Protein AF-A0AAQ3NJY4-F1 (afdb_monomer)

Structure (mmCIF, N/CA/C/O backbone):
data_AF-A0AAQ3NJY4-F1
#
_entry.id   AF-A0AAQ3NJY4-F1
#
loop_
_atom_site.group_PDB
_atom_site.id
_atom_site.type_symbol
_atom_site.label_atom_id
_atom_site.label_alt_id
_atom_site.label_comp_id
_atom_site.label_asym_id
_atom_site.label_entity_id
_atom_site.label_seq_id
_atom_site.pdbx_PDB_ins_code
_atom_site.Cartn_x
_atom_site.Cartn_y
_atom_site.Cartn_z
_atom_site.occupancy
_atom_site.B_iso_or_equiv
_atom_site.auth_seq_id
_atom_site.auth_comp_id
_atom_site.auth_asym_id
_atom_site.auth_atom_id
_atom_site.pdbx_PDB_model_num
ATOM 1 N N . MET A 1 1 ? -3.475 2.206 -11.140 1.00 58.53 1 MET A N 1
ATOM 2 C CA . MET A 1 1 ? -4.937 2.120 -10.966 1.00 58.53 1 MET A CA 1
ATOM 3 C C . MET A 1 1 ? -5.681 1.812 -12.259 1.00 58.53 1 MET A C 1
ATOM 5 O O . MET A 1 1 ? -6.783 1.299 -12.168 1.00 58.53 1 MET A O 1
ATOM 9 N N . ASP A 1 2 ? -5.143 2.093 -13.453 1.00 79.38 2 ASP A N 1
ATOM 10 C CA . ASP A 1 2 ? -5.723 1.528 -14.681 1.00 79.38 2 ASP A CA 1
ATOM 11 C C . ASP A 1 2 ? -5.498 0.005 -14.719 1.00 79.38 2 ASP A C 1
ATOM 13 O O . ASP A 1 2 ? -4.353 -0.432 -14.590 1.00 79.38 2 ASP A O 1
ATOM 17 N N . HIS A 1 3 ? -6.574 -0.780 -14.860 1.00 80.25 3 HIS A N 1
ATOM 18 C CA . HIS A 1 3 ? -6.563 -2.252 -14.925 1.00 80.25 3 HIS A CA 1
ATOM 19 C C . HIS A 1 3 ? -7.062 -2.792 -16.276 1.00 80.25 3 HIS A C 1
ATOM 21 O O . HIS A 1 3 ? -7.498 -3.935 -16.360 1.00 80.25 3 HIS A O 1
ATOM 27 N N . ARG A 1 4 ? -7.012 -2.011 -17.362 1.00 89.25 4 ARG A N 1
ATOM 28 C CA . ARG A 1 4 ? -7.459 -2.486 -18.688 1.00 89.25 4 ARG A CA 1
ATOM 29 C C . ARG A 1 4 ? -6.671 -3.697 -19.200 1.00 89.25 4 ARG A C 1
ATOM 31 O O . ARG A 1 4 ? -7.185 -4.460 -20.005 1.00 89.25 4 ARG A O 1
ATOM 38 N N . ALA A 1 5 ? -5.432 -3.853 -18.731 1.00 92.88 5 ALA A N 1
ATOM 39 C CA . ALA A 1 5 ? -4.472 -4.846 -19.199 1.00 92.88 5 ALA A CA 1
ATOM 40 C C . ALA A 1 5 ? -4.446 -6.140 -18.355 1.00 92.88 5 ALA A C 1
ATOM 42 O O . ALA A 1 5 ? -3.400 -6.778 -18.228 1.00 92.88 5 ALA A O 1
ATOM 43 N N . VAL A 1 6 ? -5.565 -6.510 -17.719 1.00 87.50 6 VAL A N 1
ATOM 44 C CA . VAL A 1 6 ? -5.656 -7.728 -16.887 1.00 87.50 6 VAL A CA 1
ATOM 45 C C . VAL A 1 6 ? -5.394 -8.987 -17.711 1.00 87.50 6 VAL A C 1
ATOM 47 O O . VAL A 1 6 ? -4.559 -9.794 -17.311 1.00 87.50 6 VAL A O 1
ATOM 50 N N . ASP A 1 7 ? -6.015 -9.119 -18.883 1.00 91.00 7 ASP A N 1
ATOM 51 C CA . ASP A 1 7 ? -5.864 -10.309 -19.734 1.00 91.00 7 ASP A CA 1
ATOM 52 C C . ASP A 1 7 ? -4.428 -10.451 -20.268 1.00 91.00 7 ASP A C 1
ATOM 54 O O . ASP A 1 7 ? -3.884 -11.550 -20.384 1.00 91.00 7 ASP A O 1
ATOM 58 N N . GLN A 1 8 ? -3.777 -9.327 -20.580 1.00 95.25 8 GLN A N 1
ATOM 59 C CA . GLN A 1 8 ? -2.369 -9.272 -20.976 1.00 95.25 8 GLN A CA 1
ATOM 60 C C . GLN A 1 8 ? -1.464 -9.678 -19.813 1.00 95.25 8 GLN A C 1
ATOM 62 O O . GLN A 1 8 ? -0.548 -10.471 -20.012 1.00 95.25 8 GLN A O 1
ATOM 67 N N . ALA A 1 9 ? -1.731 -9.189 -18.599 1.00 90.38 9 ALA A N 1
ATOM 68 C CA . ALA A 1 9 ? -0.975 -9.582 -17.414 1.00 90.38 9 ALA A CA 1
ATOM 69 C C . ALA A 1 9 ? -1.130 -11.083 -17.119 1.00 90.38 9 ALA A C 1
ATOM 71 O O . ALA A 1 9 ? -0.132 -11.751 -16.871 1.00 90.38 9 ALA A O 1
ATOM 72 N N . GLU A 1 10 ? -2.344 -11.641 -17.197 1.00 89.06 10 GLU A N 1
ATOM 73 C CA . GLU A 1 10 ? -2.579 -13.083 -17.021 1.00 89.06 10 GLU A CA 1
ATOM 74 C C . GLU A 1 10 ? -1.825 -13.916 -18.077 1.00 89.06 10 GLU A C 1
ATOM 76 O O . GLU A 1 10 ? -1.192 -14.913 -17.724 1.00 89.06 10 GLU A O 1
ATOM 81 N N . ARG A 1 11 ? -1.798 -13.474 -19.345 1.00 92.50 11 ARG A N 1
ATOM 82 C CA . ARG A 1 11 ? -0.999 -14.120 -20.403 1.00 92.50 11 ARG A CA 1
ATOM 83 C C . ARG A 1 11 ? 0.502 -14.040 -20.142 1.00 92.50 11 ARG A C 1
ATOM 85 O O . ARG A 1 11 ? 1.167 -15.069 -20.211 1.00 92.50 11 ARG A O 1
ATOM 92 N N . ILE A 1 12 ? 1.033 -12.870 -19.789 1.00 91.62 12 ILE A N 1
ATOM 93 C CA . ILE A 1 12 ? 2.458 -12.708 -19.452 1.00 91.62 12 ILE A CA 1
ATOM 94 C C . ILE A 1 12 ? 2.828 -13.609 -18.269 1.00 91.62 12 ILE A C 1
ATOM 96 O O . ILE A 1 12 ? 3.824 -14.318 -18.311 1.00 91.62 12 ILE A O 1
ATOM 100 N N . ASN A 1 13 ? 1.982 -13.669 -17.243 1.00 89.19 13 ASN A N 1
ATOM 101 C CA . ASN A 1 13 ? 2.220 -14.494 -16.061 1.00 89.19 13 ASN A CA 1
ATOM 102 C C . ASN A 1 13 ? 2.208 -16.006 -16.350 1.00 89.19 13 ASN A C 1
ATOM 104 O O . ASN A 1 13 ? 2.708 -16.787 -15.541 1.00 89.19 13 ASN A O 1
ATOM 108 N N . SER A 1 14 ? 1.689 -16.432 -17.507 1.00 87.56 14 SER A N 1
ATOM 109 C CA . SER A 1 14 ? 1.747 -17.830 -17.944 1.00 87.56 14 SER A CA 1
ATOM 110 C C . SER A 1 14 ? 3.107 -18.246 -18.521 1.00 87.56 14 SER A C 1
ATOM 112 O O . SER A 1 14 ? 3.399 -19.443 -18.534 1.00 87.56 14 SER A O 1
ATOM 114 N N . SER A 1 15 ? 3.963 -17.294 -18.932 1.00 79.94 15 SER A N 1
ATOM 115 C CA . SER A 1 15 ? 5.257 -17.588 -19.575 1.00 79.94 15 SER A CA 1
ATOM 116 C C . SER A 1 15 ? 6.320 -18.133 -18.614 1.00 79.94 15 SER A C 1
ATOM 118 O O . SER A 1 15 ? 7.317 -18.690 -19.061 1.00 79.94 15 SER A O 1
ATOM 120 N N . LYS A 1 16 ? 6.106 -18.026 -17.290 1.00 75.81 16 LYS A N 1
ATOM 121 C CA . LYS A 1 16 ? 7.040 -18.464 -16.228 1.00 75.81 16 LYS A CA 1
ATOM 122 C C . LYS A 1 16 ? 8.479 -17.946 -16.407 1.00 75.81 16 LYS A C 1
ATOM 124 O O . LYS A 1 16 ? 9.422 -18.595 -15.957 1.00 75.81 16 LYS A O 1
ATOM 129 N N . SER A 1 17 ? 8.650 -16.786 -17.041 1.00 85.44 17 SER A N 1
ATOM 130 C CA . SER A 1 17 ? 9.969 -16.180 -17.228 1.00 85.44 17 SER A CA 1
ATOM 131 C C . SER A 1 17 ? 10.646 -15.879 -15.873 1.00 85.44 17 SER A C 1
ATOM 133 O O . SER A 1 17 ? 9.969 -15.394 -14.960 1.00 85.44 17 SER A O 1
ATOM 135 N N . PRO A 1 18 ? 11.970 -16.096 -15.722 1.00 85.44 18 PRO A N 1
ATOM 136 C CA . PRO A 1 18 ? 12.736 -15.759 -14.516 1.00 85.44 18 PRO A CA 1
ATOM 137 C C . PRO A 1 18 ? 12.621 -14.287 -14.104 1.00 85.44 18 PRO A C 1
ATOM 139 O O . PRO A 1 18 ? 12.711 -13.955 -12.924 1.00 85.44 18 PRO A O 1
ATOM 142 N N . VAL A 1 19 ? 12.370 -13.386 -15.057 1.00 86.12 19 VAL A N 1
ATOM 143 C CA . VAL A 1 19 ? 12.150 -11.956 -14.794 1.00 86.12 19 VAL A CA 1
ATOM 144 C C . VAL A 1 19 ? 10.970 -11.731 -13.841 1.00 86.12 19 VAL A C 1
ATOM 146 O O . VAL A 1 19 ? 11.005 -10.828 -13.003 1.00 86.12 19 VAL A O 1
ATOM 149 N N . LEU A 1 20 ? 9.948 -12.592 -13.903 1.00 87.00 20 LEU A N 1
ATOM 150 C CA . LEU A 1 20 ? 8.759 -12.497 -13.056 1.00 87.00 20 LEU A CA 1
ATOM 151 C C . LEU A 1 20 ? 9.072 -12.736 -11.573 1.00 87.00 20 LEU A C 1
ATOM 153 O O . LEU A 1 20 ? 8.322 -12.261 -10.718 1.00 87.00 20 LEU A O 1
ATOM 157 N N . GLU A 1 21 ? 10.185 -13.398 -11.236 1.00 87.12 21 GLU A N 1
ATOM 158 C CA . GLU A 1 21 ? 10.620 -13.579 -9.844 1.00 87.12 21 GLU A CA 1
ATOM 159 C C . GLU A 1 21 ? 10.867 -12.233 -9.147 1.00 87.12 21 GLU A C 1
ATOM 161 O O . GLU A 1 21 ? 10.552 -12.085 -7.967 1.00 87.12 21 GLU A O 1
ATOM 166 N N . TYR A 1 22 ? 11.336 -11.219 -9.885 1.00 87.88 22 TYR A N 1
ATOM 167 C CA . TYR A 1 22 ? 11.541 -9.853 -9.379 1.00 87.88 22 TYR A CA 1
ATOM 168 C C . TYR A 1 22 ? 10.229 -9.081 -9.184 1.00 87.88 22 TYR A C 1
ATOM 170 O O . TYR A 1 22 ? 10.210 -8.018 -8.566 1.00 87.88 22 TYR A O 1
ATOM 178 N N . CYS A 1 23 ? 9.117 -9.608 -9.690 1.00 85.94 23 CYS A N 1
ATOM 179 C CA . CYS A 1 23 ? 7.769 -9.096 -9.459 1.00 85.94 23 CYS A CA 1
ATOM 180 C C . CYS A 1 23 ? 7.012 -9.945 -8.423 1.00 85.94 23 CYS A C 1
ATOM 182 O O . CYS A 1 23 ? 5.786 -9.895 -8.360 1.00 85.94 23 CYS A O 1
ATOM 184 N N . GLY A 1 24 ? 7.712 -10.749 -7.615 1.00 81.31 24 GLY A N 1
ATOM 185 C CA . GLY A 1 24 ? 7.079 -11.644 -6.642 1.00 81.31 24 GLY A CA 1
ATOM 186 C C . GLY A 1 24 ? 6.389 -12.853 -7.281 1.00 81.31 24 GLY A C 1
ATOM 187 O O . GLY A 1 24 ? 5.536 -13.472 -6.644 1.00 81.31 24 GLY A O 1
ATOM 188 N N . GLY A 1 25 ? 6.744 -13.181 -8.526 1.00 83.62 25 GLY A N 1
ATOM 189 C CA . GLY A 1 25 ? 6.230 -14.313 -9.297 1.00 83.62 25 GLY A CA 1
ATOM 190 C C . GLY A 1 25 ? 5.212 -13.944 -10.378 1.00 83.62 25 GLY A C 1
ATOM 191 O O . GLY A 1 25 ? 4.887 -14.801 -11.194 1.00 83.62 25 GLY A O 1
ATOM 192 N N . ALA A 1 26 ? 4.708 -12.705 -10.412 1.00 84.94 26 ALA A N 1
ATOM 193 C CA . ALA A 1 26 ? 3.783 -12.270 -11.457 1.00 84.94 26 ALA A CA 1
ATOM 194 C C . ALA A 1 26 ? 3.767 -10.741 -11.627 1.00 84.94 26 ALA A C 1
ATOM 196 O O . ALA A 1 26 ? 3.781 -9.990 -10.650 1.00 84.94 26 ALA A O 1
ATOM 197 N N . VAL A 1 27 ? 3.681 -10.265 -12.869 1.00 87.44 27 VAL A N 1
ATOM 198 C CA . VAL A 1 27 ? 3.467 -8.847 -13.173 1.00 87.44 27 VAL A CA 1
ATOM 199 C C . VAL A 1 27 ? 2.037 -8.426 -12.849 1.00 87.44 27 VAL A C 1
ATOM 201 O O . VAL A 1 27 ? 1.069 -9.169 -13.036 1.00 87.44 27 VAL A O 1
ATOM 204 N N . SER A 1 28 ? 1.907 -7.188 -12.383 1.00 85.06 28 SER A N 1
ATOM 205 C CA . SER A 1 28 ? 0.618 -6.531 -12.175 1.00 85.06 28 SER A CA 1
ATOM 206 C C . SER A 1 28 ? 0.124 -5.893 -13.477 1.00 85.06 28 SER A C 1
ATOM 208 O O . SER A 1 28 ? 0.948 -5.345 -14.209 1.00 85.06 28 SER A O 1
ATOM 210 N N . PRO A 1 29 ? -1.198 -5.831 -13.736 1.00 85.44 29 PRO A N 1
ATOM 211 C CA . PRO A 1 29 ? -1.743 -5.037 -14.845 1.00 85.44 29 PRO A CA 1
ATOM 212 C C . PRO A 1 29 ? -1.398 -3.540 -14.749 1.00 85.44 29 PRO A C 1
ATOM 214 O O . PRO A 1 29 ? -1.537 -2.807 -15.723 1.00 85.44 29 PRO A O 1
ATOM 217 N N . GLU A 1 30 ? -0.935 -3.072 -13.586 1.00 84.12 30 GLU A N 1
ATOM 218 C CA . GLU A 1 30 ? -0.480 -1.697 -13.382 1.00 84.12 30 GLU A CA 1
ATOM 219 C C . GLU A 1 30 ? 0.985 -1.451 -13.779 1.00 84.12 30 GLU A C 1
ATOM 221 O O . GLU A 1 30 ? 1.425 -0.299 -13.730 1.00 84.12 30 GLU A O 1
ATOM 226 N N . MET A 1 31 ? 1.742 -2.494 -14.131 1.00 89.12 31 MET A N 1
ATOM 227 C CA . MET A 1 31 ? 3.109 -2.386 -14.656 1.00 89.12 31 MET A CA 1
ATOM 228 C C . MET A 1 31 ? 3.098 -2.091 -16.160 1.00 89.12 31 MET A C 1
ATOM 230 O O . MET A 1 31 ? 2.061 -2.203 -16.816 1.00 89.12 31 MET A O 1
ATOM 234 N N . GLU A 1 32 ? 4.242 -1.690 -16.712 1.00 92.88 32 GLU A N 1
ATOM 235 C CA . GLU A 1 32 ? 4.310 -1.213 -18.096 1.00 92.88 32 GLU A CA 1
ATOM 236 C C . GLU A 1 32 ? 4.181 -2.320 -19.156 1.00 92.88 32 GLU A C 1
ATOM 238 O O . GLU A 1 32 ? 3.413 -2.111 -20.097 1.00 92.88 32 GLU A O 1
ATOM 243 N N . PRO A 1 33 ? 4.793 -3.519 -19.026 1.00 94.12 33 PRO A N 1
ATOM 244 C CA . PRO A 1 33 ? 4.698 -4.536 -20.077 1.00 94.12 33 PRO A CA 1
ATOM 245 C C . PRO A 1 33 ? 3.254 -4.956 -20.421 1.00 94.12 33 PRO A C 1
ATOM 247 O O . PRO A 1 33 ? 2.908 -4.932 -21.604 1.00 94.12 33 PRO A O 1
ATOM 250 N N . PRO A 1 34 ? 2.352 -5.239 -19.451 1.00 94.62 34 PRO A N 1
ATOM 251 C CA . PRO A 1 34 ? 0.953 -5.534 -19.773 1.00 94.62 34 PRO A CA 1
ATOM 252 C C . PRO A 1 34 ? 0.233 -4.383 -20.487 1.00 94.62 34 PRO A C 1
ATOM 254 O O . PRO A 1 34 ? -0.522 -4.624 -21.430 1.00 94.62 34 PRO A O 1
ATOM 257 N N . LYS A 1 35 ? 0.468 -3.129 -20.075 1.00 95.50 35 LYS A N 1
ATOM 258 C CA . LYS A 1 35 ? -0.155 -1.956 -20.712 1.00 95.50 35 LYS A CA 1
ATOM 259 C C . LYS A 1 35 ? 0.331 -1.773 -22.141 1.00 95.50 35 LYS A C 1
ATOM 261 O O . LYS A 1 35 ? -0.483 -1.504 -23.017 1.00 95.50 35 LYS A O 1
ATOM 266 N N . LEU A 1 36 ? 1.630 -1.930 -22.382 1.00 95.62 36 LEU A N 1
ATOM 267 C CA . LEU A 1 36 ? 2.208 -1.830 -23.720 1.00 95.62 36 LEU A CA 1
ATOM 268 C C . LEU A 1 36 ? 1.646 -2.908 -24.637 1.00 95.62 36 LEU A C 1
ATOM 270 O O . LEU A 1 36 ? 1.221 -2.594 -25.746 1.00 95.62 36 LEU A O 1
ATOM 274 N N . LEU A 1 37 ? 1.546 -4.147 -24.149 1.00 96.31 37 LEU A N 1
ATOM 275 C CA . LEU A 1 37 ? 0.915 -5.229 -24.896 1.00 96.31 37 LEU A CA 1
ATOM 276 C C . LEU A 1 37 ? -0.551 -4.908 -25.215 1.00 96.31 37 LEU A C 1
ATOM 278 O O . LEU A 1 37 ? -0.984 -5.072 -26.353 1.00 96.31 37 LEU A O 1
ATOM 282 N N . TRP A 1 38 ? -1.296 -4.353 -24.254 1.00 97.44 38 TRP A N 1
ATOM 283 C CA . TRP A 1 38 ? -2.676 -3.923 -24.485 1.00 97.44 38 TRP A CA 1
ATOM 284 C C . TRP A 1 38 ? -2.753 -2.830 -25.559 1.00 97.44 38 TRP A C 1
ATOM 286 O O . TRP A 1 38 ? -3.598 -2.902 -26.448 1.00 97.44 38 TRP A O 1
ATOM 296 N N . VAL A 1 39 ? -1.868 -1.830 -25.520 1.00 96.81 39 VAL A N 1
ATOM 297 C CA . VAL A 1 39 ? -1.840 -0.749 -26.517 1.00 96.81 39 VAL A CA 1
ATOM 298 C C . VAL A 1 39 ? -1.477 -1.287 -27.899 1.00 96.81 39 VAL A C 1
ATOM 300 O O . VAL A 1 39 ? -2.130 -0.916 -28.870 1.00 96.81 39 VAL A O 1
ATOM 303 N N . LYS A 1 40 ? -0.500 -2.191 -28.003 1.00 96.12 40 LYS A N 1
ATOM 304 C CA . LYS A 1 40 ? -0.131 -2.838 -29.268 1.00 96.12 40 LYS A CA 1
ATOM 305 C C . LYS A 1 40 ? -1.313 -3.579 -29.895 1.00 96.12 40 LYS A C 1
ATOM 307 O O . LYS A 1 40 ? -1.533 -3.488 -31.099 1.00 96.12 40 LYS A O 1
ATOM 312 N N . GLU A 1 41 ? -2.092 -4.281 -29.079 1.00 96.50 41 GLU A N 1
ATOM 313 C CA . GLU A 1 41 ? -3.242 -5.063 -29.539 1.00 96.50 41 GLU A CA 1
ATOM 314 C C . GLU A 1 41 ? -4.456 -4.194 -29.898 1.00 96.50 41 GLU A C 1
ATOM 316 O O . GLU A 1 41 ? -5.151 -4.491 -30.869 1.00 96.50 41 GLU A O 1
ATOM 321 N N . ASN A 1 42 ? -4.708 -3.118 -29.145 1.00 97.62 42 ASN A N 1
ATOM 322 C CA . ASN A 1 42 ? -5.954 -2.347 -29.240 1.00 97.62 42 ASN A CA 1
ATOM 323 C C . ASN A 1 42 ? -5.809 -1.006 -29.978 1.00 97.62 42 ASN A C 1
ATOM 325 O O . ASN A 1 42 ? -6.802 -0.467 -30.457 1.00 97.62 42 ASN A O 1
ATOM 329 N N . LEU A 1 43 ? -4.597 -0.452 -30.069 1.00 96.44 43 LEU A N 1
ATOM 330 C CA . LEU A 1 43 ? -4.308 0.883 -30.605 1.00 96.44 43 LEU A CA 1
ATOM 331 C C . LEU A 1 43 ? -3.122 0.844 -31.584 1.00 96.44 43 LEU A C 1
ATOM 333 O O . LEU A 1 43 ? -2.140 1.573 -31.438 1.00 96.44 43 LEU A O 1
ATOM 337 N N . GLN A 1 44 ? -3.226 -0.003 -32.608 1.00 94.06 44 GLN A N 1
ATOM 338 C CA . GLN A 1 44 ? -2.161 -0.257 -33.589 1.00 94.06 44 GLN A CA 1
ATOM 339 C C . GLN A 1 44 ? -1.671 1.010 -34.307 1.00 94.06 44 GLN A C 1
ATOM 341 O O . GLN A 1 44 ? -0.473 1.173 -34.532 1.00 94.06 44 GLN A O 1
ATOM 346 N N . GLU A 1 45 ? -2.575 1.942 -34.621 1.00 94.56 45 GLU A N 1
ATOM 347 C CA . GLU A 1 45 ? -2.208 3.222 -35.237 1.00 94.56 45 GLU A CA 1
ATOM 348 C C . GLU A 1 45 ? -1.303 4.040 -34.303 1.00 94.56 45 GLU A C 1
ATOM 350 O O . GLU A 1 45 ? -0.220 4.467 -34.700 1.00 94.56 45 GLU A O 1
ATOM 355 N N . SER A 1 46 ? -1.684 4.176 -33.027 1.00 93.62 46 SER A N 1
ATOM 356 C CA . SER A 1 46 ? -0.859 4.856 -32.020 1.00 93.62 46 SER A CA 1
ATOM 357 C C . SER A 1 46 ? 0.475 4.143 -31.800 1.00 93.62 46 SER A C 1
ATOM 359 O O . SER A 1 46 ? 1.507 4.802 -31.706 1.00 93.62 46 SER A O 1
ATOM 361 N N . TRP A 1 47 ? 0.465 2.807 -31.776 1.00 94.50 47 TRP A N 1
ATOM 362 C CA . TRP A 1 47 ? 1.676 1.994 -31.673 1.00 94.50 47 TRP A CA 1
ATOM 363 C C . TRP A 1 47 ? 2.644 2.241 -32.838 1.00 94.50 47 TRP A C 1
ATOM 365 O O . TRP A 1 47 ? 3.847 2.344 -32.624 1.00 94.50 47 TRP A O 1
ATOM 375 N N . SER A 1 48 ? 2.136 2.410 -34.062 1.00 91.69 48 SER A N 1
ATOM 376 C CA . SER A 1 48 ? 2.970 2.664 -35.245 1.00 91.69 48 SER A CA 1
ATOM 377 C C . SER A 1 48 ? 3.611 4.058 -35.267 1.00 91.69 48 SER A C 1
ATOM 379 O O . SER A 1 48 ? 4.697 4.230 -35.817 1.00 91.69 48 SER A O 1
ATOM 381 N N . MET A 1 49 ? 2.959 5.051 -34.652 1.00 91.56 49 MET A N 1
ATOM 382 C CA . MET A 1 49 ? 3.426 6.442 -34.618 1.00 91.56 49 MET A CA 1
ATOM 383 C C . MET A 1 49 ? 4.309 6.762 -33.409 1.00 91.56 49 MET A C 1
ATOM 385 O O . MET A 1 49 ? 4.852 7.866 -33.316 1.00 91.56 49 MET A O 1
ATOM 389 N N . VAL A 1 50 ? 4.429 5.839 -32.451 1.00 89.50 50 VAL A N 1
ATOM 390 C CA . VAL A 1 50 ? 5.115 6.123 -31.195 1.00 89.50 50 VAL A CA 1
ATOM 391 C C . VAL A 1 50 ? 6.615 6.298 -31.419 1.00 89.50 50 VAL A C 1
ATOM 393 O O . VAL A 1 50 ? 7.313 5.432 -31.944 1.00 89.50 50 VAL A O 1
ATOM 396 N N . PHE A 1 51 ? 7.127 7.444 -30.981 1.00 85.44 51 PHE A N 1
ATOM 397 C CA . PHE A 1 51 ? 8.564 7.690 -30.964 1.00 85.44 51 PHE A CA 1
ATOM 398 C C . PHE A 1 51 ? 9.230 7.017 -29.757 1.00 85.44 51 PHE A C 1
ATOM 400 O O . PHE A 1 51 ? 10.310 6.441 -29.884 1.00 85.44 51 PHE A O 1
ATOM 407 N N . ARG A 1 52 ? 8.597 7.105 -28.578 1.00 85.62 52 ARG A N 1
ATOM 408 C CA . ARG A 1 52 ? 9.116 6.537 -27.333 1.00 85.62 52 ARG A CA 1
ATOM 409 C C . ARG A 1 52 ? 8.025 6.325 -26.285 1.00 85.62 52 ARG A C 1
ATOM 411 O O . ARG A 1 52 ? 7.152 7.175 -26.130 1.00 85.62 52 ARG A O 1
ATOM 418 N N . TRP A 1 53 ? 8.153 5.247 -25.523 1.00 88.50 53 TRP A N 1
ATOM 419 C CA . TRP A 1 53 ? 7.391 4.974 -24.310 1.00 88.50 53 TRP A CA 1
ATOM 420 C C . TRP A 1 53 ? 8.191 5.377 -23.068 1.00 88.50 53 TRP A C 1
ATOM 422 O O . TRP A 1 53 ? 9.391 5.109 -22.984 1.00 88.50 53 TRP A O 1
ATOM 432 N N . MET A 1 54 ? 7.537 6.035 -22.114 1.00 82.75 54 MET A N 1
ATOM 433 C CA . MET A 1 54 ? 8.148 6.478 -20.859 1.00 82.75 54 MET A CA 1
ATOM 434 C C . MET A 1 54 ? 7.150 6.350 -19.713 1.00 82.75 54 MET A C 1
ATOM 436 O O . MET A 1 54 ? 5.955 6.582 -19.908 1.00 82.75 54 MET A O 1
ATOM 440 N N . ASP A 1 55 ? 7.649 6.046 -18.514 1.00 83.06 55 ASP A N 1
ATOM 441 C CA . ASP A 1 55 ? 6.881 6.292 -17.297 1.00 83.06 55 ASP A CA 1
ATOM 442 C C . ASP A 1 55 ? 6.718 7.810 -17.104 1.00 83.06 55 ASP A C 1
ATOM 444 O O . ASP A 1 55 ? 7.509 8.615 -17.609 1.00 83.06 55 ASP A O 1
ATOM 448 N N . LEU A 1 56 ? 5.702 8.222 -16.347 1.00 82.56 56 LEU A N 1
ATOM 449 C CA . LEU A 1 56 ? 5.500 9.625 -16.003 1.00 82.56 56 LEU A CA 1
ATOM 450 C C . LEU A 1 56 ? 6.739 10.222 -15.326 1.00 82.56 56 LEU A C 1
ATOM 452 O O . LEU A 1 56 ? 7.088 11.371 -15.601 1.00 82.56 56 LEU A O 1
ATOM 456 N N . SER A 1 57 ? 7.401 9.471 -14.441 1.00 73.12 57 SER A N 1
ATOM 457 C CA . SER A 1 57 ? 8.587 10.002 -13.774 1.00 73.12 57 SER A CA 1
ATOM 458 C C . SER A 1 57 ? 9.744 10.160 -14.763 1.00 73.12 57 SER A C 1
ATOM 460 O O . SER A 1 57 ? 10.374 11.214 -14.756 1.00 73.12 57 SER A O 1
ATOM 462 N N . ASP A 1 58 ? 9.954 9.199 -15.669 1.00 69.75 58 ASP A N 1
ATOM 463 C CA . ASP A 1 58 ? 10.980 9.261 -16.720 1.00 69.75 58 ASP A CA 1
ATOM 464 C C . ASP A 1 58 ? 10.758 10.417 -17.698 1.00 69.75 58 ASP A C 1
ATOM 466 O O . ASP A 1 58 ? 11.718 11.071 -18.111 1.00 69.75 58 ASP A O 1
ATOM 470 N N . TRP A 1 59 ? 9.494 10.713 -18.017 1.00 74.81 59 TRP A N 1
ATOM 471 C CA . TRP A 1 59 ? 9.114 11.873 -18.823 1.00 74.81 59 TRP A CA 1
ATOM 472 C C . TRP A 1 59 ? 9.463 13.202 -18.137 1.00 74.81 59 TRP A C 1
ATOM 474 O O . TRP A 1 59 ? 9.900 14.144 -18.799 1.00 74.81 59 TRP A O 1
ATOM 484 N N . LEU A 1 60 ? 9.295 13.288 -16.812 1.00 70.00 60 LEU A N 1
ATOM 485 C CA . LEU A 1 60 ? 9.661 14.476 -16.031 1.00 70.00 60 LEU A CA 1
ATOM 486 C C . LEU A 1 60 ? 11.182 14.611 -15.859 1.00 70.00 60 LEU A C 1
ATOM 488 O O . LEU A 1 60 ? 11.725 15.710 -15.957 1.00 70.00 60 LEU A O 1
ATOM 492 N N . SER A 1 61 ? 11.863 13.507 -15.555 1.00 66.88 61 SER A N 1
ATOM 493 C CA . SER A 1 61 ? 13.318 13.388 -15.425 1.00 66.88 61 SER A CA 1
ATOM 494 C C . SER A 1 61 ? 13.678 11.903 -15.370 1.00 66.88 61 SER A C 1
ATOM 496 O O . SER A 1 61 ? 13.124 11.172 -14.557 1.00 66.88 61 SER A O 1
ATOM 498 N N . TYR A 1 62 ? 14.618 11.444 -16.191 1.00 64.44 62 TYR A N 1
ATOM 499 C CA . TYR A 1 62 ? 15.015 10.032 -16.275 1.00 64.44 62 TYR A CA 1
ATOM 500 C C . TYR A 1 62 ? 15.299 9.384 -14.902 1.00 64.44 62 TYR A C 1
ATOM 502 O O . TYR A 1 62 ? 15.995 9.987 -14.072 1.00 64.44 62 TYR A O 1
ATOM 510 N N . SER A 1 63 ? 14.807 8.158 -14.668 1.00 65.12 63 SER A N 1
ATOM 511 C CA . SER A 1 63 ? 14.960 7.436 -13.400 1.00 65.12 63 SER A CA 1
ATOM 512 C C . SER A 1 63 ? 15.209 5.933 -13.541 1.00 65.12 63 SER A C 1
ATOM 514 O O . SER A 1 63 ? 14.485 5.184 -14.195 1.00 65.12 63 SER A O 1
ATOM 516 N N . LEU A 1 64 ? 16.214 5.448 -12.805 1.00 68.25 64 LEU A N 1
ATOM 517 C CA . LEU A 1 64 ? 16.411 4.009 -12.624 1.00 68.25 64 LEU A CA 1
ATOM 518 C C . LEU A 1 64 ? 15.276 3.384 -11.795 1.00 68.25 64 LEU A C 1
ATOM 520 O O . LEU A 1 64 ? 14.950 2.222 -12.013 1.00 68.25 64 LEU A O 1
ATOM 524 N N . CYS A 1 65 ? 14.669 4.140 -10.871 1.00 74.69 65 CYS A N 1
ATOM 525 C CA . CYS A 1 65 ? 13.635 3.660 -9.949 1.00 74.69 65 CYS A CA 1
ATOM 526 C C . CYS A 1 65 ? 12.407 3.120 -10.693 1.00 74.69 65 CYS A C 1
ATOM 528 O O . CYS A 1 65 ? 11.977 1.998 -10.439 1.00 74.69 65 CYS A O 1
ATOM 530 N N . THR A 1 66 ? 11.863 3.873 -11.648 1.00 77.75 66 THR A N 1
ATOM 531 C CA . THR A 1 66 ? 10.740 3.405 -12.474 1.00 77.75 66 THR A CA 1
ATOM 532 C C . THR A 1 66 ? 11.137 2.246 -13.353 1.00 77.75 66 THR A C 1
ATOM 534 O O . THR A 1 66 ? 10.423 1.247 -13.402 1.00 77.75 66 THR A O 1
ATOM 537 N N . THR A 1 67 ? 12.295 2.345 -13.996 1.00 80.50 67 THR A N 1
ATOM 538 C CA . THR A 1 67 ? 12.758 1.330 -14.938 1.00 80.50 67 THR A CA 1
ATOM 539 C C . THR A 1 67 ? 12.870 -0.045 -14.267 1.00 80.50 67 THR A C 1
ATOM 541 O O . THR A 1 67 ? 12.288 -1.017 -14.749 1.00 80.50 67 THR A O 1
ATOM 544 N N . VAL A 1 68 ? 13.493 -0.135 -13.085 1.00 81.44 68 VAL A N 1
ATOM 545 C CA . VAL A 1 68 ? 13.597 -1.414 -12.354 1.00 81.44 68 VAL A CA 1
ATOM 546 C C . VAL A 1 68 ? 12.267 -1.880 -11.756 1.00 81.44 68 VAL A C 1
ATOM 548 O O . VAL A 1 68 ? 11.982 -3.074 -11.777 1.00 81.44 68 VAL A O 1
ATOM 551 N N . CYS A 1 69 ? 11.432 -0.966 -11.248 1.00 84.06 69 CYS A N 1
ATOM 552 C CA . CYS A 1 69 ? 10.212 -1.341 -10.524 1.00 84.06 69 CYS A CA 1
ATOM 553 C C . CYS A 1 69 ? 8.991 -1.582 -11.430 1.00 84.06 69 CYS A C 1
ATOM 555 O O . CYS A 1 69 ? 8.029 -2.218 -10.995 1.00 84.06 69 CYS A O 1
ATOM 557 N N . LYS A 1 70 ? 8.971 -1.040 -12.656 1.00 86.62 70 LYS A N 1
ATOM 558 C CA . LYS A 1 70 ? 7.780 -1.033 -13.534 1.00 86.62 70 LYS A CA 1
ATOM 559 C C . LYS A 1 70 ? 7.996 -1.630 -14.914 1.00 86.62 70 LYS A C 1
ATOM 561 O O . LYS A 1 70 ? 7.020 -2.091 -15.505 1.00 86.62 70 LYS A O 1
ATOM 566 N N . TRP A 1 71 ? 9.237 -1.659 -15.391 1.00 87.62 71 TRP A N 1
ATOM 567 C CA . TRP A 1 71 ? 9.580 -2.136 -16.730 1.00 87.62 71 TRP A CA 1
ATOM 568 C C . TRP A 1 71 ? 10.321 -3.469 -16.735 1.00 87.62 71 TRP A C 1
ATOM 570 O O . TRP A 1 71 ? 10.832 -3.865 -17.770 1.00 87.62 71 TRP A O 1
ATOM 580 N N . THR A 1 72 ? 10.418 -4.141 -15.585 1.00 87.38 72 THR A N 1
ATOM 581 C CA . THR A 1 72 ? 11.131 -5.419 -15.434 1.00 87.38 72 THR A CA 1
ATOM 582 C C . THR A 1 72 ? 12.620 -5.371 -15.807 1.00 87.38 72 THR A C 1
ATOM 584 O O . THR A 1 72 ? 13.216 -6.392 -16.139 1.00 87.38 72 THR A O 1
ATOM 587 N N . TYR A 1 73 ? 13.237 -4.190 -15.731 1.00 85.25 73 TYR A N 1
ATOM 588 C CA . TYR A 1 73 ? 14.665 -4.006 -15.977 1.00 85.25 73 TYR A CA 1
ATOM 589 C C . TYR A 1 73 ? 15.511 -4.474 -14.784 1.00 85.25 73 TYR A C 1
ATOM 591 O O . TYR A 1 73 ? 15.282 -4.096 -13.630 1.00 85.25 73 TYR A O 1
ATOM 599 N N . LEU A 1 74 ? 16.550 -5.260 -15.050 1.00 81.62 74 LEU A N 1
ATOM 600 C CA . LEU A 1 74 ? 17.455 -5.802 -14.043 1.00 81.62 74 LEU A CA 1
ATOM 601 C C . LEU A 1 74 ? 18.632 -4.857 -13.791 1.00 81.62 74 LEU A C 1
ATOM 603 O O . LEU A 1 74 ? 19.742 -5.056 -14.280 1.00 81.62 74 LEU A O 1
ATOM 607 N N . GLY A 1 75 ? 18.428 -3.874 -12.911 1.00 74.44 75 GLY A N 1
ATOM 608 C CA . GLY A 1 75 ? 19.443 -2.861 -12.583 1.00 74.44 75 GLY A CA 1
ATOM 609 C C . GLY A 1 75 ? 20.775 -3.388 -12.023 1.00 74.44 75 GLY A C 1
ATOM 610 O O . GLY A 1 75 ? 21.723 -2.621 -11.905 1.00 74.44 75 GLY A O 1
ATOM 611 N N . HIS A 1 76 ? 20.880 -4.677 -11.690 1.00 75.12 76 HIS A N 1
ATOM 612 C CA . HIS A 1 76 ? 22.091 -5.333 -11.182 1.00 75.12 76 HIS A CA 1
ATOM 613 C C . HIS A 1 76 ? 22.875 -6.120 -12.238 1.00 75.12 76 HIS A C 1
ATOM 615 O O . HIS A 1 76 ? 23.931 -6.652 -11.904 1.00 75.12 76 HIS A O 1
ATOM 621 N N . ALA A 1 77 ? 22.389 -6.221 -13.480 1.00 70.88 77 ALA A N 1
ATOM 622 C CA . ALA A 1 77 ? 23.016 -7.053 -14.510 1.00 70.88 77 ALA A CA 1
ATOM 623 C C . ALA A 1 77 ? 24.489 -6.677 -14.764 1.00 70.88 77 ALA A C 1
ATOM 625 O O . ALA A 1 77 ? 25.326 -7.545 -14.971 1.00 70.88 77 ALA A O 1
ATOM 626 N N . HIS A 1 78 ? 24.839 -5.397 -14.604 1.00 64.56 78 HIS A N 1
ATOM 627 C CA . HIS A 1 78 ? 26.216 -4.897 -14.687 1.00 64.56 78 HIS A CA 1
ATOM 628 C C . HIS A 1 78 ? 27.194 -5.468 -13.636 1.00 64.56 78 HIS A C 1
ATOM 630 O O . HIS A 1 78 ? 28.401 -5.307 -13.795 1.00 64.56 78 HIS A O 1
ATOM 636 N N . MET A 1 79 ? 26.708 -6.080 -12.548 1.00 63.06 79 MET A N 1
ATOM 637 C CA . MET A 1 79 ? 27.549 -6.650 -11.482 1.00 63.06 79 MET A CA 1
ATOM 638 C C . MET A 1 79 ? 27.861 -8.136 -11.672 1.00 63.06 79 MET A C 1
ATOM 640 O O . MET A 1 79 ? 28.690 -8.673 -10.937 1.00 63.06 79 MET A O 1
ATOM 644 N N . GLN A 1 80 ? 27.197 -8.827 -12.599 1.00 57.47 80 GLN A N 1
ATOM 645 C CA . GLN A 1 80 ? 27.484 -10.236 -12.843 1.00 57.47 80 GLN A CA 1
ATOM 646 C C . GLN A 1 80 ? 28.732 -10.345 -13.725 1.00 57.47 80 GLN A C 1
ATOM 648 O O . GLN A 1 80 ? 28.728 -9.953 -14.888 1.00 57.47 80 GLN A O 1
ATOM 653 N N . HIS A 1 81 ? 29.824 -10.867 -13.161 1.00 46.66 81 HIS A N 1
ATOM 654 C CA . HIS A 1 81 ? 30.927 -11.371 -13.972 1.00 46.66 81 HIS A CA 1
ATOM 655 C C . HIS A 1 81 ? 30.419 -12.595 -14.735 1.00 46.66 81 HIS A C 1
ATOM 657 O O . HIS A 1 81 ? 29.995 -13.564 -14.109 1.00 46.66 81 HIS A O 1
ATOM 663 N N . VAL A 1 82 ? 30.450 -12.517 -16.067 1.00 45.78 82 VAL A N 1
ATOM 664 C CA . VAL A 1 82 ? 30.118 -13.602 -16.999 1.00 45.78 82 VAL A CA 1
ATOM 665 C C . VAL A 1 82 ? 30.829 -14.883 -16.561 1.00 45.78 82 VAL A C 1
ATOM 667 O O . VAL A 1 82 ? 32.050 -14.967 -16.651 1.00 45.78 82 VAL A O 1
ATOM 670 N N . ASN A 1 83 ? 30.068 -15.839 -16.032 1.00 44.91 83 ASN A N 1
ATOM 671 C CA . ASN A 1 83 ? 30.460 -17.232 -15.832 1.00 44.91 83 ASN A CA 1
ATOM 672 C C . ASN A 1 83 ? 29.183 -18.056 -15.624 1.00 44.91 83 ASN A C 1
ATOM 674 O O . ASN A 1 83 ? 28.685 -18.149 -14.506 1.00 44.91 83 ASN A O 1
ATOM 678 N N . ASP A 1 84 ? 28.620 -18.574 -16.715 1.00 39.94 84 ASP A N 1
ATOM 679 C CA . ASP A 1 84 ? 28.208 -19.976 -16.895 1.00 39.94 84 ASP A CA 1
ATOM 680 C C . ASP A 1 84 ? 27.320 -20.103 -18.143 1.00 39.94 84 ASP A C 1
ATOM 682 O O . ASP A 1 84 ? 26.597 -19.182 -18.500 1.00 39.94 84 ASP A O 1
ATOM 686 N N . ASN A 1 85 ? 27.399 -21.264 -18.800 1.00 41.88 85 ASN A N 1
ATOM 687 C CA . ASN A 1 85 ? 26.828 -21.641 -20.104 1.00 41.88 85 ASN A CA 1
ATOM 688 C C . ASN A 1 85 ? 25.278 -21.625 -20.214 1.00 41.88 85 ASN A C 1
ATOM 690 O O . ASN A 1 85 ? 24.701 -22.532 -20.817 1.00 41.88 85 ASN A O 1
ATOM 694 N N . ASN A 1 86 ? 24.581 -20.643 -19.643 1.00 42.53 86 ASN A N 1
ATOM 695 C CA . ASN A 1 86 ? 23.147 -20.439 -19.848 1.00 42.53 86 ASN A CA 1
ATOM 696 C C . ASN A 1 86 ? 22.930 -19.378 -20.929 1.00 42.53 86 ASN A C 1
ATOM 698 O O . ASN A 1 86 ? 23.342 -18.239 -20.770 1.00 42.53 86 ASN A O 1
ATOM 702 N N . SER A 1 87 ? 22.223 -19.747 -21.996 1.00 39.22 87 SER A N 1
ATOM 703 C CA . SER A 1 87 ? 22.002 -18.959 -23.218 1.00 39.22 87 SER A CA 1
ATOM 704 C C . SER A 1 87 ? 21.174 -17.673 -23.060 1.00 39.22 87 SER A C 1
ATOM 706 O O . SER A 1 87 ? 20.732 -17.130 -24.064 1.00 39.22 87 SER A O 1
ATOM 708 N N . ARG A 1 88 ? 20.931 -17.202 -21.831 1.00 48.97 88 ARG A N 1
ATOM 709 C CA . ARG A 1 88 ? 20.300 -15.905 -21.546 1.00 48.97 88 ARG A CA 1
ATOM 710 C C . ARG A 1 88 ? 21.393 -14.897 -21.220 1.00 48.97 88 ARG A C 1
ATOM 712 O O . ARG A 1 88 ? 21.508 -14.419 -20.090 1.00 48.97 88 ARG A O 1
ATOM 719 N N . ASP A 1 89 ? 22.261 -14.665 -22.198 1.00 44.47 89 ASP A N 1
ATOM 720 C CA . ASP A 1 89 ? 23.329 -13.678 -22.092 1.00 44.47 89 ASP A CA 1
ATOM 721 C C . ASP A 1 89 ? 22.700 -12.277 -22.123 1.00 44.47 89 ASP A C 1
ATOM 723 O O . ASP A 1 89 ? 22.226 -11.796 -23.147 1.00 44.47 89 ASP A O 1
ATOM 727 N N . MET A 1 90 ? 22.666 -11.622 -20.959 1.00 51.69 90 MET A N 1
ATOM 728 C CA . MET A 1 90 ? 22.086 -10.288 -20.746 1.00 51.69 90 MET A CA 1
ATOM 729 C C . MET A 1 90 ? 23.015 -9.188 -21.300 1.00 51.69 90 MET A C 1
ATOM 731 O O . MET A 1 90 ? 23.484 -8.319 -20.557 1.00 51.69 90 MET A O 1
ATOM 735 N N . GLU A 1 91 ? 23.310 -9.234 -22.604 1.00 42.19 91 GLU A N 1
ATOM 736 C CA . GLU A 1 91 ? 24.278 -8.364 -23.296 1.00 42.19 91 GLU A CA 1
ATOM 737 C C . GLU A 1 91 ? 23.917 -6.862 -23.249 1.00 42.19 91 GLU A C 1
ATOM 739 O O . GLU A 1 91 ? 24.782 -6.009 -23.464 1.00 42.19 91 GLU A O 1
ATOM 744 N N . ALA A 1 92 ? 22.679 -6.498 -22.891 1.00 47.81 92 ALA A N 1
ATOM 745 C CA . ALA A 1 92 ? 22.204 -5.115 -22.837 1.00 47.81 92 ALA A CA 1
ATOM 746 C C . ALA A 1 92 ? 21.842 -4.650 -21.415 1.00 47.81 92 ALA A C 1
ATOM 748 O O . ALA A 1 92 ? 20.677 -4.423 -21.103 1.00 47.81 92 ALA A O 1
ATOM 749 N N . CYS A 1 93 ? 22.837 -4.471 -20.542 1.00 56.72 93 CYS A N 1
ATOM 750 C CA . CYS A 1 93 ? 22.739 -3.715 -19.280 1.00 56.72 93 CYS A CA 1
ATOM 751 C C . CYS A 1 93 ? 21.560 -4.020 -18.320 1.00 56.72 93 CYS A C 1
ATOM 753 O O . CYS A 1 93 ? 21.424 -3.304 -17.338 1.00 56.72 93 CYS A O 1
ATOM 755 N N . GLY A 1 94 ? 20.762 -5.076 -18.495 1.00 70.50 94 GLY A N 1
ATOM 756 C CA . GLY A 1 94 ? 19.632 -5.402 -17.617 1.00 70.50 94 GLY A CA 1
ATOM 757 C C . GLY A 1 94 ? 18.282 -5.612 -18.301 1.00 70.50 94 GLY A C 1
ATOM 758 O O . GLY A 1 94 ? 17.339 -5.979 -17.603 1.00 70.50 94 GLY A O 1
ATOM 759 N N . TRP A 1 95 ? 18.155 -5.430 -19.616 1.00 81.19 95 TRP A N 1
ATOM 760 C CA . TRP A 1 95 ? 16.986 -5.923 -20.356 1.00 81.19 95 TRP A CA 1
ATOM 761 C C . TRP A 1 95 ? 17.143 -7.418 -20.667 1.00 81.19 95 TRP A C 1
ATOM 763 O O . TRP A 1 95 ? 18.231 -7.848 -21.040 1.00 81.19 95 TRP A O 1
ATOM 773 N N . ASP A 1 96 ? 16.075 -8.195 -20.467 1.00 84.31 96 ASP A N 1
ATOM 774 C CA . ASP A 1 96 ? 15.976 -9.603 -20.885 1.00 84.31 96 ASP A CA 1
ATOM 775 C C . ASP A 1 96 ? 15.238 -9.631 -22.230 1.00 84.31 96 ASP A C 1
ATOM 777 O O . ASP A 1 96 ? 14.009 -9.538 -22.266 1.00 84.31 96 ASP A O 1
ATOM 781 N N . ASP A 1 97 ? 15.990 -9.643 -23.330 1.00 87.06 97 ASP A N 1
ATOM 782 C CA . ASP A 1 97 ? 15.431 -9.542 -24.683 1.00 87.06 97 ASP A CA 1
ATOM 783 C C . ASP A 1 97 ? 14.533 -10.742 -25.014 1.00 87.06 97 ASP A C 1
ATOM 785 O O . ASP A 1 97 ? 13.440 -10.544 -25.552 1.00 87.06 97 ASP A O 1
ATOM 789 N N . ASP A 1 98 ? 14.915 -11.947 -24.572 1.00 87.88 98 ASP A N 1
ATOM 790 C CA . ASP A 1 98 ? 14.106 -13.163 -24.705 1.00 87.88 98 ASP A CA 1
ATOM 791 C C . ASP A 1 98 ? 12.727 -12.967 -24.061 1.00 87.88 98 ASP A C 1
ATOM 793 O O . ASP A 1 98 ? 11.706 -13.284 -24.665 1.00 87.88 98 ASP A O 1
ATOM 797 N N . PHE A 1 99 ? 12.660 -12.385 -22.857 1.00 89.94 99 PHE A N 1
ATOM 798 C CA . PHE A 1 99 ? 11.381 -12.101 -22.202 1.00 89.94 99 PHE A CA 1
ATOM 799 C C . PHE A 1 99 ? 10.499 -11.149 -23.022 1.00 89.94 99 PHE A C 1
ATOM 801 O O . PHE A 1 99 ? 9.294 -11.381 -23.134 1.00 89.94 99 PHE A O 1
ATOM 808 N N . TRP A 1 100 ? 11.066 -10.081 -23.591 1.00 91.06 100 TRP A N 1
ATOM 809 C CA . TRP A 1 100 ? 10.299 -9.117 -24.391 1.00 91.06 100 TRP A CA 1
ATOM 810 C C . TRP A 1 100 ? 9.825 -9.717 -25.721 1.00 91.06 100 TRP A C 1
ATOM 812 O O . TRP A 1 100 ? 8.706 -9.425 -26.156 1.00 91.06 100 TRP A O 1
ATOM 822 N N . GLU A 1 101 ? 10.616 -10.595 -26.338 1.00 91.25 101 GLU A N 1
ATOM 823 C CA . GLU A 1 101 ? 10.190 -11.388 -27.493 1.00 91.25 101 GLU A CA 1
ATOM 824 C C . GLU A 1 101 ? 9.074 -12.379 -27.127 1.00 91.25 101 GLU A C 1
ATOM 826 O O . GLU A 1 101 ? 8.027 -12.386 -27.783 1.00 91.25 101 GLU A O 1
ATOM 831 N N . GLU A 1 102 ? 9.245 -13.150 -26.044 1.00 91.75 102 GLU A N 1
ATOM 832 C CA . GLU A 1 102 ? 8.295 -14.157 -25.545 1.00 91.75 102 GLU A CA 1
ATOM 833 C C . GLU A 1 102 ? 6.894 -13.567 -25.301 1.00 91.75 102 GLU A C 1
ATOM 835 O O . GLU A 1 102 ? 5.885 -14.203 -25.615 1.00 91.75 102 GLU A O 1
ATOM 840 N N . ILE A 1 103 ? 6.805 -12.343 -24.767 1.00 93.44 103 ILE A N 1
ATOM 841 C CA . ILE A 1 103 ? 5.521 -11.674 -24.486 1.00 93.44 103 ILE A CA 1
ATOM 842 C C . ILE A 1 103 ? 4.930 -10.934 -25.697 1.00 93.44 103 ILE A C 1
ATOM 844 O O . ILE A 1 103 ? 3.894 -10.278 -25.571 1.00 93.44 103 ILE A O 1
ATOM 848 N N . GLY A 1 104 ? 5.569 -11.017 -26.867 1.00 92.44 104 GLY A N 1
ATOM 849 C CA . GLY A 1 104 ? 5.090 -10.400 -28.103 1.00 92.44 104 GLY A CA 1
ATOM 850 C C . GLY A 1 104 ? 5.418 -8.910 -28.242 1.00 92.44 104 GLY A C 1
ATOM 851 O O . GLY A 1 104 ? 4.745 -8.211 -29.004 1.00 92.44 104 GLY A O 1
ATOM 852 N N . LEU A 1 105 ? 6.441 -8.413 -27.544 1.00 93.69 105 LEU A N 1
ATOM 853 C CA . LEU A 1 105 ? 6.910 -7.019 -27.570 1.00 93.69 105 LEU A CA 1
ATOM 854 C C . LEU A 1 105 ? 8.347 -6.866 -28.119 1.00 93.69 105 LEU A C 1
ATOM 856 O O . LEU A 1 105 ? 9.006 -5.861 -27.856 1.00 93.69 105 LEU A O 1
ATOM 860 N N . GLY A 1 106 ? 8.827 -7.826 -28.920 1.00 89.81 106 GLY A N 1
ATOM 861 C CA . GLY A 1 106 ? 10.177 -7.806 -29.510 1.00 89.81 106 GLY A CA 1
ATOM 862 C C . GLY A 1 106 ? 10.473 -6.612 -30.439 1.00 89.81 106 GLY A C 1
ATOM 863 O O . GLY A 1 106 ? 11.613 -6.214 -30.633 1.00 89.81 106 GLY A O 1
ATOM 864 N N . ASP A 1 107 ? 9.459 -5.925 -30.955 1.00 89.75 107 ASP A N 1
ATOM 865 C CA . ASP A 1 107 ? 9.648 -4.694 -31.735 1.00 89.75 107 ASP A CA 1
ATOM 866 C C . ASP A 1 107 ? 10.111 -3.488 -30.892 1.00 89.75 107 ASP A C 1
ATOM 868 O O . ASP A 1 107 ? 10.466 -2.437 -31.437 1.00 89.75 107 ASP A O 1
ATOM 872 N N . LEU A 1 108 ? 10.097 -3.615 -29.560 1.00 87.69 108 LEU A N 1
ATOM 873 C CA . LEU A 1 108 ? 10.641 -2.617 -28.640 1.00 87.69 108 LEU A CA 1
ATOM 874 C C . LEU A 1 108 ? 12.133 -2.803 -28.348 1.00 87.69 108 LEU A C 1
ATOM 876 O O . LEU A 1 108 ? 12.762 -1.829 -27.931 1.00 87.69 108 LEU A O 1
ATOM 880 N N . ILE A 1 109 ? 12.699 -3.994 -28.582 1.00 82.94 109 ILE A N 1
ATOM 881 C CA . ILE A 1 109 ? 14.142 -4.249 -28.427 1.00 82.94 109 ILE A CA 1
ATOM 882 C C . ILE A 1 109 ? 14.932 -3.869 -29.692 1.00 82.94 109 ILE A C 1
ATOM 884 O O . ILE A 1 109 ? 16.120 -3.547 -29.612 1.00 82.94 109 ILE A O 1
ATOM 888 N N . GLU A 1 110 ? 14.262 -3.795 -30.850 1.00 79.00 110 GLU A N 1
ATOM 889 C CA . GLU A 1 110 ? 14.851 -3.333 -32.110 1.00 79.00 110 GLU A CA 1
ATOM 890 C C . GLU A 1 110 ? 15.548 -1.966 -31.970 1.00 79.00 110 GLU A C 1
ATOM 892 O O . GLU A 1 110 ? 15.061 -1.032 -31.324 1.00 79.00 110 GLU A O 1
ATOM 897 N N . GLY A 1 111 ? 16.713 -1.826 -32.611 1.00 68.19 111 GLY A N 1
ATOM 898 C CA . GLY A 1 111 ? 17.507 -0.598 -32.532 1.00 68.19 111 GLY A CA 1
ATOM 899 C C . GLY A 1 111 ? 18.091 -0.338 -31.140 1.00 68.19 111 GLY A C 1
ATOM 900 O O . GLY A 1 111 ? 18.241 0.823 -30.758 1.00 68.19 111 GLY A O 1
ATOM 901 N N . HIS A 1 112 ? 18.409 -1.402 -30.392 1.00 71.31 112 HIS A N 1
ATOM 902 C CA . HIS A 1 112 ? 18.921 -1.353 -29.020 1.00 71.31 112 HIS A CA 1
ATOM 903 C C . HIS A 1 112 ? 17.963 -0.610 -28.081 1.00 71.31 112 HIS A C 1
ATOM 905 O O . HIS A 1 112 ? 18.333 0.405 -27.500 1.00 71.31 112 HIS A O 1
ATOM 911 N N . HIS A 1 113 ? 16.709 -1.048 -27.966 1.00 77.25 113 HIS A N 1
ATOM 912 C CA . HIS A 1 113 ? 15.744 -0.486 -27.002 1.00 77.25 113 HIS A CA 1
ATOM 913 C C . HIS A 1 113 ? 15.418 1.008 -27.207 1.00 77.25 113 HIS A C 1
ATOM 915 O O . HIS A 1 113 ? 14.980 1.683 -26.278 1.00 77.25 113 HIS A O 1
ATOM 921 N N . ALA A 1 114 ? 15.624 1.577 -28.403 1.00 74.31 114 ALA A N 1
ATOM 922 C CA . ALA A 1 114 ? 15.521 3.027 -28.646 1.00 74.31 114 ALA A CA 1
ATOM 923 C C . ALA A 1 114 ? 14.122 3.632 -28.383 1.00 74.31 114 ALA A C 1
ATOM 925 O O . ALA A 1 114 ? 14.008 4.831 -28.074 1.00 74.31 114 ALA A O 1
ATOM 926 N N . LYS A 1 115 ? 13.077 2.802 -28.514 1.00 79.19 115 LYS A N 1
ATOM 927 C CA . LYS A 1 115 ? 11.664 3.143 -28.273 1.00 79.19 115 LYS A CA 1
ATOM 928 C C . LYS A 1 115 ? 11.255 3.049 -26.805 1.00 79.19 115 LYS A C 1
ATOM 930 O O . LYS A 1 115 ? 10.180 3.527 -26.455 1.00 79.19 115 LYS A O 1
ATOM 935 N N . ILE A 1 116 ? 12.087 2.463 -25.955 1.00 76.94 116 ILE A N 1
ATOM 936 C CA . ILE A 1 116 ? 11.883 2.410 -24.508 1.00 76.94 116 ILE A CA 1
ATOM 937 C C . ILE A 1 116 ? 13.081 3.057 -23.809 1.00 76.94 116 ILE A C 1
ATOM 939 O O . ILE A 1 116 ? 13.909 3.735 -24.428 1.00 76.94 116 ILE A O 1
ATOM 943 N N . VAL A 1 117 ? 13.144 2.932 -22.490 1.00 66.06 117 VAL A N 1
ATOM 944 C CA . VAL A 1 117 ? 14.233 3.490 -21.696 1.00 66.06 117 VAL A CA 1
ATOM 945 C C . VAL A 1 117 ? 15.536 2.730 -22.001 1.00 66.06 117 VAL A C 1
ATOM 947 O O . VAL A 1 117 ? 15.775 1.636 -21.502 1.00 66.06 117 VAL A O 1
ATOM 950 N N . ASN A 1 118 ? 16.402 3.305 -22.840 1.00 58.97 118 ASN A N 1
ATOM 951 C CA . ASN A 1 118 ? 17.696 2.711 -23.189 1.00 58.97 118 ASN A CA 1
ATOM 952 C C . ASN A 1 118 ? 18.813 3.199 -22.245 1.00 58.97 118 ASN A C 1
ATOM 954 O O . ASN A 1 118 ? 19.079 4.400 -22.145 1.00 58.97 118 ASN A O 1
ATOM 958 N N . HIS A 1 119 ? 19.478 2.248 -21.584 1.00 55.09 119 HIS A N 1
ATOM 959 C CA . HIS A 1 119 ? 20.574 2.454 -20.635 1.00 55.09 119 HIS A CA 1
ATOM 960 C C . HIS A 1 119 ? 21.993 2.322 -21.264 1.00 55.09 119 HIS A C 1
ATOM 962 O O . HIS A 1 119 ? 22.995 2.575 -20.601 1.00 55.09 119 HIS A O 1
ATOM 968 N N . ASN A 1 120 ? 22.113 1.990 -22.554 1.00 43.88 120 ASN A N 1
ATOM 969 C CA . ASN A 1 120 ? 23.396 1.856 -23.267 1.00 43.88 120 ASN A CA 1
ATOM 970 C C . ASN A 1 120 ? 23.964 3.182 -23.791 1.00 43.88 120 ASN A C 1
ATOM 972 O O . ASN A 1 120 ? 25.145 3.267 -24.140 1.00 43.88 120 ASN A O 1
ATOM 976 N N . ASP A 1 121 ? 23.163 4.246 -23.824 1.00 41.22 121 ASP A N 1
ATOM 977 C CA . ASP A 1 121 ? 23.687 5.577 -24.088 1.00 41.22 121 ASP A CA 1
ATOM 978 C C . ASP A 1 121 ? 24.387 6.073 -22.815 1.00 41.22 121 ASP A C 1
ATOM 980 O O . ASP A 1 121 ? 23.756 6.614 -21.908 1.00 41.22 121 ASP A O 1
ATOM 984 N N . ARG A 1 122 ? 25.709 5.870 -22.726 1.00 34.75 122 ARG A N 1
ATOM 985 C CA . ARG A 1 122 ? 26.566 6.315 -21.604 1.00 34.75 122 ARG A CA 1
ATOM 986 C C . ARG A 1 122 ? 26.466 7.822 -21.312 1.00 34.75 122 ARG A C 1
ATOM 988 O O . ARG A 1 122 ? 26.997 8.280 -20.307 1.00 34.75 122 ARG A O 1
ATOM 995 N N . THR A 1 123 ? 25.804 8.597 -22.178 1.00 32.59 123 THR A N 1
ATOM 996 C CA . THR A 1 123 ? 25.497 10.020 -21.963 1.00 32.59 123 THR A CA 1
ATOM 997 C C . THR A 1 123 ? 24.098 10.287 -21.390 1.00 32.59 123 THR A C 1
ATOM 999 O O . THR A 1 123 ? 23.812 11.418 -21.000 1.00 32.59 123 THR A O 1
ATOM 1002 N N . LYS A 1 124 ? 23.229 9.271 -21.317 1.00 36.62 124 LYS A N 1
ATOM 1003 C CA . LYS A 1 124 ? 21.830 9.357 -20.851 1.00 36.62 124 LYS A CA 1
ATOM 1004 C C . LYS A 1 124 ? 21.488 8.361 -19.748 1.00 36.62 124 LYS A C 1
ATOM 1006 O O . LYS A 1 124 ? 20.456 8.502 -19.100 1.00 36.62 124 LYS A O 1
ATOM 1011 N N . CYS A 1 125 ? 22.349 7.374 -19.534 1.00 34.22 125 CYS A N 1
ATOM 1012 C CA . CYS A 1 125 ? 22.167 6.370 -18.519 1.00 34.22 125 CYS A CA 1
ATOM 1013 C C . CYS A 1 125 ? 22.891 6.738 -17.233 1.00 34.22 125 CYS A C 1
ATOM 1015 O O . CYS A 1 125 ? 24.107 6.606 -17.086 1.00 34.22 125 CYS A O 1
ATOM 1017 N N . CYS A 1 126 ? 22.096 7.189 -16.284 1.00 37.44 126 CYS A N 1
ATOM 1018 C CA . CYS A 1 126 ? 22.539 7.492 -14.951 1.00 37.44 126 CYS A CA 1
ATOM 1019 C C . CYS A 1 126 ? 22.431 6.226 -14.097 1.00 37.44 126 CYS A C 1
ATOM 1021 O O . CYS A 1 126 ? 21.396 5.996 -13.472 1.00 37.44 126 CYS A O 1
ATOM 1023 N N . PHE A 1 127 ? 23.485 5.403 -14.034 1.00 36.25 127 PHE A N 1
ATOM 1024 C CA . PHE A 1 127 ? 23.676 4.610 -12.817 1.00 36.25 127 PHE A CA 1
ATOM 1025 C C . PHE A 1 127 ? 23.712 5.619 -11.670 1.00 36.25 127 PHE A C 1
ATOM 1027 O O . PHE A 1 127 ? 24.548 6.526 -11.712 1.00 36.25 127 PHE A O 1
ATOM 1034 N N . PRO A 1 128 ? 22.814 5.538 -10.674 1.00 38.50 128 PRO A N 1
ATOM 1035 C CA . PRO A 1 128 ? 22.720 6.592 -9.680 1.00 38.50 128 PRO A CA 1
ATOM 1036 C C . PRO A 1 128 ? 24.018 6.735 -8.881 1.00 38.50 128 PRO A C 1
ATOM 1038 O O . PRO A 1 128 ? 24.216 7.782 -8.278 1.00 38.50 128 PRO A O 1
ATOM 1041 N N . TRP A 1 129 ? 24.903 5.725 -8.874 1.00 43.84 129 TRP A N 1
ATOM 1042 C CA . TRP A 1 129 ? 26.028 5.679 -7.950 1.00 43.84 129 TRP A CA 1
ATOM 1043 C C . TRP A 1 129 ? 27.224 4.852 -8.465 1.00 43.84 129 TRP A C 1
ATOM 1045 O O . TRP A 1 129 ? 27.056 3.654 -8.691 1.00 43.84 129 TRP A O 1
ATOM 1055 N N . PRO A 1 130 ? 28.436 5.422 -8.624 1.00 33.72 130 PRO A N 1
ATOM 1056 C CA . PRO A 1 130 ? 29.655 4.629 -8.754 1.00 33.72 130 PRO A CA 1
ATOM 1057 C C . PRO A 1 130 ? 30.091 4.089 -7.380 1.00 33.72 130 PRO A C 1
ATOM 1059 O O . PRO A 1 130 ? 30.147 4.833 -6.400 1.00 33.72 130 PRO A O 1
ATOM 1062 N N . SER A 1 131 ? 30.460 2.807 -7.330 1.00 31.64 131 SER A N 1
ATOM 1063 C CA . SER A 1 131 ? 30.943 2.071 -6.145 1.00 31.64 131 SER A CA 1
ATOM 1064 C C . SER A 1 131 ? 32.308 2.542 -5.616 1.00 31.64 131 SER A C 1
ATOM 1066 O O . SER A 1 131 ? 32.696 2.249 -4.486 1.00 31.64 131 SER A O 1
ATOM 1068 N N . SER A 1 132 ? 33.035 3.329 -6.407 1.00 29.64 132 SER A N 1
ATOM 1069 C CA . SER A 1 132 ? 34.201 4.108 -5.995 1.00 29.64 132 SER A CA 1
ATOM 1070 C C . SER A 1 132 ? 33.791 5.577 -6.000 1.00 29.64 132 SER A C 1
ATOM 1072 O O . SER A 1 132 ? 33.453 6.087 -7.067 1.00 29.64 132 SER A O 1
ATOM 1074 N N . GLY A 1 133 ? 33.777 6.249 -4.844 1.00 31.58 133 GLY A N 1
ATOM 1075 C CA . GLY A 1 133 ? 33.334 7.645 -4.720 1.00 31.58 133 GLY A CA 1
ATOM 1076 C C . GLY A 1 133 ? 33.830 8.577 -5.839 1.00 31.58 133 GLY A C 1
ATOM 1077 O O . GLY A 1 133 ? 34.859 8.327 -6.456 1.00 31.58 133 GLY A O 1
ATOM 1078 N N . PHE A 1 134 ? 33.079 9.650 -6.112 1.00 36.62 134 PHE A N 1
ATOM 1079 C CA . PHE A 1 134 ? 33.277 10.559 -7.252 1.00 36.62 134 PHE A CA 1
ATOM 1080 C C . PHE A 1 134 ? 34.695 11.144 -7.341 1.00 36.62 134 PHE A C 1
ATOM 1082 O O . PHE A 1 134 ? 34.965 12.222 -6.814 1.00 36.62 134 PHE A O 1
ATOM 1089 N N . THR A 1 135 ? 35.598 10.468 -8.044 1.00 30.72 135 THR A N 1
ATOM 1090 C CA . THR A 1 135 ? 36.970 10.951 -8.249 1.00 30.72 135 THR A CA 1
ATOM 1091 C C . THR A 1 135 ? 37.175 11.644 -9.591 1.00 30.72 135 THR A C 1
ATOM 1093 O O . THR A 1 135 ? 38.139 12.390 -9.715 1.00 30.72 135 THR A O 1
ATOM 1096 N N . ASP A 1 136 ? 36.249 11.520 -10.552 1.00 30.06 136 ASP A N 1
ATOM 1097 C CA . ASP A 1 136 ? 36.413 12.121 -11.880 1.00 30.06 136 ASP A CA 1
ATOM 1098 C C . ASP A 1 136 ? 35.250 13.008 -12.335 1.00 30.06 136 ASP A C 1
ATOM 1100 O O . ASP A 1 136 ? 34.067 12.673 -12.231 1.00 30.06 136 ASP A O 1
ATOM 1104 N N . LYS A 1 137 ? 35.618 14.153 -12.931 1.00 31.73 137 LYS A N 1
ATOM 1105 C CA . LYS A 1 137 ? 34.713 15.174 -13.495 1.00 31.73 137 LYS A CA 1
ATOM 1106 C C . LYS A 1 137 ? 33.724 14.623 -14.538 1.00 31.73 137 LYS A C 1
ATOM 1108 O O . LYS A 1 137 ? 32.708 15.275 -14.767 1.00 31.73 137 LYS A O 1
ATOM 1113 N N . ALA A 1 138 ? 33.995 13.458 -15.132 1.00 28.62 138 ALA A N 1
ATOM 1114 C CA . ALA A 1 138 ? 33.163 12.819 -16.155 1.00 28.62 138 ALA A CA 1
ATOM 1115 C C . ALA A 1 138 ? 31.965 12.027 -15.587 1.00 28.62 138 ALA A C 1
ATOM 1117 O O . ALA A 1 138 ? 30.929 11.944 -16.239 1.00 28.62 138 ALA A O 1
ATOM 1118 N N . ASN A 1 139 ? 32.042 11.526 -14.347 1.00 30.58 139 ASN A N 1
ATOM 1119 C CA . ASN A 1 139 ? 30.988 10.679 -13.761 1.00 30.58 139 ASN A CA 1
ATOM 1120 C C . ASN A 1 139 ? 29.869 11.474 -13.066 1.00 30.58 139 ASN A C 1
ATOM 1122 O O . ASN A 1 139 ? 28.827 10.926 -12.724 1.00 30.58 139 ASN A O 1
ATOM 1126 N N . ILE A 1 140 ? 30.050 12.786 -12.883 1.00 33.75 140 ILE A N 1
ATOM 1127 C CA . ILE A 1 140 ? 29.069 13.654 -12.209 1.00 33.75 140 ILE A CA 1
ATOM 1128 C C . ILE A 1 140 ? 28.004 14.187 -13.186 1.00 33.75 140 ILE A C 1
ATOM 1130 O O . ILE A 1 140 ? 27.005 14.776 -12.780 1.00 33.75 140 ILE A O 1
ATOM 1134 N N . GLN A 1 141 ? 28.182 13.971 -14.489 1.00 30.73 141 GLN A N 1
ATOM 1135 C CA . GLN A 1 141 ? 27.174 14.336 -15.487 1.00 30.73 141 GLN A CA 1
ATOM 1136 C C . GLN A 1 141 ? 25.932 13.428 -15.413 1.00 30.73 141 GLN A C 1
ATOM 1138 O O . GLN A 1 141 ? 24.858 13.828 -15.845 1.00 30.73 141 GLN A O 1
ATOM 1143 N N . CYS A 1 142 ? 26.057 12.267 -14.760 1.00 35.16 142 CYS A N 1
ATOM 1144 C CA . CYS A 1 142 ? 25.008 11.264 -14.585 1.00 35.16 142 CYS A CA 1
ATOM 1145 C C . CYS A 1 142 ? 24.065 11.508 -13.386 1.00 35.16 142 CYS A C 1
ATOM 1147 O O . CYS A 1 142 ? 23.229 10.678 -13.080 1.00 35.16 142 CYS A O 1
ATOM 1149 N N . LEU A 1 143 ? 24.154 12.626 -12.665 1.00 36.03 143 LEU A N 1
ATOM 1150 C CA . LEU A 1 143 ? 23.123 13.025 -11.679 1.00 36.03 143 LEU A CA 1
ATOM 1151 C C . LEU A 1 143 ? 22.497 14.377 -12.031 1.00 36.03 143 LEU A C 1
ATOM 1153 O O . LEU A 1 143 ? 21.684 14.912 -11.283 1.00 36.03 143 LEU A O 1
ATOM 1157 N N . VAL A 1 144 ? 22.917 14.947 -13.161 1.00 33.41 144 VAL A N 1
ATOM 1158 C CA . VAL A 1 144 ? 22.716 16.347 -13.497 1.00 33.41 144 VAL A CA 1
ATOM 1159 C C . VAL A 1 144 ? 22.251 16.427 -14.942 1.00 33.41 144 VAL A C 1
ATOM 1161 O O . VAL A 1 144 ? 23.052 16.557 -15.868 1.00 33.41 144 VAL A O 1
ATOM 1164 N N . GLY A 1 145 ? 20.936 16.470 -15.137 1.00 37.25 145 GLY A N 1
ATOM 1165 C CA . GLY A 1 145 ? 20.432 17.277 -16.236 1.00 37.25 145 GLY A CA 1
ATOM 1166 C C . GLY A 1 145 ? 20.827 18.723 -15.937 1.00 37.25 145 GLY A C 1
ATOM 1167 O O . GLY A 1 145 ? 20.263 19.343 -15.039 1.00 37.25 145 GLY A O 1
ATOM 1168 N N . LYS A 1 146 ? 21.826 19.275 -16.635 1.00 34.16 146 LYS A N 1
ATOM 1169 C CA . LYS A 1 146 ? 21.889 20.736 -16.766 1.00 34.16 146 LYS A CA 1
ATOM 1170 C C . LYS A 1 146 ? 20.738 21.113 -17.682 1.00 34.16 146 LYS A C 1
ATOM 1172 O O . LYS A 1 146 ? 20.547 20.448 -18.699 1.00 34.16 146 LYS A O 1
ATOM 1177 N N . VAL A 1 147 ? 20.039 22.205 -17.388 1.00 36.72 147 VAL A N 1
ATOM 1178 C CA . VAL A 1 147 ? 18.988 22.777 -18.254 1.00 36.72 147 VAL A CA 1
ATOM 1179 C C . VAL A 1 147 ? 19.564 23.395 -19.549 1.00 36.72 147 VAL A C 1
ATOM 1181 O O . VAL A 1 147 ? 19.170 24.470 -19.976 1.00 36.72 147 VAL A O 1
ATOM 1184 N N . ASN A 1 148 ? 20.550 22.725 -20.149 1.00 31.59 148 ASN A N 1
ATOM 1185 C CA . ASN A 1 148 ? 21.248 23.072 -21.383 1.00 31.59 148 ASN A CA 1
ATOM 1186 C C . ASN A 1 148 ? 21.298 21.880 -22.366 1.00 31.59 148 ASN A C 1
ATOM 1188 O O . ASN A 1 148 ? 22.008 21.957 -23.367 1.00 31.59 148 ASN A O 1
ATOM 1192 N N . THR A 1 149 ? 20.592 20.768 -22.113 1.00 33.97 149 THR A N 1
ATOM 1193 C CA . THR A 1 149 ? 20.349 19.768 -23.166 1.00 33.97 149 THR A CA 1
ATOM 1194 C C . THR A 1 149 ? 19.447 20.388 -24.243 1.00 33.97 149 THR A C 1
ATOM 1196 O O . THR A 1 149 ? 18.561 21.174 -23.910 1.00 33.97 149 THR A O 1
ATOM 1199 N N . PRO A 1 150 ? 19.657 20.089 -25.538 1.00 28.41 150 PRO A N 1
ATOM 1200 C CA . PRO A 1 150 ? 19.064 20.825 -26.657 1.00 28.41 150 PRO A CA 1
ATOM 1201 C C . PRO A 1 150 ? 17.593 20.444 -26.910 1.00 28.41 150 PRO A C 1
ATOM 1203 O O . PRO A 1 150 ? 17.177 20.254 -28.047 1.00 28.41 150 PRO A O 1
ATOM 1206 N N . PHE A 1 151 ? 16.787 20.327 -25.856 1.00 35.66 151 PHE A N 1
ATOM 1207 C CA . PHE A 1 151 ? 15.336 20.360 -25.974 1.00 35.66 151 PHE A CA 1
ATOM 1208 C C . PHE A 1 151 ? 14.893 21.816 -25.822 1.00 35.66 151 PHE A C 1
ATOM 1210 O O . PHE A 1 151 ? 14.902 22.365 -24.721 1.00 35.66 151 PHE A O 1
ATOM 1217 N N . LEU A 1 152 ? 14.495 22.440 -26.938 1.00 32.97 152 LEU A N 1
ATOM 1218 C CA . LEU A 1 152 ? 14.001 23.825 -27.015 1.00 32.97 152 LEU A CA 1
ATOM 1219 C C . LEU A 1 152 ? 12.889 24.163 -25.992 1.00 32.97 152 LEU A C 1
ATOM 1221 O O . LEU A 1 152 ? 12.661 25.335 -25.713 1.00 32.97 152 LEU A O 1
ATOM 1225 N N . HIS A 1 153 ? 12.227 23.168 -25.395 1.00 43.69 153 HIS A N 1
ATOM 1226 C CA . HIS A 1 153 ? 11.183 23.356 -24.382 1.00 43.69 153 HIS A CA 1
ATOM 1227 C C . HIS A 1 153 ? 11.687 23.709 -22.971 1.00 43.69 153 HIS A C 1
ATOM 1229 O O . HIS A 1 153 ? 10.916 24.223 -22.164 1.00 43.69 153 HIS A O 1
ATOM 1235 N N . LEU A 1 154 ? 12.966 23.488 -22.652 1.00 47.47 154 LEU A N 1
ATOM 1236 C CA . LEU A 1 154 ? 13.475 23.673 -21.287 1.00 47.47 154 LEU A CA 1
ATOM 1237 C C . LEU A 1 154 ? 13.742 25.141 -20.909 1.00 47.47 154 LEU A C 1
ATOM 1239 O O . LEU A 1 154 ? 13.614 25.500 -19.741 1.00 47.47 154 LEU A O 1
ATOM 1243 N N . GLN A 1 155 ? 14.059 26.015 -21.870 1.00 46.69 155 GLN A N 1
ATOM 1244 C CA . GLN A 1 155 ? 14.212 27.455 -21.598 1.00 46.69 155 GLN A CA 1
ATOM 1245 C C . GLN A 1 155 ? 12.875 28.128 -21.256 1.00 46.69 155 GLN A C 1
ATOM 1247 O O . GLN A 1 155 ? 12.835 28.965 -20.354 1.00 46.69 155 GLN A O 1
ATOM 1252 N N . GLY A 1 156 ? 11.789 27.722 -21.925 1.00 55.00 156 GLY A N 1
ATOM 1253 C CA . GLY A 1 156 ? 10.430 28.167 -21.598 1.00 55.00 156 GLY A CA 1
ATOM 1254 C C . GLY A 1 156 ? 10.007 27.709 -20.203 1.00 55.00 156 GLY A C 1
ATOM 1255 O O . GLY A 1 156 ? 9.556 28.524 -19.406 1.00 55.00 156 GLY A O 1
ATOM 1256 N N . LEU A 1 157 ? 10.285 26.447 -19.854 1.00 60.84 157 LEU A N 1
ATOM 1257 C CA . LEU A 1 157 ? 9.974 25.887 -18.535 1.00 60.84 157 LEU A CA 1
ATOM 1258 C C . LEU A 1 157 ? 10.672 26.639 -17.387 1.00 60.84 157 LEU A C 1
ATOM 1260 O O . LEU A 1 157 ? 10.074 26.885 -16.345 1.00 60.84 157 LEU A O 1
ATOM 1264 N N . VAL A 1 158 ? 11.937 27.033 -17.564 1.00 60.84 158 VAL A N 1
ATOM 1265 C CA . VAL A 1 158 ? 12.676 27.803 -16.548 1.00 60.84 158 VAL A CA 1
ATOM 1266 C C . VAL A 1 158 ? 12.050 29.179 -16.318 1.00 60.84 158 VAL A C 1
ATOM 1268 O O . VAL A 1 158 ? 11.960 29.618 -15.172 1.00 60.84 158 VAL A O 1
ATOM 1271 N N . GLN A 1 159 ? 11.589 29.841 -17.384 1.00 61.28 159 GLN A N 1
ATOM 1272 C CA . GLN A 1 159 ? 10.876 31.116 -17.282 1.00 61.28 159 GLN A CA 1
ATOM 1273 C C . GLN A 1 159 ? 9.490 30.954 -16.650 1.00 61.28 159 GLN A C 1
ATOM 1275 O O . GLN A 1 159 ? 9.143 31.734 -15.768 1.00 61.28 159 GLN A O 1
ATOM 1280 N N . GLU A 1 160 ? 8.732 29.928 -17.040 1.00 71.69 160 GLU A N 1
ATOM 1281 C CA . GLU A 1 160 ? 7.412 29.620 -16.472 1.00 71.69 160 GLU A CA 1
ATOM 1282 C C . GLU A 1 160 ? 7.479 29.288 -14.976 1.00 71.69 160 GLU A C 1
ATOM 1284 O O . GLU A 1 160 ? 6.616 29.706 -14.206 1.00 71.69 160 GLU A O 1
ATOM 1289 N N . LEU A 1 161 ? 8.525 28.575 -14.546 1.00 68.56 161 LEU A N 1
ATOM 1290 C CA . LEU A 1 161 ? 8.748 28.217 -13.142 1.00 68.56 161 LEU A CA 1
ATOM 1291 C C . LEU A 1 161 ? 9.469 29.312 -12.336 1.00 68.56 161 LEU A C 1
ATOM 1293 O O . LEU A 1 161 ? 9.627 29.164 -11.123 1.00 68.56 161 LEU A O 1
ATOM 1297 N N . GLY A 1 162 ? 9.930 30.391 -12.979 1.00 72.19 162 GLY A N 1
ATOM 1298 C CA . GLY A 1 162 ? 10.678 31.472 -12.329 1.00 72.19 162 GLY A CA 1
ATOM 1299 C C . GLY A 1 162 ? 12.051 31.054 -11.780 1.00 72.19 162 GLY A C 1
ATOM 1300 O O . GLY A 1 162 ? 12.541 31.657 -10.824 1.00 72.19 162 GLY A O 1
ATOM 1301 N N . LEU A 1 163 ? 12.666 30.014 -12.352 1.00 71.12 163 LEU A N 1
ATOM 1302 C CA . LEU A 1 163 ? 13.944 29.452 -11.904 1.00 71.12 163 LEU A CA 1
ATOM 1303 C C . LEU A 1 163 ? 15.137 30.038 -12.675 1.00 71.12 163 LEU A C 1
ATOM 1305 O O . LEU A 1 163 ? 14.988 30.748 -13.668 1.00 71.12 163 LEU A O 1
ATOM 1309 N N . VAL A 1 164 ? 16.354 29.738 -12.211 1.00 69.38 164 VAL A N 1
ATOM 1310 C CA . VAL A 1 164 ? 17.593 30.160 -12.881 1.00 69.38 164 VAL A CA 1
ATOM 1311 C C . VAL A 1 164 ? 18.011 29.109 -13.920 1.00 69.38 164 VAL A C 1
ATOM 1313 O O . VAL A 1 164 ? 18.096 27.925 -13.579 1.00 69.38 164 VAL A O 1
ATOM 1316 N N . PRO A 1 165 ? 18.314 29.502 -15.174 1.00 65.69 165 PRO A N 1
ATOM 1317 C CA . PRO A 1 165 ? 18.836 28.577 -16.175 1.00 65.69 165 PRO A CA 1
ATOM 1318 C C . PRO A 1 165 ? 20.107 27.868 -15.698 1.00 65.69 165 PRO A C 1
ATOM 1320 O O . PRO A 1 165 ? 20.994 28.479 -15.105 1.00 65.69 165 PRO A O 1
ATOM 1323 N N . GLY A 1 166 ? 20.211 26.570 -15.982 1.00 64.50 166 GLY A N 1
ATOM 1324 C CA . GLY A 1 166 ? 21.364 25.757 -15.588 1.00 64.50 166 GLY A CA 1
ATOM 1325 C C . GLY A 1 166 ? 21.340 25.246 -14.143 1.00 64.50 166 GLY A C 1
ATOM 1326 O O . GLY A 1 166 ? 22.301 24.584 -13.746 1.00 64.50 166 GLY A O 1
ATOM 1327 N N . ILE A 1 167 ? 20.262 25.493 -13.385 1.00 64.75 167 ILE A N 1
ATOM 1328 C CA . ILE A 1 167 ? 20.034 24.858 -12.081 1.00 64.75 167 ILE A CA 1
ATOM 1329 C C . ILE A 1 167 ? 20.075 23.328 -12.208 1.00 64.75 167 ILE A C 1
ATOM 1331 O O . ILE A 1 167 ? 19.570 22.760 -13.178 1.00 64.75 167 ILE A O 1
ATOM 1335 N N . ALA A 1 168 ? 20.714 22.654 -11.251 1.00 66.44 168 ALA A N 1
ATOM 1336 C CA . ALA A 1 168 ? 20.775 21.198 -11.249 1.00 66.44 168 ALA A CA 1
ATOM 1337 C C . ALA A 1 168 ? 19.402 20.606 -10.900 1.00 66.44 168 ALA A C 1
ATOM 1339 O O . ALA A 1 168 ? 18.743 21.061 -9.964 1.00 66.44 168 ALA A O 1
ATOM 1340 N N . VAL A 1 169 ? 19.000 19.571 -11.633 1.00 62.09 169 VAL A N 1
ATOM 1341 C CA . VAL A 1 169 ? 17.751 18.836 -11.407 1.00 62.09 169 VAL A CA 1
ATOM 1342 C C . VAL A 1 169 ? 18.100 17.410 -10.995 1.00 62.09 169 VAL A C 1
ATOM 1344 O O . VAL A 1 169 ? 18.863 16.742 -11.690 1.00 62.09 169 VAL A O 1
ATOM 1347 N N . GLY A 1 170 ? 17.561 16.959 -9.859 1.00 63.47 170 GLY A N 1
ATOM 1348 C CA . GLY A 1 170 ? 17.710 15.574 -9.410 1.00 63.47 170 GLY A CA 1
ATOM 1349 C C . GLY A 1 170 ? 16.960 14.584 -10.309 1.00 63.47 170 GLY A C 1
ATOM 1350 O O . GLY A 1 170 ? 16.023 14.949 -11.023 1.00 63.47 170 GLY A O 1
ATOM 1351 N N . THR A 1 171 ? 17.363 13.313 -10.264 1.00 68.56 171 THR A N 1
ATOM 1352 C CA . THR A 1 171 ? 16.602 12.217 -10.895 1.00 68.56 171 THR A CA 1
ATOM 1353 C C . THR A 1 171 ? 15.192 12.135 -10.302 1.00 68.56 171 THR A C 1
ATOM 1355 O O . THR A 1 171 ? 14.987 12.494 -9.139 1.00 68.56 171 THR A O 1
ATOM 1358 N N . SER A 1 172 ? 14.205 11.702 -11.088 1.00 70.06 172 SER A N 1
ATOM 1359 C CA . SER A 1 172 ? 12.863 11.477 -10.549 1.00 70.06 172 SER A CA 1
ATOM 1360 C C . SER A 1 172 ? 12.812 10.191 -9.715 1.00 70.06 172 SER A C 1
ATOM 1362 O O . SER A 1 172 ? 13.687 9.330 -9.798 1.00 70.06 172 SER A O 1
ATOM 1364 N N . LEU A 1 173 ? 11.776 10.054 -8.893 1.00 71.81 173 LEU A N 1
ATOM 1365 C CA . LEU A 1 173 ? 11.452 8.822 -8.180 1.00 71.81 173 LEU A CA 1
ATOM 1366 C C . LEU A 1 173 ? 9.949 8.583 -8.273 1.00 71.81 173 LEU A C 1
ATOM 1368 O O . LEU A 1 173 ? 9.166 9.537 -8.321 1.00 71.81 173 LEU A O 1
ATOM 1372 N N . ILE A 1 174 ? 9.550 7.313 -8.196 1.00 80.94 174 ILE A N 1
ATOM 1373 C CA . ILE A 1 174 ? 8.165 6.958 -7.886 1.00 80.94 174 ILE A CA 1
ATOM 1374 C C . ILE A 1 174 ? 7.802 7.597 -6.543 1.00 80.94 174 ILE A C 1
ATOM 1376 O O . ILE A 1 174 ? 8.602 7.647 -5.607 1.00 80.94 174 ILE A O 1
ATOM 1380 N N . ASP A 1 175 ? 6.573 8.077 -6.429 1.00 78.06 175 ASP A N 1
ATOM 1381 C CA . ASP A 1 175 ? 6.107 8.862 -5.294 1.00 78.06 175 ASP A CA 1
ATOM 1382 C C . ASP A 1 175 ? 6.240 8.147 -3.932 1.00 78.06 175 ASP A C 1
ATOM 1384 O O . ASP A 1 175 ? 6.578 8.789 -2.933 1.00 78.06 175 ASP A O 1
ATOM 1388 N N . ALA A 1 176 ? 6.019 6.830 -3.892 1.00 76.19 176 ALA A N 1
ATOM 1389 C CA . ALA A 1 176 ? 6.265 5.994 -2.724 1.00 76.19 176 ALA A CA 1
ATOM 1390 C C . ALA A 1 176 ? 7.758 5.951 -2.378 1.00 76.19 176 ALA A C 1
ATOM 1392 O O . ALA A 1 176 ? 8.133 6.225 -1.244 1.00 76.19 176 ALA A O 1
ATOM 1393 N N . HIS A 1 177 ? 8.624 5.717 -3.362 1.00 83.25 177 HIS A N 1
ATOM 1394 C CA . HIS A 1 177 ? 10.073 5.613 -3.173 1.00 83.25 177 HIS A CA 1
ATOM 1395 C C . HIS A 1 177 ? 10.671 6.941 -2.699 1.00 83.25 177 HIS A C 1
ATOM 1397 O O . HIS A 1 177 ? 11.524 6.966 -1.814 1.00 83.25 177 HIS A O 1
ATOM 1403 N N . ALA A 1 178 ? 10.144 8.052 -3.213 1.00 75.94 178 ALA A N 1
ATOM 1404 C CA . ALA A 1 178 ? 10.427 9.397 -2.734 1.00 75.94 178 ALA A CA 1
ATOM 1405 C C . ALA A 1 178 ? 10.074 9.531 -1.236 1.00 75.94 178 ALA A C 1
ATOM 1407 O O . ALA A 1 178 ? 10.903 9.946 -0.427 1.00 75.94 178 ALA A O 1
ATOM 1408 N N . GLY A 1 179 ? 8.884 9.069 -0.830 1.00 70.75 179 GLY A N 1
ATOM 1409 C CA . GLY A 1 179 ? 8.497 8.968 0.582 1.00 70.75 179 GLY A CA 1
ATOM 1410 C C . GLY A 1 179 ? 9.471 8.139 1.430 1.00 70.75 179 GLY A C 1
ATOM 1411 O O . GLY A 1 179 ? 9.770 8.537 2.554 1.00 70.75 179 GLY A O 1
ATOM 1412 N N . GLY A 1 180 ? 10.003 7.044 0.876 1.00 74.94 180 GLY A N 1
ATOM 1413 C CA . GLY A 1 180 ? 11.038 6.199 1.480 1.00 74.94 180 GLY A CA 1
ATOM 1414 C C . GLY A 1 180 ? 12.358 6.923 1.716 1.00 74.94 180 GLY A C 1
ATOM 1415 O O . GLY A 1 180 ? 12.831 6.979 2.850 1.00 74.94 180 GLY A O 1
ATOM 1416 N N . VAL A 1 181 ? 12.913 7.552 0.676 1.00 77.06 181 VAL A N 1
ATOM 1417 C CA . VAL A 1 181 ? 14.127 8.390 0.764 1.00 77.06 181 VAL A CA 1
ATOM 1418 C C . VAL A 1 181 ? 13.961 9.502 1.804 1.00 77.06 181 VAL A C 1
ATOM 1420 O O . VAL A 1 181 ? 14.879 9.798 2.565 1.00 77.06 181 VAL A O 1
ATOM 1423 N N . GLY A 1 182 ? 12.766 10.089 1.893 1.00 71.44 182 GLY A N 1
ATOM 1424 C CA . GLY A 1 182 ? 12.458 11.149 2.851 1.00 71.44 182 GLY A CA 1
ATOM 1425 C C . GLY A 1 182 ? 12.393 10.721 4.323 1.00 71.44 182 GLY A C 1
ATOM 1426 O O . GLY A 1 182 ? 12.198 11.589 5.172 1.00 71.44 182 GLY A O 1
ATOM 1427 N N . VAL A 1 183 ? 12.496 9.427 4.660 1.00 71.69 183 VAL A N 1
ATOM 1428 C CA . VAL A 1 183 ? 12.406 8.972 6.067 1.00 71.69 183 VAL A CA 1
ATOM 1429 C C . VAL A 1 183 ? 13.334 7.825 6.455 1.00 71.69 183 VAL A C 1
ATOM 1431 O O . VAL A 1 183 ? 13.603 7.665 7.638 1.00 71.69 183 VAL A O 1
ATOM 1434 N N . ILE A 1 184 ? 13.821 7.001 5.524 1.00 76.88 184 ILE A N 1
ATOM 1435 C CA . ILE A 1 184 ? 14.461 5.721 5.877 1.00 76.88 184 ILE A CA 1
ATOM 1436 C C . ILE A 1 184 ? 15.723 5.879 6.749 1.00 76.88 184 ILE A C 1
ATOM 1438 O O . ILE A 1 184 ? 15.997 5.043 7.609 1.00 76.88 184 ILE A O 1
ATOM 1442 N N . GLU A 1 185 ? 16.450 6.988 6.606 1.00 76.00 185 GLU A N 1
ATOM 1443 C CA . GLU A 1 185 ? 17.629 7.345 7.416 1.00 76.00 185 GLU A CA 1
ATOM 1444 C C . GLU A 1 185 ? 17.306 8.291 8.591 1.00 76.00 185 GLU A C 1
ATOM 1446 O O . GLU A 1 185 ? 18.210 8.859 9.198 1.00 76.00 185 GLU A O 1
ATOM 1451 N N . SER A 1 186 ? 16.032 8.477 8.958 1.00 66.75 186 SER A N 1
ATOM 1452 C CA . SER A 1 186 ? 15.667 9.262 10.145 1.00 66.75 186 SER A CA 1
ATOM 1453 C C . SER A 1 186 ? 16.287 8.669 11.416 1.00 66.75 186 SER A C 1
ATOM 1455 O O . SER A 1 186 ? 16.198 7.465 11.655 1.00 66.75 186 SER A O 1
ATOM 1457 N N . VAL A 1 187 ? 16.921 9.506 12.238 1.00 58.22 187 VAL A N 1
ATOM 1458 C CA . VAL A 1 187 ? 17.592 9.085 13.481 1.00 58.22 187 VAL A CA 1
ATOM 1459 C C . VAL A 1 187 ? 16.632 9.227 14.661 1.00 58.22 187 VAL A C 1
ATOM 1461 O O . VAL A 1 187 ? 15.999 10.271 14.829 1.00 58.22 187 VAL A O 1
ATOM 1464 N N . LEU A 1 188 ? 16.510 8.182 15.483 1.00 53.25 188 LEU A N 1
ATOM 1465 C CA . LEU A 1 188 ? 15.637 8.194 16.658 1.00 53.25 188 LEU A CA 1
ATOM 1466 C C . LEU A 1 188 ? 16.256 9.004 17.814 1.00 53.25 188 LEU A C 1
ATOM 1468 O O . LEU A 1 188 ? 17.439 8.831 18.103 1.00 53.25 188 LEU A O 1
ATOM 1472 N N . PRO A 1 189 ? 15.468 9.788 18.577 1.00 44.75 189 PRO A N 1
ATOM 1473 C CA . PRO A 1 189 ? 15.973 10.541 19.731 1.00 44.75 189 PRO A CA 1
ATOM 1474 C C . PRO A 1 189 ? 16.695 9.674 20.783 1.00 44.75 189 PRO A C 1
ATOM 1476 O O . PRO A 1 189 ? 17.695 10.100 21.363 1.00 44.75 189 PRO A O 1
ATOM 1479 N N . SER A 1 190 ? 16.245 8.430 20.986 1.00 43.09 190 SER A N 1
ATOM 1480 C CA . SER A 1 190 ? 16.867 7.469 21.909 1.00 43.09 190 SER A CA 1
ATOM 1481 C C . SER A 1 190 ? 18.215 6.925 21.425 1.00 43.09 190 SER A C 1
ATOM 1483 O O . SER A 1 190 ? 19.032 6.508 22.244 1.00 43.09 190 SER A O 1
ATOM 1485 N N . GLU A 1 191 ? 18.462 6.920 20.109 1.00 44.28 191 GLU A N 1
ATOM 1486 C CA . GLU A 1 191 ? 19.771 6.570 19.546 1.00 44.28 191 GLU A CA 1
ATOM 1487 C C . GLU A 1 191 ? 20.781 7.679 19.856 1.00 44.28 191 GLU A C 1
ATOM 1489 O O . GLU A 1 191 ? 21.918 7.385 20.203 1.00 44.28 191 GLU A O 1
ATOM 1494 N N . THR A 1 192 ? 20.360 8.945 19.855 1.00 42.88 192 THR A N 1
ATOM 1495 C CA . THR A 1 192 ? 21.235 10.086 20.162 1.00 42.88 192 THR A CA 1
ATOM 1496 C C . THR A 1 192 ? 21.746 10.104 21.605 1.00 42.88 192 THR A C 1
ATOM 1498 O O . THR A 1 192 ? 22.941 10.286 21.805 1.00 42.88 192 THR A O 1
ATOM 1501 N N . GLU A 1 193 ? 20.914 9.883 22.627 1.00 36.75 193 GLU A N 1
ATOM 1502 C CA . GLU A 1 193 ? 21.391 9.961 24.023 1.00 36.75 193 GLU A CA 1
ATOM 1503 C C . GLU A 1 193 ? 22.220 8.737 24.438 1.00 36.75 193 GLU A C 1
ATOM 1505 O O . GLU A 1 193 ? 23.297 8.880 25.023 1.00 36.75 193 GLU A O 1
ATOM 1510 N N . ALA A 1 194 ? 21.769 7.527 24.090 1.00 35.72 194 ALA A N 1
ATOM 1511 C CA . ALA A 1 194 ? 22.466 6.296 24.450 1.00 35.72 194 ALA A CA 1
ATOM 1512 C C . ALA A 1 194 ? 23.743 6.081 23.620 1.00 35.72 194 ALA A C 1
ATOM 1514 O O . ALA A 1 194 ? 24.771 5.698 24.184 1.00 35.72 194 ALA A O 1
ATOM 1515 N N . ALA A 1 195 ? 23.725 6.362 22.309 1.00 37.12 195 ALA A N 1
ATOM 1516 C CA . ALA A 1 195 ? 24.911 6.192 21.469 1.00 37.12 195 ALA A CA 1
ATOM 1517 C C . ALA A 1 195 ? 25.976 7.256 21.757 1.00 37.12 195 ALA A C 1
ATOM 1519 O O . ALA A 1 195 ? 27.156 6.920 21.780 1.00 37.12 195 ALA A O 1
ATOM 1520 N N . VAL A 1 196 ? 25.600 8.505 22.067 1.00 38.22 196 VAL A N 1
ATOM 1521 C CA . VAL A 1 196 ? 26.569 9.540 22.476 1.00 38.22 196 VAL A CA 1
ATOM 1522 C C . VAL A 1 196 ? 27.188 9.213 23.839 1.00 38.22 196 VAL A C 1
ATOM 1524 O O . VAL A 1 196 ? 28.392 9.406 24.023 1.00 38.22 196 VAL A O 1
ATOM 1527 N N . PHE A 1 197 ? 26.404 8.681 24.784 1.00 36.47 197 PHE A N 1
ATOM 1528 C CA . PHE A 1 197 ? 26.906 8.282 26.101 1.00 36.47 197 PHE A CA 1
ATOM 1529 C C . PHE A 1 197 ? 27.849 7.069 26.029 1.00 36.47 197 PHE A C 1
ATOM 1531 O O . PHE A 1 197 ? 28.881 7.049 26.704 1.00 36.47 197 PHE A O 1
ATOM 1538 N N . LEU A 1 198 ? 27.538 6.079 25.186 1.00 32.50 198 LEU A N 1
ATOM 1539 C CA . LEU A 1 198 ? 28.356 4.877 25.014 1.00 32.50 198 LEU A CA 1
ATOM 1540 C C . LEU A 1 198 ? 29.613 5.148 24.164 1.00 32.50 198 LEU A C 1
ATOM 1542 O O . LEU A 1 198 ? 30.710 4.754 24.555 1.00 32.50 198 LEU A O 1
ATOM 1546 N N . ALA A 1 199 ? 29.496 5.888 23.055 1.00 34.25 199 ALA A N 1
ATOM 1547 C CA . ALA A 1 199 ? 30.619 6.198 22.163 1.00 34.25 199 ALA A CA 1
ATOM 1548 C C . ALA A 1 199 ? 31.711 7.036 22.852 1.00 34.25 199 ALA A C 1
ATOM 1550 O O . ALA A 1 199 ? 32.899 6.796 22.640 1.00 34.25 199 ALA A O 1
ATOM 1551 N N . LYS A 1 200 ? 31.335 7.957 23.754 1.00 33.94 200 LYS A N 1
ATOM 1552 C CA . LYS A 1 200 ? 32.295 8.729 24.566 1.00 33.94 200 LYS A CA 1
ATOM 1553 C C . LYS A 1 200 ? 33.093 7.885 25.560 1.00 33.94 200 LYS A C 1
ATOM 1555 O O . LYS A 1 200 ? 34.139 8.338 26.015 1.00 33.94 200 LYS A O 1
ATOM 1560 N N . ARG A 1 201 ? 32.602 6.702 25.940 1.00 35.09 201 ARG A N 1
ATOM 1561 C CA . ARG A 1 201 ? 33.182 5.907 27.032 1.00 35.09 201 ARG A CA 1
ATOM 1562 C C . ARG A 1 201 ? 34.117 4.793 26.565 1.00 35.09 201 ARG A C 1
ATOM 1564 O O . ARG A 1 201 ? 34.897 4.314 27.381 1.00 35.09 201 ARG A O 1
ATOM 1571 N N . ILE A 1 202 ? 34.036 4.378 25.297 1.00 33.31 202 ILE A N 1
ATOM 1572 C CA . ILE A 1 202 ? 34.735 3.177 24.799 1.00 33.31 202 ILE A CA 1
ATOM 1573 C C . ILE A 1 202 ? 35.720 3.488 23.650 1.00 33.31 202 ILE A C 1
ATOM 1575 O O . ILE A 1 202 ? 36.426 2.593 23.206 1.00 33.31 202 ILE A O 1
ATOM 1579 N N . SER A 1 203 ? 35.836 4.739 23.182 1.00 29.05 203 SER A N 1
ATOM 1580 C CA . SER A 1 203 ? 36.763 5.118 22.090 1.00 29.05 203 SER A CA 1
ATOM 1581 C C . SER A 1 203 ? 36.644 4.219 20.845 1.00 29.05 203 SER A C 1
ATOM 1583 O O . SER A 1 203 ? 37.642 3.879 20.216 1.00 29.05 203 SER A O 1
ATOM 1585 N N . VAL A 1 204 ? 35.421 3.802 20.503 1.00 30.75 204 VAL A N 1
ATOM 1586 C CA . VAL A 1 204 ? 35.133 2.974 19.322 1.00 30.75 204 VAL A CA 1
ATOM 1587 C C . VAL A 1 204 ? 34.598 3.880 18.214 1.00 30.75 204 VAL A C 1
ATOM 1589 O O . VAL A 1 204 ? 33.696 4.684 18.458 1.00 30.75 204 VAL A O 1
ATOM 1592 N N . SER A 1 205 ? 35.143 3.765 16.999 1.00 31.02 205 SER A N 1
ATOM 1593 C CA . SER A 1 205 ? 34.572 4.405 15.812 1.00 31.02 205 SER A CA 1
ATOM 1594 C C . SER A 1 205 ? 33.171 3.841 15.553 1.00 31.02 205 SER A C 1
ATOM 1596 O O . SER A 1 205 ? 32.950 2.632 15.577 1.00 31.02 205 SER A O 1
ATOM 1598 N N . LEU A 1 206 ? 32.191 4.716 15.322 1.00 37.94 206 LEU A N 1
ATOM 1599 C CA . LEU A 1 206 ? 30.811 4.342 14.995 1.00 37.94 206 LEU A CA 1
ATOM 1600 C C . LEU A 1 206 ? 30.725 3.778 13.559 1.00 37.94 206 LEU A C 1
ATOM 1602 O O . LEU A 1 206 ? 30.055 4.336 12.702 1.00 37.94 206 LEU A O 1
ATOM 1606 N N . GLU A 1 207 ? 31.379 2.651 13.277 1.00 33.25 207 GLU A N 1
ATOM 1607 C CA . GLU A 1 207 ? 31.229 1.889 12.023 1.00 33.25 207 GLU A CA 1
ATOM 1608 C C . GLU A 1 207 ? 29.960 1.002 12.018 1.00 33.25 207 GLU A C 1
ATOM 1610 O O . GLU A 1 207 ? 29.873 0.005 11.309 1.00 33.25 207 GLU A O 1
ATOM 1615 N N . HIS A 1 208 ? 28.934 1.361 12.798 1.00 44.09 208 HIS A N 1
ATOM 1616 C CA . HIS A 1 208 ? 27.684 0.596 12.970 1.00 44.09 208 HIS A CA 1
ATOM 1617 C C . HIS A 1 208 ? 26.592 0.906 11.926 1.00 44.09 208 HIS A C 1
ATOM 1619 O O . HIS A 1 208 ? 25.439 0.509 12.069 1.00 44.09 208 HIS A O 1
ATOM 1625 N N . ASP A 1 209 ? 26.927 1.643 10.871 1.00 53.97 209 ASP A N 1
ATOM 1626 C CA . ASP A 1 209 ? 25.928 2.415 10.140 1.00 53.97 209 ASP A CA 1
ATOM 1627 C C . ASP A 1 209 ? 25.273 1.647 8.970 1.00 53.97 209 ASP A C 1
ATOM 1629 O O . ASP A 1 209 ? 24.095 1.827 8.686 1.00 53.97 209 ASP A O 1
ATOM 1633 N N . LYS A 1 210 ? 25.986 0.753 8.266 1.00 55.06 210 LYS A N 1
ATOM 1634 C CA . LYS A 1 210 ? 25.455 0.108 7.038 1.00 55.06 210 LYS A CA 1
ATOM 1635 C C . LYS A 1 210 ? 24.311 -0.890 7.273 1.00 55.06 210 LYS A C 1
ATOM 1637 O O . LYS A 1 210 ? 23.440 -0.995 6.420 1.00 55.06 210 LYS A O 1
ATOM 1642 N N . GLU A 1 211 ? 24.269 -1.600 8.397 1.00 64.81 211 GLU A N 1
ATOM 1643 C CA . GLU A 1 211 ? 23.185 -2.565 8.650 1.00 64.81 211 GLU A CA 1
ATOM 1644 C C . GLU A 1 211 ? 21.926 -1.914 9.240 1.00 64.81 211 GLU A C 1
ATOM 1646 O O . GLU A 1 211 ? 20.830 -2.427 9.045 1.00 64.81 211 GLU A O 1
ATOM 1651 N N . ALA A 1 212 ? 22.041 -0.754 9.895 1.00 68.50 212 ALA A N 1
ATOM 1652 C CA . ALA A 1 212 ? 20.917 -0.112 10.580 1.00 68.50 212 ALA A CA 1
ATOM 1653 C C . ALA A 1 212 ? 19.763 0.289 9.642 1.00 68.50 212 ALA A C 1
ATOM 1655 O O . ALA A 1 212 ? 18.608 0.308 10.060 1.00 68.50 212 ALA A O 1
ATOM 1656 N N . ILE A 1 213 ? 20.043 0.574 8.368 1.00 77.12 213 ILE A N 1
ATOM 1657 C CA . ILE A 1 213 ? 19.002 0.890 7.380 1.00 77.12 213 ILE A CA 1
ATOM 1658 C C . ILE A 1 213 ? 18.214 -0.356 6.938 1.00 77.12 213 ILE A C 1
ATOM 1660 O O . ILE A 1 213 ? 17.007 -0.270 6.723 1.00 77.12 213 ILE A O 1
ATOM 1664 N N . CYS A 1 214 ? 18.858 -1.532 6.898 1.00 82.75 214 CYS A N 1
ATOM 1665 C CA . CYS A 1 214 ? 18.190 -2.827 6.689 1.00 82.75 214 CYS A CA 1
ATOM 1666 C C . CYS A 1 214 ? 17.258 -3.183 7.855 1.00 82.75 214 CYS A C 1
ATOM 1668 O O . CYS A 1 214 ? 16.430 -4.090 7.768 1.00 82.75 214 CYS A O 1
ATOM 1670 N N . ASN A 1 215 ? 17.400 -2.426 8.945 1.00 75.88 215 ASN A N 1
ATOM 1671 C CA . ASN A 1 215 ? 16.627 -2.493 10.160 1.00 75.88 215 ASN A CA 1
ATOM 1672 C C . ASN A 1 215 ? 15.432 -1.568 10.201 1.00 75.88 215 ASN A C 1
ATOM 1674 O O . ASN A 1 215 ? 15.002 -1.143 11.268 1.00 75.88 215 ASN A O 1
ATOM 1678 N N . ARG A 1 216 ? 14.870 -1.241 9.046 1.00 78.88 216 ARG A N 1
ATOM 1679 C CA . ARG A 1 216 ? 13.745 -0.325 8.968 1.00 78.88 216 ARG A CA 1
ATOM 1680 C C . ARG A 1 216 ? 12.832 -0.778 7.848 1.00 78.88 216 ARG A C 1
ATOM 1682 O O . ARG A 1 216 ? 13.291 -1.183 6.782 1.00 78.88 216 ARG A O 1
ATOM 1689 N N . MET A 1 217 ? 11.535 -0.682 8.099 1.00 84.00 217 MET A N 1
ATOM 1690 C CA . MET A 1 217 ? 10.539 -0.718 7.040 1.00 84.00 217 MET A CA 1
ATOM 1691 C C . MET A 1 217 ? 9.794 0.609 7.042 1.00 84.00 217 MET A C 1
ATOM 1693 O O . MET A 1 217 ? 9.353 1.094 8.088 1.00 84.00 217 MET A O 1
ATOM 1697 N N . VAL A 1 218 ? 9.690 1.198 5.856 1.00 83.38 218 VAL A N 1
ATOM 1698 C CA . VAL A 1 218 ? 8.962 2.437 5.624 1.00 83.38 218 VAL A CA 1
ATOM 1699 C C . VAL A 1 218 ? 7.576 2.113 5.098 1.00 83.38 218 VAL A C 1
ATOM 1701 O O . VAL A 1 218 ? 7.435 1.396 4.110 1.00 83.38 218 VAL A O 1
ATOM 1704 N N . LEU A 1 219 ? 6.565 2.697 5.726 1.00 83.75 219 LEU A N 1
ATOM 1705 C CA . LEU A 1 219 ? 5.205 2.731 5.235 1.00 83.75 219 LEU A CA 1
ATOM 1706 C C . LEU A 1 219 ? 4.893 4.108 4.670 1.00 83.75 219 LEU A C 1
ATOM 1708 O O . LEU A 1 219 ? 4.892 5.118 5.379 1.00 83.75 219 LEU A O 1
ATOM 1712 N N . VAL A 1 220 ? 4.586 4.137 3.381 1.00 81.31 220 VAL A N 1
ATOM 1713 C CA . VAL A 1 220 ? 4.123 5.348 2.707 1.00 81.31 220 VAL A CA 1
ATOM 1714 C C . VAL A 1 220 ? 2.618 5.247 2.562 1.00 81.31 220 VAL A C 1
ATOM 1716 O O . VAL A 1 220 ? 2.120 4.565 1.669 1.00 81.31 220 VAL A O 1
ATOM 1719 N N . CYS A 1 221 ? 1.902 5.882 3.489 1.00 79.00 221 CYS A N 1
ATOM 1720 C CA . CYS A 1 221 ? 0.469 5.710 3.679 1.00 79.00 221 CYS A CA 1
ATOM 1721 C C . CYS A 1 221 ? -0.343 6.773 2.923 1.00 79.00 221 CYS A C 1
ATOM 1723 O O . CYS A 1 221 ? -0.261 7.970 3.206 1.00 79.00 221 CYS A O 1
ATOM 1725 N N . GLY A 1 222 ? -1.204 6.352 2.005 1.00 78.88 222 GLY A N 1
ATOM 1726 C CA . GLY A 1 222 ? -2.090 7.229 1.244 1.00 78.88 222 GLY A CA 1
ATOM 1727 C C . GLY A 1 222 ? -3.416 6.549 0.930 1.00 78.88 222 GLY A C 1
ATOM 1728 O O . GLY A 1 222 ? -3.981 5.865 1.778 1.00 78.88 222 GLY A O 1
ATOM 1729 N N . THR A 1 223 ? -3.910 6.737 -0.295 1.00 81.56 223 THR A N 1
ATOM 1730 C CA . THR A 1 223 ? -5.060 5.981 -0.822 1.00 81.56 223 THR A CA 1
ATOM 1731 C C . THR A 1 223 ? -4.795 4.471 -0.781 1.00 81.56 223 THR A C 1
ATOM 1733 O O . THR A 1 223 ? -5.674 3.695 -0.407 1.00 81.56 223 THR A O 1
ATOM 1736 N N . SER A 1 224 ? -3.554 4.091 -1.086 1.00 84.19 224 SER A N 1
ATOM 1737 C CA . SER A 1 224 ? -2.924 2.790 -0.853 1.00 84.19 224 SER A CA 1
ATOM 1738 C C . SER A 1 224 ? -1.712 2.962 0.072 1.00 84.19 224 SER A C 1
ATOM 1740 O O . SER A 1 224 ? -1.279 4.090 0.327 1.00 84.19 224 SER A O 1
ATOM 1742 N N . THR A 1 225 ? -1.147 1.864 0.574 1.00 85.38 225 THR A N 1
ATOM 1743 C CA . THR A 1 225 ? 0.079 1.906 1.389 1.00 85.38 225 THR A CA 1
ATOM 1744 C C . THR A 1 225 ? 1.162 1.041 0.764 1.00 85.38 225 THR A C 1
ATOM 1746 O O . THR A 1 225 ? 0.899 -0.113 0.436 1.00 85.38 225 THR A O 1
ATOM 1749 N N . CYS A 1 226 ? 2.372 1.584 0.617 1.00 87.56 226 CYS A N 1
ATOM 1750 C CA . CYS A 1 226 ? 3.553 0.824 0.192 1.00 87.56 226 CYS A CA 1
ATOM 1751 C C . CYS A 1 226 ? 4.451 0.523 1.394 1.00 87.56 226 CYS A C 1
ATOM 1753 O O . CYS A 1 226 ? 4.682 1.410 2.218 1.00 87.56 226 CYS A O 1
ATOM 1755 N N . HIS A 1 227 ? 4.977 -0.699 1.460 1.00 89.38 227 HIS A N 1
ATOM 1756 C CA . HIS A 1 227 ? 5.828 -1.210 2.535 1.00 89.38 227 HIS A CA 1
ATOM 1757 C C . HIS A 1 227 ? 7.217 -1.481 1.972 1.00 89.38 227 HIS A C 1
ATOM 1759 O O . HIS A 1 227 ? 7.421 -2.461 1.264 1.00 89.38 227 HIS A O 1
ATOM 1765 N N . MET A 1 228 ? 8.176 -0.611 2.261 1.00 87.19 228 MET A N 1
ATOM 1766 C CA . MET A 1 228 ? 9.503 -0.671 1.656 1.00 87.19 228 MET A CA 1
ATOM 1767 C C . MET A 1 228 ? 10.558 -1.037 2.686 1.00 87.19 228 MET A C 1
ATOM 1769 O O . MET A 1 228 ? 10.675 -0.381 3.721 1.00 87.19 228 MET A O 1
ATOM 1773 N N . ALA A 1 229 ? 11.351 -2.057 2.381 1.00 89.56 229 ALA A N 1
ATOM 1774 C CA . ALA A 1 229 ? 12.507 -2.463 3.170 1.00 89.56 229 ALA A CA 1
ATOM 1775 C C . ALA A 1 229 ? 13.711 -2.653 2.248 1.00 89.56 229 ALA A C 1
ATOM 1777 O O . ALA A 1 229 ? 13.556 -3.020 1.083 1.00 89.56 229 ALA A O 1
ATOM 1778 N N . VAL A 1 230 ? 14.911 -2.405 2.766 1.00 88.19 230 VAL A N 1
ATOM 1779 C CA . VAL A 1 230 ? 16.154 -2.560 2.005 1.00 88.19 230 VAL A CA 1
ATOM 1780 C C . VAL A 1 230 ? 17.024 -3.663 2.594 1.00 88.19 230 VAL A C 1
ATOM 1782 O O . VAL A 1 230 ? 16.998 -3.910 3.795 1.00 88.19 230 VAL A O 1
ATOM 1785 N N . SER A 1 231 ? 17.803 -4.332 1.752 1.00 88.62 231 SER A N 1
ATOM 1786 C CA . SER A 1 231 ? 18.750 -5.370 2.159 1.00 88.62 231 SER A CA 1
ATOM 1787 C C . SER A 1 231 ? 20.019 -5.295 1.322 1.00 88.62 231 SER A C 1
ATOM 1789 O O . SER A 1 231 ? 19.988 -4.935 0.149 1.00 88.62 231 SER A O 1
ATOM 1791 N N . GLN A 1 232 ? 21.155 -5.673 1.902 1.00 86.19 232 GLN A N 1
ATOM 1792 C CA . GLN A 1 232 ? 22.393 -5.866 1.136 1.00 86.19 232 GLN A CA 1
ATOM 1793 C C . GLN A 1 232 ? 22.375 -7.174 0.336 1.00 86.19 232 GLN A C 1
ATOM 1795 O O . GLN A 1 232 ? 23.129 -7.338 -0.620 1.00 86.19 232 GLN A O 1
ATOM 1800 N N . LYS A 1 233 ? 21.504 -8.115 0.715 1.00 86.00 233 LYS A N 1
ATOM 1801 C CA . LYS A 1 233 ? 21.340 -9.401 0.039 1.00 86.00 233 LYS A CA 1
ATOM 1802 C C . LYS A 1 233 ? 20.130 -9.360 -0.884 1.00 86.00 233 LYS A C 1
ATOM 1804 O O . LYS A 1 233 ? 19.114 -8.747 -0.563 1.00 86.00 233 LYS A O 1
ATOM 1809 N N . LYS A 1 234 ? 20.230 -10.084 -1.995 1.00 88.00 234 LYS A N 1
ATOM 1810 C CA . LYS A 1 234 ? 19.117 -10.340 -2.907 1.00 88.00 234 LYS A CA 1
ATOM 1811 C C . LYS A 1 234 ? 18.120 -11.279 -2.218 1.00 88.00 234 LYS A C 1
ATOM 1813 O O . LYS A 1 234 ? 18.436 -12.447 -2.007 1.00 88.00 234 LYS A O 1
ATOM 1818 N N . LEU A 1 235 ? 16.959 -10.758 -1.821 1.00 88.19 235 LEU A N 1
ATOM 1819 C CA . LEU A 1 235 ? 15.905 -11.513 -1.135 1.00 88.19 235 LEU A CA 1
ATOM 1820 C C . LEU A 1 235 ? 14.680 -11.630 -2.042 1.00 88.19 235 LEU A C 1
ATOM 1822 O O . LEU A 1 235 ? 13.989 -10.640 -2.270 1.00 88.19 235 LEU A O 1
ATOM 1826 N N . PHE A 1 236 ? 14.422 -12.833 -2.551 1.00 87.75 236 PHE A N 1
ATOM 1827 C CA . PHE A 1 236 ? 13.183 -13.144 -3.257 1.00 87.75 236 PHE A CA 1
ATOM 1828 C C . PHE A 1 236 ? 12.122 -13.565 -2.254 1.00 87.75 236 PHE A C 1
ATOM 1830 O O . PHE A 1 236 ? 12.333 -14.486 -1.466 1.00 87.75 236 PHE A O 1
ATOM 1837 N N . ILE A 1 237 ? 10.988 -12.873 -2.277 1.00 86.31 237 ILE A N 1
ATOM 1838 C CA . ILE A 1 237 ? 9.912 -13.077 -1.316 1.00 86.31 237 ILE A CA 1
ATOM 1839 C C . ILE A 1 237 ? 8.642 -13.321 -2.127 1.00 86.31 237 ILE A C 1
ATOM 1841 O O . ILE A 1 237 ? 8.205 -12.416 -2.842 1.00 86.31 237 ILE A O 1
ATOM 1845 N N . PRO A 1 238 ? 8.047 -14.524 -2.052 1.00 84.81 238 PRO A N 1
ATOM 1846 C CA . PRO A 1 238 ? 6.871 -14.856 -2.846 1.00 84.81 238 PRO A CA 1
ATOM 1847 C C . PRO A 1 238 ? 5.764 -13.814 -2.669 1.00 84.81 238 PRO A C 1
ATOM 1849 O O . PRO A 1 238 ? 5.457 -13.431 -1.540 1.00 84.81 238 PRO A O 1
ATOM 1852 N N . GLY A 1 239 ? 5.178 -13.346 -3.771 1.00 80.38 239 GLY A N 1
ATOM 1853 C CA . GLY A 1 239 ? 4.098 -12.363 -3.763 1.00 80.38 239 GLY A CA 1
ATOM 1854 C C . GLY A 1 239 ? 4.492 -10.938 -3.361 1.00 80.38 239 GLY A C 1
ATOM 1855 O O . GLY A 1 239 ? 3.597 -10.117 -3.188 1.00 80.38 239 GLY A O 1
ATOM 1856 N N . VAL A 1 240 ? 5.780 -10.626 -3.203 1.00 86.31 240 VAL A N 1
ATOM 1857 C CA . VAL A 1 240 ? 6.272 -9.274 -2.883 1.00 86.31 240 VAL A CA 1
ATOM 1858 C C . VAL A 1 240 ? 7.170 -8.795 -4.008 1.00 86.31 240 VAL A C 1
ATOM 1860 O O . VAL A 1 240 ? 7.983 -9.567 -4.509 1.00 86.31 240 VAL A O 1
ATOM 1863 N N . TRP A 1 241 ? 7.038 -7.535 -4.416 1.00 89.06 241 TRP A N 1
ATOM 1864 C CA . TRP A 1 241 ? 7.867 -7.003 -5.490 1.00 89.06 241 TRP A CA 1
ATOM 1865 C C . TRP A 1 241 ? 9.309 -6.783 -5.030 1.00 89.06 241 TRP A C 1
ATOM 1867 O O . TRP A 1 241 ? 9.596 -6.514 -3.856 1.00 89.06 241 TRP A O 1
ATOM 1877 N N . GLY A 1 242 ? 10.220 -6.871 -5.990 1.00 88.00 242 GLY A N 1
ATOM 1878 C CA . GLY A 1 242 ? 11.651 -6.904 -5.765 1.00 88.00 242 GLY A CA 1
ATOM 1879 C C . GLY A 1 242 ? 12.196 -8.337 -5.717 1.00 88.00 242 GLY A C 1
ATOM 1880 O O . GLY A 1 242 ? 11.461 -9.307 -5.899 1.00 88.00 242 GLY A O 1
ATOM 1881 N N . PRO A 1 243 ? 13.506 -8.490 -5.485 1.00 90.25 243 PRO A N 1
ATOM 1882 C CA . PRO A 1 243 ? 14.425 -7.459 -5.011 1.00 90.25 243 PRO A CA 1
ATOM 1883 C C . PRO A 1 243 ? 14.914 -6.534 -6.140 1.00 90.25 243 PRO A C 1
ATOM 1885 O O . PRO A 1 243 ? 15.549 -6.987 -7.091 1.00 90.25 243 PRO A O 1
ATOM 1888 N N . PHE A 1 244 ? 14.689 -5.222 -6.020 1.00 88.06 244 PHE A N 1
ATOM 1889 C CA . PHE A 1 244 ? 15.128 -4.229 -7.009 1.00 88.06 244 PHE A CA 1
ATOM 1890 C C . PHE A 1 244 ? 16.435 -3.555 -6.588 1.00 88.06 244 PHE A C 1
ATOM 1892 O O . PHE A 1 244 ? 16.500 -2.875 -5.565 1.00 88.06 24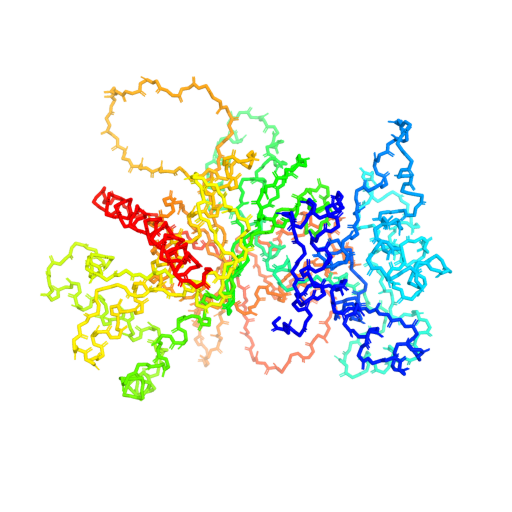4 PHE A O 1
ATOM 1899 N N . TRP A 1 245 ? 17.497 -3.732 -7.369 1.00 85.69 245 TRP A N 1
ATOM 1900 C CA . TRP A 1 245 ? 18.803 -3.164 -7.039 1.00 85.69 245 TRP A CA 1
ATOM 1901 C C . TRP A 1 245 ? 18.847 -1.647 -7.222 1.00 85.69 245 TRP A C 1
ATOM 1903 O O . TRP A 1 245 ? 18.514 -1.141 -8.291 1.00 85.69 245 TRP A O 1
ATOM 1913 N N . SER A 1 246 ? 19.323 -0.931 -6.200 1.00 81.50 246 SER A N 1
ATOM 1914 C CA . SER A 1 246 ? 19.517 0.526 -6.195 1.00 81.50 246 SER A CA 1
ATOM 1915 C C . SER A 1 246 ? 18.275 1.335 -6.594 1.00 81.50 246 SER A C 1
ATOM 1917 O O . SER A 1 246 ? 18.390 2.472 -7.045 1.00 81.50 246 SER A O 1
ATOM 1919 N N . ALA A 1 247 ? 17.082 0.766 -6.403 1.00 83.19 247 ALA A N 1
ATOM 1920 C CA . ALA A 1 247 ? 15.814 1.380 -6.795 1.00 83.19 247 ALA A CA 1
ATOM 1921 C C . ALA A 1 247 ? 15.398 2.561 -5.902 1.00 83.19 247 ALA A C 1
ATOM 1923 O O . ALA A 1 247 ? 14.645 3.430 -6.330 1.00 83.19 247 ALA A O 1
ATOM 1924 N N . MET A 1 248 ? 15.870 2.584 -4.652 1.00 83.62 248 MET A N 1
ATOM 1925 C CA . MET A 1 248 ? 15.550 3.627 -3.669 1.00 83.62 248 MET A CA 1
ATOM 1926 C C . MET A 1 248 ? 16.795 4.101 -2.917 1.00 83.62 248 MET A C 1
ATOM 1928 O O . MET A 1 248 ? 17.041 5.300 -2.826 1.00 83.62 248 MET A O 1
ATOM 1932 N N . VAL A 1 249 ? 17.594 3.167 -2.391 1.00 82.50 249 VAL A N 1
ATOM 1933 C CA . VAL A 1 249 ? 18.861 3.462 -1.710 1.00 82.50 249 VAL A CA 1
ATOM 1934 C C . VAL A 1 249 ? 20.004 2.854 -2.530 1.00 82.50 249 VAL A C 1
ATOM 1936 O O . VAL A 1 249 ? 19.943 1.656 -2.818 1.00 82.50 249 VAL A O 1
ATOM 1939 N N . PRO A 1 250 ? 21.030 3.638 -2.914 1.00 78.19 250 PRO A N 1
ATOM 1940 C CA . PRO A 1 250 ? 22.175 3.136 -3.666 1.00 78.19 250 PRO A CA 1
ATOM 1941 C C . PRO A 1 250 ? 22.855 1.954 -2.981 1.00 78.19 250 PRO A C 1
ATOM 1943 O O . PRO A 1 250 ? 23.099 2.015 -1.779 1.00 78.19 250 PRO A O 1
ATOM 1946 N N . GLU A 1 251 ? 23.192 0.923 -3.755 1.00 80.12 251 GLU A N 1
ATOM 1947 C CA . GLU A 1 251 ? 23.869 -0.301 -3.293 1.00 80.12 251 GLU A CA 1
ATOM 1948 C C . GLU A 1 251 ? 23.038 -1.210 -2.368 1.00 80.12 251 GLU A C 1
ATOM 1950 O O . GLU A 1 251 ? 23.578 -2.106 -1.717 1.00 80.12 251 GLU A O 1
ATOM 1955 N N . TYR A 1 252 ? 21.716 -1.018 -2.323 1.00 85.19 252 TYR A N 1
ATOM 1956 C CA . TYR A 1 252 ? 20.801 -1.922 -1.629 1.00 85.19 252 TYR A CA 1
ATOM 1957 C C . TYR A 1 252 ? 19.752 -2.492 -2.577 1.00 85.19 252 TYR A C 1
ATOM 1959 O O . TYR A 1 252 ? 19.319 -1.860 -3.541 1.00 85.19 252 TYR A O 1
ATOM 1967 N N . TRP A 1 253 ? 19.299 -3.695 -2.252 1.00 88.88 253 TRP A N 1
ATOM 1968 C CA . TRP A 1 253 ? 18.118 -4.318 -2.819 1.00 88.88 253 TRP A CA 1
ATOM 1969 C C . TRP A 1 253 ? 16.872 -3.811 -2.103 1.00 88.88 253 TRP A C 1
ATOM 1971 O O . TRP A 1 253 ? 16.775 -3.917 -0.883 1.00 88.88 253 TRP A O 1
ATOM 1981 N N . LEU A 1 254 ? 15.917 -3.285 -2.859 1.00 90.94 254 LEU A N 1
ATOM 1982 C CA . LEU A 1 254 ? 14.609 -2.872 -2.375 1.00 90.94 254 LEU A CA 1
ATOM 1983 C C . LEU A 1 254 ? 13.619 -4.033 -2.469 1.00 90.94 254 LEU A C 1
ATOM 1985 O O . LEU A 1 254 ? 13.461 -4.640 -3.526 1.00 90.94 254 LEU A O 1
ATOM 1989 N N . THR A 1 255 ? 12.902 -4.275 -1.383 1.00 91.25 255 THR A N 1
ATOM 1990 C CA . THR A 1 255 ? 11.662 -5.048 -1.362 1.00 91.25 255 THR A CA 1
ATOM 1991 C C . THR A 1 255 ? 10.498 -4.079 -1.241 1.00 91.25 255 THR A C 1
ATOM 1993 O O . THR A 1 255 ? 10.485 -3.247 -0.331 1.00 91.25 255 THR A O 1
ATOM 1996 N N . GLU A 1 256 ? 9.521 -4.208 -2.133 1.00 89.31 256 GLU A N 1
ATOM 1997 C CA . GLU A 1 256 ? 8.319 -3.380 -2.170 1.00 89.31 256 GLU A CA 1
ATOM 1998 C C . GLU A 1 256 ? 7.076 -4.250 -1.956 1.00 89.31 256 GLU A C 1
ATOM 2000 O O . GLU A 1 256 ? 6.600 -4.975 -2.828 1.00 89.31 256 GLU A O 1
ATOM 2005 N N . GLY A 1 257 ? 6.540 -4.161 -0.748 1.00 86.56 257 GLY A N 1
ATOM 2006 C CA . GLY A 1 257 ? 5.212 -4.625 -0.407 1.00 86.56 257 GLY A CA 1
ATOM 2007 C C . GLY A 1 257 ? 4.142 -3.559 -0.620 1.00 86.56 257 GLY A C 1
ATOM 2008 O O . GLY A 1 257 ? 4.443 -2.376 -0.791 1.00 86.56 257 GLY A O 1
ATOM 2009 N N . GLY A 1 258 ? 2.867 -3.938 -0.545 1.00 85.69 258 GLY A N 1
ATOM 2010 C CA . GLY A 1 258 ? 1.820 -2.928 -0.465 1.00 85.69 258 GLY A CA 1
ATOM 2011 C C . GLY A 1 258 ? 0.400 -3.441 -0.309 1.00 85.69 258 GLY A C 1
ATOM 2012 O O . GLY A 1 258 ? 0.062 -4.555 -0.682 1.00 85.69 258 GLY A O 1
ATOM 2013 N N . GLN A 1 259 ? -0.457 -2.571 0.202 1.00 87.12 259 GLN A N 1
ATOM 2014 C CA . GLN A 1 259 ? -1.892 -2.787 0.330 1.00 87.12 259 GLN A CA 1
ATOM 2015 C C . GLN A 1 259 ? -2.616 -1.888 -0.670 1.00 87.12 259 GLN A C 1
ATOM 2017 O O . GLN A 1 259 ? -2.479 -0.664 -0.612 1.00 87.12 259 GLN A O 1
ATOM 2022 N N . SER A 1 260 ? -3.386 -2.495 -1.579 1.00 85.31 260 SER A N 1
ATOM 2023 C CA . SER A 1 260 ? -4.023 -1.812 -2.714 1.00 85.31 260 SER A CA 1
ATOM 2024 C C . SER A 1 260 ? -5.022 -0.726 -2.302 1.00 85.31 260 SER A C 1
ATOM 2026 O O . SER A 1 260 ? -5.160 0.269 -3.006 1.00 85.31 260 SER A O 1
ATOM 2028 N N . ALA A 1 261 ? -5.694 -0.890 -1.161 1.00 88.19 261 ALA A N 1
ATOM 2029 C CA . ALA A 1 261 ? -6.616 0.095 -0.608 1.00 88.19 261 ALA A CA 1
ATOM 2030 C C . ALA A 1 261 ? -6.413 0.209 0.907 1.00 88.19 261 ALA A C 1
ATOM 2032 O O . ALA A 1 261 ? -6.609 -0.758 1.641 1.00 88.19 261 ALA A O 1
ATOM 2033 N N . THR A 1 262 ? -6.023 1.394 1.374 1.00 90.06 262 THR A N 1
ATOM 2034 C CA . THR A 1 262 ? -5.908 1.714 2.804 1.00 90.06 262 THR A CA 1
ATOM 2035 C C . THR A 1 262 ? -6.715 2.962 3.115 1.00 90.06 262 THR A C 1
ATOM 2037 O O . THR A 1 262 ? -7.805 2.848 3.664 1.00 90.06 262 THR A O 1
ATOM 2040 N N . GLY A 1 263 ? -6.266 4.140 2.678 1.00 89.12 263 GLY A N 1
ATOM 2041 C CA . GLY A 1 263 ? -7.037 5.377 2.818 1.00 89.12 263 GLY A CA 1
ATOM 2042 C C . GLY A 1 263 ? -8.341 5.301 2.039 1.00 89.12 263 GLY A C 1
ATOM 2043 O O . GLY A 1 263 ? -9.397 5.555 2.602 1.00 89.12 263 GLY A O 1
ATOM 2044 N N . ALA A 1 264 ? -8.278 4.788 0.806 1.00 91.06 264 ALA A N 1
ATOM 2045 C CA . ALA A 1 264 ? -9.460 4.589 -0.027 1.00 91.06 264 ALA A CA 1
ATOM 2046 C C . ALA A 1 264 ? -10.466 3.601 0.593 1.00 91.06 264 ALA A C 1
ATOM 2048 O O . ALA A 1 264 ? -11.665 3.748 0.386 1.00 91.06 264 ALA A O 1
ATOM 2049 N N . LEU A 1 265 ? -10.002 2.610 1.368 1.00 95.12 265 LEU A N 1
ATOM 2050 C CA . LEU A 1 265 ? -10.899 1.713 2.100 1.00 95.12 265 LEU A CA 1
ATOM 2051 C C . LEU A 1 265 ? -11.605 2.453 3.241 1.00 95.12 265 LEU A C 1
ATOM 2053 O O . LEU A 1 265 ? -12.806 2.282 3.420 1.00 95.12 265 LEU A O 1
ATOM 2057 N N . LEU A 1 266 ? -10.877 3.264 4.012 1.00 96.19 266 LEU A N 1
ATOM 2058 C CA . LEU A 1 266 ? -11.475 4.038 5.100 1.00 96.19 266 LEU A CA 1
ATOM 2059 C C . LEU A 1 266 ? -12.483 5.058 4.563 1.00 96.19 266 LEU A C 1
ATOM 2061 O O . LEU A 1 266 ? -13.592 5.132 5.088 1.00 96.19 266 LEU A O 1
ATOM 2065 N N . ASP A 1 267 ? -12.126 5.771 3.494 1.00 94.94 267 ASP A N 1
ATOM 2066 C CA . ASP A 1 267 ? -13.027 6.687 2.793 1.00 94.94 267 ASP A CA 1
ATOM 2067 C C . ASP A 1 267 ? -14.271 5.929 2.306 1.00 94.94 267 ASP A C 1
ATOM 2069 O O . ASP A 1 267 ? -15.388 6.321 2.621 1.00 94.94 267 ASP A O 1
ATOM 2073 N N . HIS A 1 268 ? -14.100 4.766 1.666 1.00 96.69 268 HIS A N 1
ATOM 2074 C CA . HIS A 1 268 ? -15.215 3.935 1.207 1.00 96.69 268 HIS A CA 1
ATOM 2075 C C . HIS A 1 268 ? -16.148 3.489 2.343 1.00 96.69 268 HIS A C 1
ATOM 2077 O O . HIS A 1 268 ? -17.367 3.572 2.197 1.00 96.69 268 HIS A O 1
ATOM 2083 N N . ILE A 1 269 ? -15.614 3.030 3.481 1.00 97.00 269 ILE A N 1
ATOM 2084 C CA . ILE A 1 269 ? -16.421 2.628 4.648 1.00 97.00 269 ILE A CA 1
ATOM 2085 C C . ILE A 1 269 ? -17.221 3.816 5.196 1.00 97.00 269 ILE A C 1
ATOM 2087 O O . ILE A 1 269 ? -18.382 3.660 5.570 1.00 97.00 269 ILE A O 1
ATOM 2091 N N . ILE A 1 270 ? -16.622 5.007 5.220 1.00 96.62 270 ILE A N 1
ATOM 2092 C CA . ILE A 1 270 ? -17.273 6.226 5.705 1.00 96.62 270 ILE A CA 1
ATOM 2093 C C . ILE A 1 270 ? -18.337 6.714 4.722 1.00 96.62 270 ILE A C 1
ATOM 2095 O O . ILE A 1 270 ? -19.448 7.034 5.136 1.00 96.62 270 ILE A O 1
ATOM 2099 N N . GLU A 1 271 ? -18.020 6.780 3.434 1.00 96.50 271 GLU A N 1
ATOM 2100 C CA . GLU A 1 271 ? -18.894 7.310 2.382 1.00 96.50 271 GLU A CA 1
ATOM 2101 C C . GLU A 1 271 ? -20.083 6.390 2.082 1.00 96.50 271 GLU A C 1
ATOM 2103 O O . GLU A 1 271 ? -21.170 6.871 1.770 1.00 96.50 271 GLU A O 1
ATOM 2108 N N . SER A 1 272 ? -19.906 5.072 2.211 1.00 95.38 272 SER A N 1
ATOM 2109 C CA . SER A 1 272 ? -20.966 4.089 1.939 1.00 95.38 272 SER A CA 1
ATOM 2110 C C . SER A 1 272 ? -21.984 3.929 3.073 1.00 95.38 272 SER A C 1
ATOM 2112 O O . SER A 1 272 ? -23.043 3.335 2.870 1.00 95.38 272 SER A O 1
ATOM 2114 N N . HIS A 1 273 ? -21.700 4.450 4.268 1.00 96.81 273 HIS A N 1
ATOM 2115 C CA . HIS A 1 273 ? -22.568 4.278 5.427 1.00 96.81 273 HIS A CA 1
ATOM 2116 C C . HIS A 1 273 ? -23.699 5.318 5.470 1.00 96.81 273 HIS A C 1
ATOM 2118 O O . HIS A 1 273 ? -23.484 6.505 5.232 1.00 96.81 273 HIS A O 1
ATOM 2124 N N . GLY A 1 274 ? -24.907 4.916 5.883 1.00 95.56 274 GLY A N 1
ATOM 2125 C CA . GLY A 1 274 ? -26.081 5.809 5.926 1.00 95.56 274 GLY A CA 1
ATOM 2126 C C . GLY A 1 274 ? -25.923 7.048 6.826 1.00 95.56 274 GLY A C 1
ATOM 2127 O O . GLY A 1 274 ? -26.567 8.068 6.599 1.00 95.56 274 GLY A O 1
ATOM 2128 N N . ALA A 1 275 ? -25.029 6.986 7.815 1.00 96.00 275 ALA A N 1
ATOM 2129 C CA . ALA A 1 275 ? -24.701 8.101 8.712 1.00 96.00 275 ALA A CA 1
ATOM 2130 C C . ALA A 1 275 ? -23.660 9.097 8.149 1.00 96.00 275 ALA A C 1
ATOM 2132 O O . ALA A 1 275 ? -23.346 10.080 8.819 1.00 96.00 275 ALA A O 1
ATOM 2133 N N . SER A 1 276 ? -23.120 8.864 6.945 1.00 95.94 276 SER A N 1
ATOM 2134 C CA . SER A 1 276 ? -21.995 9.630 6.385 1.00 95.94 276 SER A CA 1
ATOM 2135 C C . SER A 1 276 ? -22.257 11.136 6.313 1.00 95.94 276 SER A C 1
ATOM 2137 O O . SER A 1 276 ? -21.458 11.944 6.787 1.00 95.94 276 SER A O 1
ATOM 2139 N N . THR A 1 277 ? -23.419 11.531 5.787 1.00 96.00 277 THR A N 1
ATOM 2140 C CA . THR A 1 277 ? -23.785 12.945 5.599 1.00 96.00 277 THR A CA 1
ATOM 2141 C C . THR A 1 277 ? -23.961 13.677 6.927 1.00 96.00 277 THR A C 1
ATOM 2143 O O . THR A 1 277 ? -23.504 14.810 7.081 1.00 96.00 277 THR A O 1
ATOM 2146 N N . VAL A 1 278 ? -24.584 13.020 7.909 1.00 95.69 278 VAL A N 1
ATOM 2147 C CA . VAL A 1 278 ? -24.772 13.554 9.265 1.00 95.69 278 VAL A CA 1
ATOM 2148 C C . VAL A 1 278 ? -23.417 13.761 9.939 1.00 95.69 278 VAL A C 1
ATOM 2150 O O . VAL A 1 278 ? -23.144 14.849 10.451 1.00 95.69 278 VAL A O 1
ATOM 2153 N N . LEU A 1 279 ? -22.545 12.755 9.859 1.00 96.00 279 LEU A N 1
ATOM 2154 C CA . LEU A 1 279 ? -21.205 12.798 10.430 1.00 96.00 279 LEU A CA 1
ATOM 2155 C C . LEU A 1 279 ? -20.347 13.898 9.781 1.00 96.00 279 LEU A C 1
ATOM 2157 O O . LEU A 1 279 ? -19.678 14.653 10.487 1.00 96.00 279 LEU A O 1
ATOM 2161 N N . ALA A 1 280 ? -20.403 14.039 8.453 1.00 95.25 280 ALA A N 1
ATOM 2162 C CA . ALA A 1 280 ? -19.679 15.073 7.713 1.00 95.25 280 ALA A CA 1
ATOM 2163 C C . ALA A 1 280 ? -20.130 16.489 8.108 1.00 95.25 280 ALA A C 1
ATOM 2165 O O . ALA A 1 280 ? -19.291 17.346 8.394 1.00 95.25 280 ALA A O 1
ATOM 2166 N N . ASN A 1 281 ? -21.442 16.727 8.211 1.00 96.44 281 ASN A N 1
ATOM 2167 C CA . ASN A 1 281 ? -21.989 18.010 8.664 1.00 96.44 281 ASN A CA 1
ATOM 2168 C C . ASN A 1 281 ? -21.561 18.332 10.102 1.00 96.44 281 ASN A C 1
ATOM 2170 O O . ASN A 1 281 ? -21.198 19.467 10.415 1.00 96.44 281 ASN A O 1
ATOM 2174 N N . ARG A 1 282 ? -21.561 17.324 10.979 1.00 96.19 282 ARG A N 1
ATOM 2175 C CA . ARG A 1 282 ? -21.142 17.469 12.374 1.00 96.19 282 ARG A CA 1
ATOM 2176 C C . ARG A 1 282 ? -19.646 17.762 12.495 1.00 96.19 282 ARG A C 1
ATOM 2178 O O . ARG A 1 282 ? -19.273 18.614 13.302 1.00 96.19 282 ARG A O 1
ATOM 2185 N N . ALA A 1 283 ? -18.807 17.108 11.695 1.00 95.25 283 ALA A N 1
ATOM 2186 C CA . ALA A 1 283 ? -17.373 17.378 11.627 1.00 95.25 283 ALA A CA 1
ATOM 2187 C C . ALA A 1 283 ? -17.101 18.808 11.126 1.00 95.25 283 ALA A C 1
ATOM 2189 O O . ALA A 1 283 ? -16.375 19.557 11.780 1.00 95.25 283 ALA A O 1
ATOM 2190 N N . ALA A 1 284 ? -17.782 19.230 10.053 1.00 95.25 284 ALA A N 1
ATOM 2191 C CA . ALA A 1 284 ? -17.688 20.586 9.510 1.00 95.25 284 ALA A CA 1
ATOM 2192 C C . ALA A 1 284 ? -18.132 21.659 10.520 1.00 95.25 284 ALA A C 1
ATOM 2194 O O . ALA A 1 284 ? -17.466 22.680 10.663 1.00 95.25 284 ALA A O 1
ATOM 2195 N N . SER A 1 285 ? -19.205 21.409 11.282 1.00 96.81 285 SER A N 1
ATOM 2196 C CA . SER A 1 285 ? -19.683 22.330 12.329 1.00 96.81 285 SER A CA 1
ATOM 2197 C C . SER A 1 285 ? -18.687 22.544 13.477 1.00 96.81 285 SER A C 1
ATOM 2199 O O . SER A 1 285 ? -18.766 23.549 14.179 1.00 96.81 285 SER A O 1
ATOM 2201 N N . GLN A 1 286 ? -17.759 21.603 13.666 1.00 95.00 286 GLN A N 1
ATOM 2202 C CA . GLN A 1 286 ? -16.724 21.630 14.700 1.00 95.00 286 GLN A CA 1
ATOM 2203 C C . GLN A 1 286 ? -15.347 22.031 14.149 1.00 95.00 286 GLN A C 1
ATOM 2205 O O . GLN A 1 286 ? -14.396 22.069 14.923 1.00 95.00 286 GLN A O 1
ATOM 2210 N N . ASP A 1 287 ? -15.234 22.314 12.844 1.00 93.75 287 ASP A N 1
ATOM 2211 C CA . ASP A 1 287 ? -13.967 22.581 12.142 1.00 93.75 287 ASP A CA 1
ATOM 2212 C C . ASP A 1 287 ? -12.906 21.481 12.362 1.00 93.75 287 ASP A C 1
ATOM 2214 O O . ASP A 1 287 ? -11.714 21.739 12.532 1.00 93.75 287 ASP A O 1
ATOM 2218 N N . ILE A 1 288 ? -13.351 20.219 12.389 1.00 90.25 288 ILE A N 1
ATOM 2219 C CA . ILE A 1 288 ? -12.481 19.043 12.528 1.00 90.25 288 ILE A CA 1
ATOM 2220 C C . ILE A 1 288 ? -12.672 18.077 11.363 1.00 90.25 288 ILE A C 1
ATOM 2222 O O . ILE A 1 288 ? -13.694 18.073 10.679 1.00 90.25 288 ILE A O 1
ATOM 2226 N N . SER A 1 289 ? -11.681 17.212 11.147 1.00 89.75 289 SER A N 1
ATOM 2227 C CA . SER A 1 289 ? -11.810 16.142 10.153 1.00 89.75 289 SER A CA 1
ATOM 2228 C C . SER A 1 289 ? -12.801 15.065 10.607 1.00 89.75 289 SER A C 1
ATOM 2230 O O . SER A 1 289 ? -12.959 14.813 11.804 1.00 89.75 289 SER A O 1
ATOM 2232 N N . VAL A 1 290 ? -13.411 14.364 9.647 1.00 93.75 290 VAL A N 1
ATOM 2233 C CA . VAL A 1 290 ? -14.290 13.215 9.930 1.00 93.75 290 VAL A CA 1
ATOM 2234 C C . VAL A 1 290 ? -13.553 12.139 10.738 1.00 93.75 290 VAL A C 1
ATOM 2236 O O . VAL A 1 290 ? -14.101 11.618 11.705 1.00 93.75 290 VAL A O 1
ATOM 2239 N N . PHE A 1 291 ? -12.281 11.876 10.422 1.00 92.25 291 PHE A N 1
ATOM 2240 C CA . PHE A 1 291 ? -11.433 10.953 11.184 1.00 92.25 291 PHE A CA 1
ATOM 2241 C C . PHE A 1 291 ? -11.261 11.375 12.645 1.00 92.25 291 PHE A C 1
ATOM 2243 O O . PHE A 1 291 ? -11.330 10.544 13.544 1.00 92.25 291 PHE A O 1
ATOM 2250 N N . GLU A 1 292 ? -11.059 12.668 12.904 1.00 90.44 292 GLU A N 1
ATOM 2251 C CA . GLU A 1 292 ? -10.919 13.176 14.269 1.00 90.44 292 GLU A CA 1
ATOM 2252 C C . GLU A 1 292 ? -12.227 13.044 15.058 1.00 90.44 292 GLU A C 1
ATOM 2254 O O . GLU A 1 292 ? -12.200 12.661 16.229 1.00 90.44 292 GLU A O 1
ATOM 2259 N N . LEU A 1 293 ? -13.371 13.306 14.417 1.00 95.75 293 LEU A N 1
ATOM 2260 C CA . LEU A 1 293 ? -14.682 13.104 15.030 1.00 95.75 293 LEU A CA 1
ATOM 2261 C C . LEU A 1 293 ? -14.914 11.625 15.375 1.00 95.75 293 LEU A C 1
ATOM 2263 O O . LEU A 1 293 ? -15.277 11.323 16.511 1.00 95.75 293 LEU A O 1
ATOM 2267 N N . LEU A 1 294 ? -14.637 10.708 14.443 1.00 97.44 294 LEU A N 1
ATOM 2268 C CA . LEU A 1 294 ? -14.729 9.262 14.676 1.00 97.44 294 LEU A CA 1
ATOM 2269 C C . LEU A 1 294 ? -13.813 8.815 15.818 1.00 97.44 294 LEU A C 1
ATOM 2271 O O . LEU A 1 294 ? -14.243 8.077 16.702 1.00 97.44 294 LEU A O 1
ATOM 2275 N N . ASN A 1 295 ? -12.577 9.315 15.861 1.00 94.75 295 ASN A N 1
ATOM 2276 C CA . ASN A 1 295 ? -11.635 8.989 16.928 1.00 94.75 295 ASN A CA 1
ATOM 2277 C C . ASN A 1 295 ? -12.132 9.469 18.306 1.00 94.75 295 ASN A C 1
ATOM 2279 O O . ASN A 1 295 ? -12.045 8.728 19.285 1.00 94.75 295 ASN A O 1
ATOM 2283 N N . LYS A 1 296 ? -12.707 10.679 18.389 1.00 95.94 296 LYS A N 1
ATOM 2284 C CA . LYS A 1 296 ? -13.341 11.197 19.618 1.00 95.94 296 LYS A CA 1
ATOM 2285 C C . LYS A 1 296 ? -14.542 10.347 20.045 1.00 95.94 296 LYS A C 1
ATOM 2287 O O . LYS A 1 296 ? -14.724 10.087 21.236 1.00 95.94 296 LYS A O 1
ATOM 2292 N N . MET A 1 297 ? -15.354 9.901 19.086 1.00 97.62 297 MET A N 1
ATOM 2293 C CA . MET A 1 297 ? -16.497 9.021 19.345 1.00 97.62 297 MET A CA 1
ATOM 2294 C C . MET A 1 297 ? -16.062 7.664 19.895 1.00 97.62 297 MET A C 1
ATOM 2296 O O . MET A 1 297 ? -16.623 7.220 20.892 1.00 97.62 297 MET A O 1
ATOM 2300 N N . LEU A 1 298 ? -15.037 7.045 19.306 1.00 98.25 298 LEU A N 1
ATOM 2301 C CA . LEU A 1 298 ? -14.474 5.781 19.785 1.00 98.25 298 LEU A CA 1
ATOM 2302 C C . LEU A 1 298 ? -13.976 5.893 21.227 1.00 98.25 298 LEU A C 1
ATOM 2304 O O . LEU A 1 298 ? -14.308 5.055 22.059 1.00 98.25 298 LEU A O 1
ATOM 2308 N N . GLU A 1 299 ? -13.249 6.959 21.561 1.00 96.88 299 GLU A N 1
ATOM 2309 C CA . GLU A 1 299 ? -12.780 7.158 22.934 1.00 96.88 299 GLU A CA 1
ATOM 2310 C C . GLU A 1 299 ? -13.942 7.369 23.919 1.00 96.88 299 GLU A C 1
ATOM 2312 O O . GLU A 1 299 ? -13.944 6.805 25.012 1.00 96.88 299 GLU A O 1
ATOM 2317 N N . THR A 1 300 ? -14.982 8.101 23.508 1.00 97.56 300 THR A N 1
ATOM 2318 C CA . THR A 1 300 ? -16.209 8.267 24.308 1.00 97.56 300 THR A CA 1
ATOM 2319 C C . THR A 1 300 ? -16.889 6.919 24.555 1.00 97.56 300 THR A C 1
ATOM 2321 O O . THR A 1 300 ? -17.215 6.591 25.693 1.00 97.56 300 THR A O 1
ATOM 2324 N N . MET A 1 301 ? -17.038 6.097 23.512 1.00 97.81 301 MET A N 1
ATOM 2325 C CA . MET A 1 301 ? -17.642 4.764 23.610 1.00 97.81 301 MET A CA 1
ATOM 2326 C C . MET A 1 301 ? -16.830 3.829 24.510 1.00 97.81 301 MET A C 1
ATOM 2328 O O . MET A 1 301 ? -17.414 3.097 25.306 1.00 97.81 301 MET A O 1
ATOM 2332 N N . ARG A 1 302 ? -15.493 3.879 24.434 1.00 97.00 302 ARG A N 1
ATOM 2333 C CA . ARG A 1 302 ? -14.603 3.112 25.317 1.00 97.00 302 ARG A CA 1
ATOM 2334 C C . ARG A 1 302 ? -14.880 3.434 26.787 1.00 97.00 302 ARG A C 1
ATOM 2336 O O . ARG A 1 302 ? -14.968 2.517 27.602 1.00 97.00 302 ARG A O 1
ATOM 2343 N N . VAL A 1 303 ? -15.016 4.721 27.117 1.00 97.06 303 VAL A N 1
ATOM 2344 C CA . VAL A 1 303 ? -15.312 5.178 28.483 1.00 97.06 303 VAL A CA 1
ATOM 2345 C C . VAL A 1 303 ? -16.723 4.769 28.910 1.00 97.06 303 VAL A C 1
ATOM 2347 O O . VAL A 1 303 ? -16.878 4.212 29.994 1.00 97.06 303 VAL A O 1
ATOM 2350 N N . GLU A 1 304 ? -17.733 4.978 28.059 1.00 96.94 304 GLU A N 1
ATOM 2351 C CA . GLU A 1 304 ? -19.133 4.601 28.326 1.00 96.94 304 GLU A CA 1
ATOM 2352 C C . GLU A 1 304 ? -19.294 3.099 28.614 1.00 96.94 304 GLU A C 1
ATOM 2354 O O . GLU A 1 304 ? -20.070 2.717 29.487 1.00 96.94 304 GLU A O 1
ATOM 2359 N N . GLN A 1 305 ? -18.544 2.250 27.906 1.00 96.31 305 GLN A N 1
ATOM 2360 C CA . GLN A 1 305 ? -18.580 0.791 28.057 1.00 96.31 305 GLN A CA 1
ATOM 2361 C C . GLN A 1 305 ? -17.575 0.255 29.091 1.00 96.31 305 GLN A C 1
ATOM 2363 O O . GLN A 1 305 ? -17.477 -0.955 29.283 1.00 96.31 305 GLN A O 1
ATOM 2368 N N . ASN A 1 306 ? -16.830 1.134 29.771 1.00 96.00 306 ASN A N 1
ATOM 2369 C CA . ASN A 1 306 ? -15.812 0.779 30.764 1.00 96.00 306 ASN A CA 1
ATOM 2370 C C . ASN A 1 306 ? -14.737 -0.202 30.235 1.00 96.00 306 ASN A C 1
ATOM 2372 O O . ASN A 1 306 ? -14.299 -1.119 30.935 1.00 96.00 306 ASN A O 1
ATOM 2376 N N . LEU A 1 307 ? -14.305 -0.010 28.985 1.00 94.94 307 LEU A N 1
ATOM 2377 C CA . LEU A 1 307 ? -13.277 -0.829 28.336 1.00 94.94 307 LEU A CA 1
ATOM 2378 C C . LEU A 1 307 ? -11.870 -0.273 28.592 1.00 94.94 307 LEU A C 1
ATOM 2380 O O . LEU A 1 307 ? -11.644 0.939 28.616 1.00 94.94 307 LEU A O 1
ATOM 2384 N N . SER A 1 308 ? -10.879 -1.157 28.735 1.00 91.62 308 SER A N 1
ATOM 2385 C CA . SER A 1 308 ? -9.492 -0.767 29.041 1.00 91.62 308 SER A CA 1
ATOM 2386 C C . SER A 1 308 ? -8.767 -0.070 27.887 1.00 91.62 308 SER A C 1
ATOM 2388 O O . SER A 1 308 ? -7.877 0.738 28.131 1.00 91.62 308 SER A O 1
ATOM 2390 N N . PHE A 1 309 ? -9.128 -0.368 26.640 1.00 94.50 309 PHE A N 1
ATOM 2391 C CA . PHE A 1 309 ? -8.474 0.164 25.444 1.00 94.50 309 PHE A CA 1
ATOM 2392 C C . PHE A 1 309 ? -9.473 0.251 24.283 1.00 94.50 309 PHE A C 1
ATOM 2394 O O . PHE A 1 309 ? -10.422 -0.530 24.228 1.00 94.50 309 PHE A O 1
ATOM 2401 N N . VAL A 1 310 ? -9.265 1.199 23.361 1.00 96.12 310 VAL A N 1
ATOM 2402 C CA . VAL A 1 310 ? -10.177 1.468 22.231 1.00 96.12 310 VAL A CA 1
ATOM 2403 C C . VAL A 1 310 ? -10.362 0.233 21.350 1.00 96.12 310 VAL A C 1
ATOM 2405 O O . VAL A 1 310 ? -11.490 -0.083 20.980 1.00 96.12 310 VAL A O 1
ATOM 2408 N N . ALA A 1 311 ? -9.287 -0.518 21.087 1.00 96.88 311 ALA A N 1
ATOM 2409 C CA . ALA A 1 311 ? -9.328 -1.696 20.226 1.00 96.88 311 ALA A CA 1
ATOM 2410 C C . ALA A 1 311 ? -10.379 -2.750 20.632 1.00 96.88 311 ALA A C 1
ATOM 2412 O O . ALA A 1 311 ? -10.878 -3.463 19.755 1.00 96.88 311 ALA A O 1
ATOM 2413 N N . ALA A 1 312 ? -10.738 -2.831 21.923 1.00 96.88 312 ALA A N 1
ATOM 2414 C CA . ALA A 1 312 ? -11.724 -3.774 22.460 1.00 96.88 312 ALA A CA 1
ATOM 2415 C C . ALA A 1 312 ? -13.150 -3.519 21.950 1.00 96.88 312 ALA A C 1
ATOM 2417 O O . ALA A 1 312 ? -13.952 -4.442 21.928 1.00 96.88 312 ALA A O 1
ATOM 2418 N N . LEU A 1 313 ? -13.459 -2.304 21.479 1.00 97.88 313 LEU A N 1
ATOM 2419 C CA . LEU A 1 313 ? -14.787 -1.946 20.960 1.00 97.88 313 LEU A CA 1
ATOM 2420 C C . LEU A 1 313 ? -15.236 -2.797 19.763 1.00 97.88 313 LEU A C 1
ATOM 2422 O O . LEU A 1 313 ? -16.410 -2.814 19.415 1.00 97.88 313 LEU A O 1
ATOM 2426 N N . THR A 1 314 ? -14.302 -3.477 19.102 1.00 97.94 314 THR A N 1
ATOM 2427 C CA . THR A 1 314 ? -14.553 -4.293 17.907 1.00 97.94 314 THR A CA 1
ATOM 2428 C C . THR A 1 314 ? -14.398 -5.784 18.199 1.00 97.94 314 THR A C 1
ATOM 2430 O O . THR A 1 314 ? -13.944 -6.533 17.332 1.00 97.94 314 THR A O 1
ATOM 2433 N N . GLU A 1 315 ? -14.711 -6.227 19.418 1.00 96.12 315 GLU A N 1
ATOM 2434 C CA . GLU A 1 315 ? -14.569 -7.637 19.804 1.00 96.12 315 GLU A CA 1
ATOM 2435 C C . GLU A 1 315 ? -15.366 -8.579 18.895 1.00 96.12 315 GLU A C 1
ATOM 2437 O O . GLU A 1 315 ? -14.839 -9.620 18.513 1.00 96.12 315 GLU A O 1
ATOM 2442 N N . ASP A 1 316 ? -16.543 -8.142 18.438 1.00 96.00 316 ASP A N 1
ATOM 2443 C CA . ASP A 1 316 ? -17.421 -8.909 17.546 1.00 96.00 316 ASP A CA 1
ATOM 2444 C C . ASP A 1 316 ? -17.359 -8.464 16.075 1.00 96.00 316 ASP A C 1
ATOM 2446 O O . ASP A 1 316 ? -17.979 -9.084 15.213 1.00 96.00 316 ASP A O 1
ATOM 2450 N N . VAL A 1 317 ? -16.613 -7.395 15.761 1.00 97.75 317 VAL A N 1
ATOM 2451 C CA . VAL A 1 317 ? -16.546 -6.812 14.410 1.00 97.75 317 VAL A CA 1
ATOM 2452 C C . VAL A 1 317 ? -15.161 -7.019 13.803 1.00 97.75 317 VAL A C 1
ATOM 2454 O O . VAL A 1 317 ? -14.125 -6.616 14.356 1.00 97.75 317 VAL A O 1
ATOM 2457 N N . HIS A 1 318 ? -15.118 -7.651 12.632 1.00 98.12 318 HIS A N 1
ATOM 2458 C CA . HIS A 1 318 ? -13.872 -7.984 11.942 1.00 98.12 318 HIS A CA 1
ATOM 2459 C C . HIS A 1 318 ? -13.954 -7.626 10.464 1.00 98.12 318 HIS A C 1
ATOM 2461 O O . HIS A 1 318 ? -14.964 -7.885 9.812 1.00 98.12 318 HIS A O 1
ATOM 2467 N N . VAL A 1 319 ? -12.874 -7.053 9.931 1.00 97.75 319 VAL A N 1
ATOM 2468 C CA . VAL A 1 319 ? -12.794 -6.649 8.526 1.00 97.75 319 VAL A CA 1
ATOM 2469 C C . VAL A 1 319 ? -11.573 -7.284 7.873 1.00 97.75 319 VAL A C 1
ATOM 2471 O O . VAL A 1 319 ? -10.443 -7.099 8.328 1.00 97.75 319 VAL A O 1
ATOM 2474 N N . LEU A 1 320 ? -11.811 -8.004 6.778 1.00 95.44 320 LEU A N 1
ATOM 2475 C CA . LEU A 1 320 ? -10.792 -8.350 5.795 1.00 95.44 320 LEU A CA 1
ATOM 2476 C C . LEU A 1 320 ? -10.712 -7.195 4.776 1.00 95.44 320 LEU A C 1
ATOM 2478 O O . LEU A 1 320 ? -11.712 -6.936 4.101 1.00 95.44 320 LEU A O 1
ATOM 2482 N N . PRO A 1 321 ? -9.576 -6.481 4.655 1.00 95.00 321 PRO A N 1
ATOM 2483 C CA . PRO A 1 321 ? -9.508 -5.185 3.975 1.00 95.00 321 PRO A CA 1
ATOM 2484 C C . PRO A 1 321 ? -9.371 -5.266 2.444 1.00 95.00 321 PRO A C 1
ATOM 2486 O O . PRO A 1 321 ? -9.278 -4.229 1.792 1.00 95.00 321 PRO A O 1
ATOM 2489 N N . ASP A 1 322 ? -9.394 -6.456 1.839 1.00 91.50 322 ASP A N 1
ATOM 2490 C CA . ASP A 1 322 ? -9.108 -6.667 0.409 1.00 91.50 322 ASP A CA 1
ATOM 2491 C C . ASP A 1 322 ? -10.279 -6.288 -0.523 1.00 91.50 322 ASP A C 1
ATOM 2493 O O . ASP A 1 322 ? -10.650 -7.018 -1.443 1.00 91.50 322 ASP A O 1
ATOM 2497 N N . PHE A 1 323 ? -10.893 -5.122 -0.312 1.00 90.69 323 PHE A N 1
ATOM 2498 C CA . PHE A 1 323 ? -12.003 -4.602 -1.125 1.00 90.69 323 PHE A CA 1
ATOM 2499 C C . PHE A 1 323 ? -11.593 -4.365 -2.586 1.00 90.69 323 PHE A C 1
ATOM 2501 O O . PHE A 1 323 ? -12.428 -4.438 -3.488 1.00 90.69 323 PHE A O 1
ATOM 2508 N N . HIS A 1 324 ? -10.298 -4.149 -2.825 1.00 85.56 324 HIS A N 1
ATOM 2509 C CA . HIS A 1 324 ? -9.707 -3.973 -4.149 1.00 85.56 324 HIS A CA 1
ATOM 2510 C C . HIS A 1 324 ? -8.714 -5.093 -4.508 1.00 85.56 324 HIS A C 1
ATOM 2512 O O . HIS A 1 324 ? -7.738 -4.863 -5.221 1.00 85.56 324 HIS A O 1
ATOM 2518 N N . GLY A 1 325 ? -8.946 -6.309 -4.000 1.00 83.06 325 GLY A N 1
ATOM 2519 C CA . GLY A 1 325 ? -8.004 -7.415 -4.157 1.00 83.06 325 GLY A CA 1
ATOM 2520 C C . GLY A 1 325 ? -6.802 -7.307 -3.227 1.00 83.06 325 GLY A C 1
ATOM 2521 O O . GLY A 1 325 ? -6.578 -6.285 -2.572 1.00 83.06 325 GLY A O 1
ATOM 2522 N N . ASN A 1 326 ? -6.022 -8.384 -3.186 1.00 81.19 326 ASN A N 1
ATOM 2523 C CA . ASN A 1 326 ? -4.770 -8.425 -2.448 1.00 81.19 326 ASN A CA 1
ATOM 2524 C C . ASN A 1 326 ? -3.597 -8.254 -3.417 1.00 81.19 326 ASN A C 1
ATOM 2526 O O . ASN A 1 326 ? -3.562 -8.889 -4.471 1.00 81.19 326 ASN A O 1
ATOM 2530 N N . ARG A 1 327 ? -2.627 -7.404 -3.064 1.00 74.56 327 ARG A N 1
ATOM 2531 C CA . ARG A 1 327 ? -1.420 -7.198 -3.880 1.00 74.56 327 ARG A CA 1
ATOM 2532 C C . ARG A 1 327 ? -0.468 -8.401 -3.834 1.00 74.56 327 ARG A C 1
ATOM 2534 O O . ARG A 1 327 ? 0.354 -8.544 -4.731 1.00 74.56 327 ARG A O 1
ATOM 2541 N N . TYR A 1 328 ? -0.587 -9.243 -2.807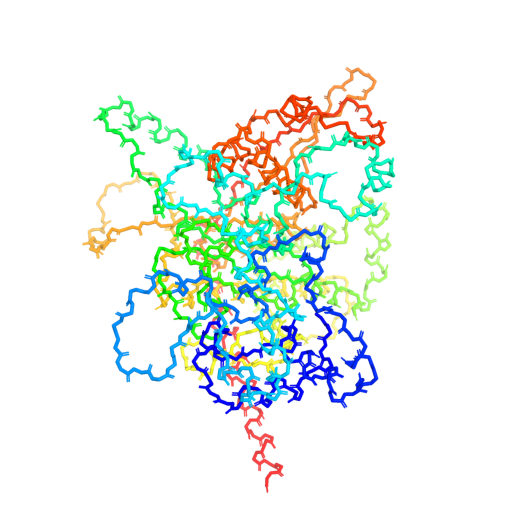 1.00 67.00 328 TYR A N 1
ATOM 2542 C CA . TYR A 1 328 ? 0.260 -10.403 -2.562 1.00 67.00 328 TYR A CA 1
ATOM 2543 C C . TYR A 1 328 ? -0.292 -11.656 -3.237 1.00 67.00 328 TYR A C 1
ATOM 2545 O O . TYR A 1 328 ? -1.485 -11.962 -3.186 1.00 67.00 328 TYR A O 1
ATOM 2553 N N . LEU A 1 329 ? 0.624 -12.392 -3.863 1.00 55.53 329 LEU A N 1
ATOM 2554 C CA . LEU A 1 329 ? 0.355 -13.589 -4.654 1.00 55.53 329 LEU A CA 1
ATOM 2555 C C . LEU A 1 329 ? 0.868 -14.849 -3.937 1.00 55.53 329 LEU A C 1
ATOM 2557 O O . LEU A 1 329 ? 1.605 -15.642 -4.519 1.00 55.53 329 LEU A O 1
ATOM 2561 N N . VAL A 1 330 ? 0.544 -15.030 -2.655 1.00 56.59 330 VAL A N 1
ATOM 2562 C CA . VAL A 1 330 ? 0.983 -16.213 -1.895 1.00 56.59 330 VAL A CA 1
ATOM 2563 C C . VAL A 1 330 ? -0.201 -17.103 -1.560 1.00 56.59 330 VAL A C 1
ATOM 2565 O O . VAL A 1 330 ? -0.974 -16.807 -0.658 1.00 56.59 330 VAL A O 1
ATOM 2568 N N . THR A 1 331 ? -0.304 -18.245 -2.233 1.00 52.50 331 THR A N 1
ATOM 2569 C CA . THR A 1 331 ? -1.224 -19.328 -1.866 1.00 52.50 331 THR A CA 1
ATOM 2570 C C . THR A 1 331 ? -0.440 -20.433 -1.159 1.00 52.50 331 THR A C 1
ATOM 2572 O O . THR A 1 331 ? -0.192 -21.494 -1.729 1.00 52.50 331 THR A O 1
ATOM 2575 N N . ASN A 1 332 ? 0.025 -20.183 0.066 1.00 58.09 332 ASN A N 1
ATOM 2576 C CA . ASN A 1 332 ? 0.578 -21.240 0.915 1.00 58.09 332 ASN A CA 1
ATOM 2577 C C . ASN A 1 332 ? -0.093 -21.236 2.295 1.00 58.09 332 ASN A C 1
ATOM 2579 O O . ASN A 1 332 ? -0.687 -20.242 2.706 1.00 58.09 332 ASN A O 1
ATOM 2583 N N . ASN A 1 333 ? -0.003 -22.360 3.011 1.00 55.44 333 ASN A N 1
ATOM 2584 C CA . ASN A 1 333 ? -0.686 -22.534 4.300 1.00 55.44 333 ASN A CA 1
ATOM 2585 C C . ASN A 1 333 ? -0.166 -21.571 5.386 1.00 55.44 333 ASN A C 1
ATOM 2587 O O . ASN A 1 333 ? -0.867 -21.267 6.350 1.00 55.44 333 ASN A O 1
ATOM 2591 N N . SER A 1 334 ? 1.070 -21.085 5.247 1.00 58.72 334 SER A N 1
ATOM 2592 C CA . SER A 1 334 ? 1.710 -20.216 6.236 1.00 58.72 334 SER A CA 1
ATOM 2593 C C . SER A 1 334 ? 1.249 -18.760 6.126 1.00 58.72 334 SER A C 1
ATOM 2595 O O . SER A 1 334 ? 1.104 -18.116 7.166 1.00 58.72 334 SER A O 1
ATOM 2597 N N . PHE A 1 335 ? 0.970 -18.282 4.909 1.00 61.03 335 PHE A N 1
ATOM 2598 C CA . PHE A 1 335 ? 0.561 -16.914 4.572 1.00 61.03 335 PHE A CA 1
ATOM 2599 C C . PHE A 1 335 ? -0.499 -16.942 3.453 1.00 61.03 335 PHE A C 1
ATOM 2601 O O . PHE A 1 335 ? -0.188 -16.649 2.296 1.00 61.03 335 PHE A O 1
ATOM 2608 N N . PRO A 1 336 ? -1.746 -17.356 3.757 1.00 61.75 336 PRO A N 1
ATOM 2609 C CA . PRO A 1 336 ? -2.787 -17.475 2.746 1.00 61.75 336 PRO A CA 1
ATOM 2610 C C . PRO A 1 336 ? -3.224 -16.084 2.278 1.00 61.75 336 PRO A C 1
ATOM 2612 O O . PRO A 1 336 ? -3.806 -15.313 3.037 1.00 61.75 336 PRO A O 1
ATOM 2615 N N . THR A 1 337 ? -2.967 -15.780 1.012 1.00 61.19 337 THR A N 1
ATOM 2616 C CA . THR A 1 337 ? -3.437 -14.583 0.308 1.00 61.19 337 THR A CA 1
ATOM 2617 C C . THR A 1 337 ? -3.992 -14.991 -1.052 1.00 61.19 337 THR A C 1
ATOM 2619 O O . THR A 1 337 ? -3.676 -16.057 -1.584 1.00 61.19 337 THR A O 1
ATOM 2622 N N . TYR A 1 338 ? -4.878 -14.170 -1.611 1.00 69.88 338 TYR A N 1
ATOM 2623 C CA . TYR A 1 338 ? -5.466 -14.454 -2.913 1.00 69.88 338 TYR A CA 1
ATOM 2624 C C . TYR A 1 338 ? -5.598 -13.166 -3.726 1.00 69.88 338 TYR A C 1
ATOM 2626 O O . TYR A 1 338 ? -6.199 -12.210 -3.236 1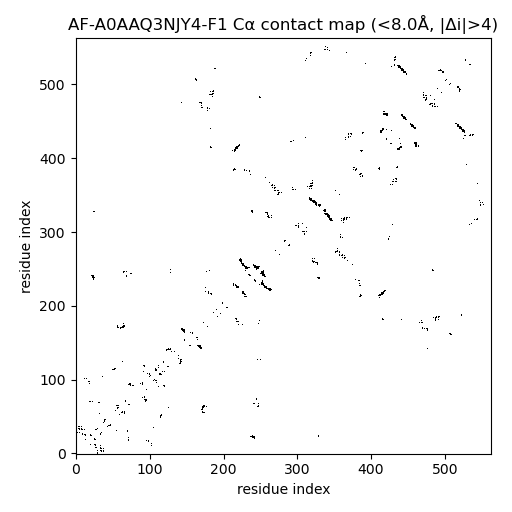.00 69.88 338 TYR A O 1
ATOM 2634 N N . PRO A 1 339 ? -5.118 -13.116 -4.980 1.00 67.38 339 PRO A N 1
ATOM 2635 C CA . PRO A 1 339 ? -5.080 -11.860 -5.729 1.00 67.38 339 PRO A CA 1
ATOM 2636 C C . PRO A 1 339 ? -6.486 -11.312 -5.989 1.00 67.38 339 PRO A C 1
ATOM 2638 O O . PRO A 1 339 ? -6.749 -10.120 -5.841 1.00 67.38 339 PRO A O 1
ATOM 2641 N N . LYS A 1 340 ? -7.438 -12.210 -6.291 1.00 75.94 340 LYS A N 1
ATOM 2642 C CA . LYS A 1 340 ? -8.850 -11.857 -6.508 1.00 75.94 340 LYS A CA 1
ATOM 2643 C C . LYS A 1 340 ? -9.656 -11.858 -5.199 1.00 75.94 340 LYS A C 1
ATOM 2645 O O . LYS A 1 340 ? -10.884 -11.984 -5.264 1.00 75.94 340 LYS A O 1
ATOM 2650 N N . ALA A 1 341 ? -8.997 -11.761 -4.033 1.00 82.94 341 ALA A N 1
ATOM 2651 C CA . ALA A 1 341 ? -9.664 -11.636 -2.738 1.00 82.94 341 ALA A CA 1
ATOM 2652 C C . ALA A 1 341 ? -10.634 -10.452 -2.748 1.00 82.94 341 ALA A C 1
ATOM 2654 O O . ALA A 1 341 ? -10.485 -9.492 -3.505 1.00 82.94 341 ALA A O 1
ATOM 2655 N N . LYS A 1 342 ? -11.685 -10.569 -1.949 1.00 89.19 342 LYS A N 1
ATOM 2656 C CA . LYS A 1 342 ? -12.688 -9.531 -1.746 1.00 89.19 342 LYS A CA 1
ATOM 2657 C C . LYS A 1 342 ? -12.774 -9.195 -0.269 1.00 89.19 342 LYS A C 1
ATOM 2659 O O . LYS A 1 342 ? -12.456 -10.028 0.584 1.00 89.19 342 LYS A O 1
ATOM 2664 N N . GLY A 1 343 ? -13.223 -7.975 -0.005 1.00 92.88 343 GLY A N 1
ATOM 2665 C CA . GLY A 1 343 ? -13.507 -7.499 1.335 1.00 92.88 343 GLY A CA 1
ATOM 2666 C C . GLY A 1 343 ? -14.540 -8.372 2.037 1.00 92.88 343 GLY A C 1
ATOM 2667 O O . GLY A 1 343 ? -15.498 -8.829 1.414 1.00 92.88 343 GLY A O 1
ATOM 2668 N N . VAL A 1 344 ? -14.347 -8.589 3.336 1.00 95.31 344 VAL A N 1
ATOM 2669 C CA . VAL A 1 344 ? -15.308 -9.286 4.201 1.00 95.31 344 VAL A CA 1
ATOM 2670 C C . VAL A 1 344 ? -15.534 -8.422 5.427 1.00 95.31 344 VAL A C 1
ATOM 2672 O O . VAL A 1 344 ? -14.571 -7.984 6.051 1.00 95.31 344 VAL A O 1
ATOM 2675 N N . ILE A 1 345 ? -16.797 -8.201 5.778 1.00 97.06 345 ILE A N 1
ATOM 2676 C CA . ILE A 1 345 ? -17.185 -7.604 7.055 1.00 97.06 345 ILE A CA 1
ATOM 2677 C C . ILE A 1 345 ? -17.960 -8.667 7.829 1.00 97.06 345 ILE A C 1
ATOM 2679 O O . ILE A 1 345 ? -18.979 -9.166 7.356 1.00 97.06 345 ILE A O 1
ATOM 2683 N N . TYR A 1 346 ? -17.457 -9.020 9.005 1.00 96.38 346 TYR A N 1
ATOM 2684 C CA . TYR A 1 346 ? -18.076 -9.960 9.932 1.00 96.38 346 TYR A CA 1
ATOM 2685 C C . TYR A 1 346 ? -18.583 -9.207 11.166 1.00 96.38 346 TYR A C 1
ATOM 2687 O O . TYR A 1 346 ? -17.938 -8.252 11.604 1.00 96.38 346 TYR A O 1
ATOM 2695 N N . GLY A 1 347 ? -19.720 -9.644 11.720 1.00 96.00 347 GLY A N 1
ATOM 2696 C CA . GLY A 1 347 ? -20.328 -9.027 12.907 1.00 96.00 347 GLY A CA 1
ATOM 2697 C C . GLY A 1 347 ? -21.302 -7.884 12.615 1.00 96.00 347 GLY A C 1
ATOM 2698 O O . GLY A 1 347 ? -21.443 -6.972 13.424 1.00 96.00 347 GLY A O 1
ATOM 2699 N N . LEU A 1 348 ? -21.952 -7.888 11.446 1.00 95.69 348 LEU A N 1
ATOM 2700 C CA . LEU A 1 348 ? -22.951 -6.873 11.101 1.00 95.69 348 LEU A CA 1
ATOM 2701 C C . LEU A 1 348 ? -24.228 -7.022 11.941 1.00 95.69 348 LEU A C 1
ATOM 2703 O O . LEU A 1 348 ? -24.730 -8.127 12.146 1.00 95.69 348 LEU A O 1
ATOM 2707 N N . THR A 1 349 ? -24.780 -5.887 12.361 1.00 94.50 349 THR A N 1
ATOM 2708 C CA . THR A 1 349 ? -26.085 -5.768 13.026 1.00 94.50 349 THR A CA 1
ATOM 2709 C C . THR A 1 349 ? -27.010 -4.873 12.192 1.00 94.50 349 THR A C 1
ATOM 2711 O O . THR A 1 349 ? -26.608 -4.348 11.155 1.00 94.50 349 THR A O 1
ATOM 2714 N N . LEU A 1 350 ? -28.258 -4.685 12.634 1.00 95.31 350 LEU A N 1
ATOM 2715 C CA . LEU A 1 350 ? -29.196 -3.740 12.011 1.00 95.31 350 LEU A CA 1
ATOM 2716 C C . LEU A 1 350 ? -28.972 -2.277 12.451 1.00 95.31 350 LEU A C 1
ATOM 2718 O O . LEU A 1 350 ? -29.776 -1.415 12.103 1.00 95.31 350 LEU A O 1
ATOM 2722 N N . ASP A 1 351 ? -27.930 -1.989 13.240 1.00 94.12 351 ASP A N 1
ATOM 2723 C CA . ASP A 1 351 ? -27.620 -0.627 13.675 1.00 94.12 351 ASP A CA 1
ATOM 2724 C C . ASP A 1 351 ? -27.047 0.198 12.511 1.00 94.12 351 ASP A C 1
ATOM 2726 O O . ASP A 1 351 ? -26.083 -0.196 11.861 1.00 94.12 351 ASP A O 1
ATOM 2730 N N . THR A 1 352 ? -27.637 1.364 12.256 1.00 93.38 352 THR A N 1
ATOM 2731 C CA . THR A 1 352 ? -27.197 2.319 11.227 1.00 93.38 352 THR A CA 1
ATOM 2732 C C . THR A 1 352 ? -26.724 3.644 11.833 1.00 93.38 352 THR A C 1
ATOM 2734 O O . THR A 1 352 ? -26.656 4.660 11.137 1.00 93.38 352 THR A O 1
ATOM 2737 N N . SER A 1 353 ? -26.455 3.673 13.140 1.00 95.88 353 SER A N 1
ATOM 2738 C CA . SER A 1 353 ? -26.048 4.865 13.883 1.00 95.88 353 SER A CA 1
ATOM 2739 C C . SER A 1 353 ? -24.624 5.331 13.549 1.00 95.88 353 SER A C 1
ATOM 2741 O O . SER A 1 353 ? -23.802 4.591 13.006 1.00 95.88 353 SER A O 1
ATOM 2743 N N . GLU A 1 354 ? -24.286 6.568 13.935 1.00 96.50 354 GLU A N 1
ATOM 2744 C CA . GLU A 1 354 ? -22.898 7.056 13.878 1.00 96.50 354 GLU A CA 1
ATOM 2745 C C . GLU A 1 354 ? -21.954 6.191 14.741 1.00 96.50 354 GLU A C 1
ATOM 2747 O O . GLU A 1 354 ? -20.779 6.045 14.404 1.00 96.50 354 GLU A O 1
ATOM 2752 N N . LYS A 1 355 ? -22.456 5.595 15.839 1.00 96.25 355 LYS A N 1
ATOM 2753 C CA . LYS A 1 355 ? -21.670 4.692 16.696 1.00 96.25 355 LYS A CA 1
ATOM 2754 C C . LYS A 1 355 ? -21.271 3.436 15.926 1.00 96.25 355 LYS A C 1
ATOM 2756 O O . LYS A 1 355 ? -20.105 3.052 15.977 1.00 96.25 355 LYS A O 1
ATOM 2761 N N . GLN A 1 356 ? -22.191 2.851 15.158 1.00 96.81 356 GLN A N 1
ATOM 2762 C CA . GLN A 1 356 ? -21.863 1.685 14.342 1.00 96.81 356 GLN A CA 1
ATOM 2763 C C . GLN A 1 356 ? -20.873 2.012 13.220 1.00 96.81 356 GLN A C 1
ATOM 2765 O O . GLN A 1 356 ? -19.949 1.235 12.972 1.00 96.81 356 GLN A O 1
ATOM 2770 N N . LEU A 1 357 ? -20.986 3.188 12.594 1.00 97.62 357 LEU A N 1
ATOM 2771 C CA . LEU A 1 357 ? -19.974 3.647 11.640 1.00 97.62 357 LEU A CA 1
ATOM 2772 C C . LEU A 1 357 ? -18.589 3.758 12.293 1.00 97.62 357 LEU A C 1
ATOM 2774 O O . LEU A 1 357 ? -17.602 3.311 11.714 1.00 97.62 357 LEU A O 1
ATOM 2778 N N . ALA A 1 358 ? -18.502 4.298 13.510 1.00 98.06 358 ALA A N 1
ATOM 2779 C CA . ALA A 1 358 ? -17.239 4.372 14.237 1.00 98.06 358 ALA A CA 1
ATOM 2780 C C . ALA A 1 358 ? -16.627 2.984 14.493 1.00 98.06 358 ALA A C 1
ATOM 2782 O O . ALA A 1 358 ? -15.421 2.813 14.298 1.00 98.06 358 ALA A O 1
ATOM 2783 N N . LEU A 1 359 ? -17.442 1.981 14.845 1.00 98.19 359 LEU A N 1
ATOM 2784 C CA . LEU A 1 359 ? -16.990 0.595 15.016 1.00 98.19 359 LEU A CA 1
ATOM 2785 C C . LEU A 1 359 ? -16.495 -0.029 13.707 1.00 98.19 359 LEU A C 1
ATOM 2787 O O . LEU A 1 359 ? -15.425 -0.637 13.695 1.00 98.19 359 LEU A O 1
ATOM 2791 N N . LEU A 1 360 ? -17.228 0.148 12.603 1.00 98.12 360 LEU A N 1
ATOM 2792 C CA . LEU A 1 360 ? -16.814 -0.337 11.281 1.00 98.12 360 LEU A CA 1
ATOM 2793 C C . LEU A 1 360 ? -15.512 0.319 10.818 1.00 98.12 360 LEU A C 1
ATOM 2795 O O . LEU A 1 360 ? -14.614 -0.366 10.331 1.00 98.12 360 LEU A O 1
ATOM 2799 N N . TYR A 1 361 ? -15.384 1.629 11.021 1.00 98.38 361 TYR A N 1
ATOM 2800 C CA . TYR A 1 361 ? -14.159 2.371 10.748 1.00 98.38 361 TYR A CA 1
ATOM 2801 C C . TYR A 1 361 ? -12.978 1.837 11.575 1.00 98.38 361 TYR A C 1
ATOM 2803 O O . TYR A 1 361 ? -11.926 1.545 11.006 1.00 98.38 361 TYR A O 1
ATOM 2811 N N . LEU A 1 362 ? -13.144 1.627 12.888 1.00 98.56 362 LEU A N 1
ATOM 2812 C CA . LEU A 1 362 ? -12.093 1.053 13.736 1.00 98.56 362 LEU A CA 1
ATOM 2813 C C . LEU A 1 362 ? -11.722 -0.368 13.293 1.00 98.56 362 LEU A C 1
ATOM 2815 O O . LEU A 1 362 ? -10.541 -0.698 13.196 1.00 98.56 362 LEU A O 1
ATOM 2819 N N . ALA A 1 363 ? -12.710 -1.204 12.976 1.00 98.50 363 ALA A N 1
ATOM 2820 C CA . ALA A 1 363 ? -12.469 -2.561 12.503 1.00 98.50 363 ALA A CA 1
ATOM 2821 C C . ALA A 1 363 ? -11.733 -2.571 11.152 1.00 98.50 363 ALA A C 1
ATOM 2823 O O . ALA A 1 363 ? -10.860 -3.414 10.947 1.00 98.50 363 ALA A O 1
ATOM 2824 N N . ALA A 1 364 ? -12.018 -1.614 10.260 1.00 98.38 364 ALA A N 1
ATOM 2825 C CA . ALA A 1 364 ? -11.292 -1.431 9.005 1.00 98.38 364 ALA A CA 1
ATOM 2826 C C . ALA A 1 364 ? -9.843 -0.966 9.234 1.00 98.38 364 ALA A C 1
ATOM 2828 O O . ALA A 1 364 ? -8.927 -1.525 8.630 1.00 98.38 364 ALA A O 1
ATOM 2829 N N . VAL A 1 365 ? -9.609 -0.017 10.153 1.00 97.94 365 VAL A N 1
ATOM 2830 C CA . VAL A 1 365 ? -8.255 0.391 10.583 1.00 97.94 365 VAL A CA 1
ATOM 2831 C C . VAL A 1 365 ? -7.461 -0.817 11.086 1.00 97.94 365 VAL A C 1
ATOM 2833 O O . VAL A 1 365 ? -6.325 -1.035 10.662 1.00 97.94 365 VAL A O 1
ATOM 2836 N N . 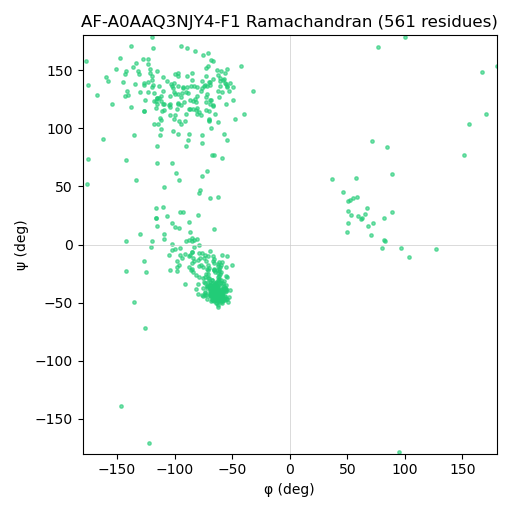GLN A 1 366 ? -8.072 -1.640 11.938 1.00 98.31 366 GLN A N 1
ATOM 2837 C CA . GLN A 1 366 ? -7.454 -2.863 12.443 1.00 98.31 366 GLN A CA 1
ATOM 2838 C C . GLN A 1 366 ? -7.214 -3.892 11.334 1.00 98.31 366 GLN A C 1
ATOM 2840 O O . GLN A 1 366 ? -6.142 -4.485 11.290 1.00 98.31 366 GLN A O 1
ATOM 2845 N N . GLY A 1 367 ? -8.161 -4.077 10.410 1.00 97.19 367 GLY A N 1
ATOM 2846 C CA . GLY A 1 367 ? -8.007 -4.931 9.228 1.00 97.19 367 GLY A CA 1
ATOM 2847 C C . GLY A 1 367 ? -6.779 -4.553 8.397 1.00 97.19 367 GLY A C 1
ATOM 2848 O O . GLY A 1 367 ? -5.962 -5.415 8.066 1.00 97.19 367 GLY A O 1
ATOM 2849 N N . ILE A 1 368 ? -6.597 -3.255 8.131 1.00 95.88 368 ILE A N 1
ATOM 2850 C CA . ILE A 1 368 ? -5.416 -2.717 7.439 1.00 95.88 368 ILE A CA 1
ATOM 2851 C C . ILE A 1 368 ? -4.136 -3.020 8.232 1.00 95.88 368 ILE A C 1
ATOM 2853 O O . ILE A 1 368 ? -3.158 -3.500 7.651 1.00 95.88 368 ILE A O 1
ATOM 2857 N N . ALA A 1 369 ? -4.146 -2.807 9.549 1.00 95.06 369 ALA A N 1
ATOM 2858 C CA . ALA A 1 369 ? -3.003 -3.081 10.419 1.00 95.06 369 ALA A CA 1
ATOM 2859 C C . ALA A 1 369 ? -2.648 -4.579 10.492 1.00 95.06 369 ALA A C 1
ATOM 2861 O O . ALA A 1 369 ? -1.466 -4.925 10.457 1.00 95.06 369 ALA A O 1
ATOM 2862 N N . TYR A 1 370 ? -3.635 -5.484 10.519 1.00 95.44 370 TYR A N 1
ATOM 2863 C CA . TYR A 1 370 ? -3.404 -6.932 10.425 1.00 95.44 370 TYR A CA 1
ATOM 2864 C C . TYR A 1 370 ? -2.798 -7.319 9.076 1.00 95.44 370 TYR A C 1
ATOM 2866 O O . TYR A 1 370 ? -1.888 -8.145 9.036 1.00 95.44 370 TYR A O 1
ATOM 2874 N N . GLY A 1 371 ? -3.238 -6.683 7.985 1.00 92.12 371 GLY A N 1
ATOM 2875 C CA . GLY A 1 371 ? -2.593 -6.821 6.680 1.00 92.12 371 GLY A CA 1
ATOM 2876 C C . GLY A 1 371 ? -1.128 -6.384 6.721 1.00 92.12 371 GLY A C 1
ATOM 2877 O O . GLY A 1 371 ? -0.260 -7.133 6.290 1.00 92.12 371 GLY A O 1
ATOM 2878 N N . THR A 1 372 ? -0.819 -5.239 7.336 1.00 91.19 372 THR A N 1
ATOM 2879 C CA . THR A 1 372 ? 0.576 -4.806 7.532 1.00 91.19 372 THR A CA 1
ATOM 2880 C C . THR A 1 372 ? 1.376 -5.806 8.371 1.00 91.19 372 THR A C 1
ATOM 2882 O O . THR A 1 372 ? 2.500 -6.142 8.003 1.00 91.19 372 THR A O 1
ATOM 2885 N N . ARG A 1 373 ? 0.818 -6.322 9.473 1.00 90.56 373 ARG A N 1
ATOM 2886 C CA . ARG A 1 373 ? 1.473 -7.360 10.284 1.00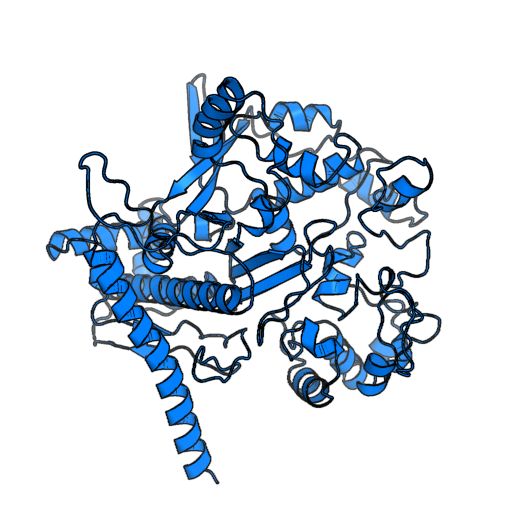 90.56 373 ARG A CA 1
ATOM 2887 C C . ARG A 1 373 ? 1.812 -8.588 9.447 1.00 90.56 373 ARG A C 1
ATOM 2889 O O . ARG A 1 373 ? 2.932 -9.080 9.532 1.00 90.56 373 ARG A O 1
ATOM 2896 N N . HIS A 1 374 ? 0.876 -9.033 8.615 1.00 89.25 374 HIS A N 1
ATOM 2897 C CA . HIS A 1 374 ? 1.065 -10.167 7.717 1.00 89.25 374 HIS A CA 1
ATOM 2898 C C . HIS A 1 374 ? 2.240 -9.942 6.754 1.00 89.25 374 HIS A C 1
ATOM 2900 O O . HIS A 1 374 ? 3.076 -10.824 6.581 1.00 89.25 374 HIS A O 1
ATOM 2906 N N . ILE A 1 375 ? 2.349 -8.736 6.189 1.00 86.50 375 ILE A N 1
ATOM 2907 C CA . ILE A 1 375 ? 3.448 -8.333 5.299 1.00 86.50 375 ILE A CA 1
ATOM 2908 C C . ILE A 1 375 ? 4.791 -8.366 6.028 1.00 86.50 375 ILE A C 1
ATOM 2910 O O . ILE A 1 375 ? 5.761 -8.929 5.524 1.00 86.50 375 ILE A O 1
ATOM 2914 N N . VAL A 1 376 ? 4.850 -7.766 7.219 1.00 86.12 376 VAL A N 1
ATOM 2915 C CA . VAL A 1 376 ? 6.072 -7.705 8.030 1.00 86.12 376 VAL A CA 1
ATOM 2916 C C . VAL A 1 376 ? 6.530 -9.113 8.417 1.00 86.12 376 VAL A C 1
ATOM 2918 O O . VAL A 1 376 ? 7.697 -9.450 8.226 1.00 86.12 376 VAL A O 1
ATOM 2921 N N . GLU A 1 377 ? 5.619 -9.953 8.916 1.00 86.38 377 GLU A N 1
ATOM 2922 C CA . GLU A 1 377 ? 5.914 -11.343 9.280 1.00 86.38 377 GLU A CA 1
ATOM 2923 C C . GLU A 1 377 ? 6.398 -12.160 8.071 1.00 86.38 377 GLU A C 1
ATOM 2925 O O . GLU A 1 377 ? 7.377 -12.897 8.192 1.00 86.38 377 GLU A O 1
ATOM 2930 N N . HIS A 1 378 ? 5.776 -11.988 6.900 1.00 85.62 378 HIS A N 1
ATOM 2931 C CA . HIS A 1 378 ? 6.174 -12.678 5.669 1.00 85.62 378 HIS A CA 1
ATOM 2932 C C . HIS A 1 378 ? 7.555 -12.241 5.175 1.00 85.62 378 HIS A C 1
ATOM 2934 O O . HIS A 1 378 ? 8.396 -13.082 4.857 1.00 85.62 378 HIS A O 1
ATOM 2940 N N . CYS A 1 379 ? 7.843 -10.937 5.176 1.00 85.75 379 CYS A N 1
ATOM 2941 C CA . CYS A 1 379 ? 9.171 -10.433 4.834 1.00 85.75 379 CYS A CA 1
ATOM 2942 C C . CYS A 1 379 ? 10.244 -10.994 5.779 1.00 85.75 379 CYS A C 1
ATOM 2944 O O . CYS A 1 379 ? 11.294 -11.450 5.321 1.00 85.75 379 CYS A O 1
ATOM 2946 N N . ASN A 1 380 ? 9.962 -11.018 7.085 1.00 84.25 380 ASN A N 1
ATOM 2947 C CA . ASN A 1 380 ? 10.881 -11.552 8.091 1.00 84.25 380 ASN A CA 1
ATOM 2948 C C . ASN A 1 380 ? 11.155 -13.043 7.928 1.00 84.25 380 ASN A C 1
ATOM 2950 O O . ASN A 1 380 ? 12.297 -13.484 8.042 1.00 84.25 380 ASN A O 1
ATOM 2954 N N . ALA A 1 381 ? 10.115 -13.821 7.627 1.00 85.31 381 ALA A N 1
ATOM 2955 C CA . ALA A 1 381 ? 10.249 -15.249 7.375 1.00 85.31 381 ALA A CA 1
ATOM 2956 C C . ALA A 1 381 ? 11.151 -15.554 6.163 1.00 85.31 381 ALA A C 1
ATOM 2958 O O . ALA A 1 381 ? 11.733 -16.633 6.096 1.00 85.31 381 ALA A O 1
ATOM 2959 N N . ASN A 1 382 ? 11.308 -14.600 5.237 1.00 85.50 382 ASN A N 1
ATOM 2960 C CA . ASN A 1 382 ? 12.102 -14.740 4.013 1.00 85.50 382 ASN A CA 1
ATOM 2961 C C . ASN A 1 382 ? 13.434 -13.963 4.054 1.00 85.50 382 ASN A C 1
ATOM 2963 O O . ASN A 1 382 ? 14.007 -13.627 3.018 1.00 85.50 382 ASN A O 1
ATOM 2967 N N . GLY A 1 383 ? 13.961 -13.693 5.250 1.00 83.19 383 GLY A N 1
ATOM 2968 C CA . GLY A 1 383 ? 15.343 -13.239 5.429 1.00 83.19 383 GLY A CA 1
ATOM 2969 C C . GLY A 1 383 ? 15.531 -11.731 5.545 1.00 83.19 383 GLY A C 1
ATOM 2970 O O . GLY A 1 383 ? 16.652 -11.297 5.838 1.00 83.19 383 GLY A O 1
ATOM 2971 N N . HIS A 1 384 ? 14.466 -10.928 5.414 1.00 81.88 384 HIS A N 1
ATOM 2972 C CA . HIS A 1 384 ? 14.514 -9.606 6.031 1.00 81.88 384 HIS A CA 1
ATOM 2973 C C . HIS A 1 384 ? 14.650 -9.791 7.528 1.00 81.88 384 HIS A C 1
ATOM 2975 O O . HIS A 1 384 ? 14.119 -10.724 8.123 1.00 81.88 384 HIS A O 1
ATOM 2981 N N . LYS A 1 385 ? 15.377 -8.884 8.155 1.00 67.12 385 LYS A N 1
ATOM 2982 C CA . LYS A 1 385 ? 15.545 -8.925 9.597 1.00 67.12 385 LYS A CA 1
ATOM 2983 C C . LYS A 1 385 ? 14.606 -7.938 10.290 1.00 67.12 385 LYS A C 1
ATOM 2985 O O . LYS A 1 385 ? 14.875 -7.658 11.445 1.00 67.12 385 LYS A O 1
ATOM 2990 N N . VAL A 1 386 ? 13.569 -7.386 9.631 1.00 56.56 386 VAL A N 1
ATOM 2991 C CA . VAL A 1 386 ? 12.659 -6.325 10.145 1.00 56.56 386 VAL A CA 1
ATOM 2992 C C . VAL A 1 386 ? 11.953 -6.779 11.427 1.00 56.56 386 VAL A C 1
ATOM 2994 O O . VAL A 1 386 ? 10.785 -7.136 11.451 1.00 56.56 386 VAL A O 1
ATOM 2997 N N . ILE A 1 387 ? 12.676 -6.806 12.534 1.00 46.59 387 ILE A N 1
ATOM 2998 C CA . ILE A 1 387 ? 12.247 -7.464 13.752 1.00 46.59 387 ILE A CA 1
ATOM 2999 C C . ILE A 1 387 ? 11.038 -6.728 14.322 1.00 46.59 387 ILE A C 1
ATOM 3001 O O . ILE A 1 387 ? 11.097 -5.565 14.728 1.00 46.59 387 ILE A O 1
ATOM 3005 N N . ALA A 1 388 ? 9.951 -7.487 14.414 1.00 36.16 388 ALA A N 1
ATOM 3006 C CA . ALA A 1 388 ? 8.879 -7.249 15.351 1.00 36.16 388 ALA A CA 1
ATOM 3007 C C . ALA A 1 388 ? 9.331 -7.698 16.751 1.00 36.16 388 ALA A C 1
ATOM 3009 O O . ALA A 1 388 ? 9.139 -8.855 17.116 1.00 36.16 388 ALA A O 1
ATOM 3010 N N . CYS A 1 389 ? 9.992 -6.824 17.526 1.00 28.25 389 CYS A N 1
ATOM 3011 C CA . CYS A 1 389 ? 10.289 -7.104 18.937 1.00 28.25 389 CYS A CA 1
ATOM 3012 C C . CYS A 1 389 ? 9.602 -6.133 19.892 1.00 28.25 389 CYS A C 1
ATOM 3014 O O . CYS A 1 389 ? 9.940 -4.954 19.995 1.00 28.25 389 CYS A O 1
ATOM 3016 N N . ILE A 1 390 ? 8.744 -6.760 20.691 1.00 29.86 390 ILE A N 1
ATOM 3017 C CA . ILE A 1 390 ? 8.296 -6.417 22.034 1.00 29.86 390 ILE A CA 1
ATOM 3018 C C . ILE A 1 390 ? 9.483 -5.886 22.854 1.00 29.86 390 ILE A C 1
ATOM 3020 O O . ILE A 1 390 ? 10.385 -6.639 23.218 1.00 29.86 390 ILE A O 1
ATOM 3024 N N . LEU A 1 391 ? 9.471 -4.601 23.201 1.00 23.34 391 LEU A N 1
ATOM 3025 C CA . LEU A 1 391 ? 10.307 -4.068 24.276 1.00 23.34 391 LEU A CA 1
ATOM 3026 C C . LEU A 1 391 ? 9.401 -3.571 25.398 1.00 23.34 391 LEU A C 1
ATOM 3028 O O . LEU A 1 391 ? 9.065 -2.394 25.499 1.00 23.34 391 LEU A O 1
ATOM 3032 N N . GLY A 1 392 ? 9.025 -4.510 26.267 1.00 22.67 392 GLY A N 1
ATOM 3033 C CA . GLY A 1 392 ? 8.614 -4.183 27.623 1.00 22.67 392 GLY A CA 1
ATOM 3034 C C . GLY A 1 392 ? 9.813 -3.598 28.364 1.00 22.67 392 GLY A C 1
ATOM 3035 O O . GLY A 1 392 ? 10.792 -4.293 28.614 1.00 22.67 392 GLY A O 1
ATOM 3036 N N . TRP A 1 393 ? 9.743 -2.316 28.703 1.00 20.98 393 TRP A N 1
ATOM 3037 C CA . TRP A 1 393 ? 10.629 -1.716 29.694 1.00 20.98 393 TRP A CA 1
ATOM 3038 C C . TRP A 1 393 ? 9.902 -1.704 31.037 1.00 20.98 393 TRP A C 1
ATOM 3040 O O . TRP A 1 393 ? 9.000 -0.891 31.237 1.00 20.98 393 TRP A O 1
ATOM 3050 N N . ASN A 1 394 ? 10.317 -2.590 31.944 1.00 23.14 394 ASN A N 1
ATOM 3051 C CA . ASN A 1 394 ? 10.178 -2.395 33.383 1.00 23.14 394 ASN A CA 1
ATOM 3052 C C . ASN A 1 394 ? 11.581 -2.367 33.988 1.00 23.14 394 ASN A C 1
ATOM 3054 O O . ASN A 1 394 ? 12.376 -3.287 33.813 1.00 23.14 394 ASN A O 1
ATOM 3058 N N . VAL A 1 395 ? 11.870 -1.276 34.684 1.00 25.94 395 VAL A N 1
ATOM 3059 C CA . VAL A 1 395 ? 13.048 -1.116 35.530 1.00 25.94 395 VAL A CA 1
ATOM 3060 C C . VAL A 1 395 ? 12.706 -1.753 36.884 1.00 25.94 395 VAL A C 1
ATOM 3062 O O . VAL A 1 395 ? 11.617 -1.519 37.399 1.00 25.94 395 VAL A O 1
ATOM 3065 N N . LEU A 1 396 ? 13.657 -2.525 37.430 1.00 24.12 396 LEU A N 1
ATOM 3066 C CA . LEU A 1 396 ? 13.695 -3.163 38.762 1.00 24.12 396 LEU A CA 1
ATOM 3067 C C . LEU A 1 396 ? 12.986 -4.525 38.906 1.00 24.12 396 LEU A C 1
ATOM 3069 O O . LEU A 1 396 ? 11.878 -4.620 39.419 1.00 24.12 396 LEU A O 1
ATOM 3073 N N . ASN A 1 397 ? 13.683 -5.609 38.551 1.00 21.58 397 ASN A N 1
ATOM 3074 C CA . ASN A 1 397 ? 14.167 -6.588 39.538 1.00 21.58 397 ASN A CA 1
ATOM 3075 C C . ASN A 1 397 ? 15.031 -7.670 38.871 1.00 21.58 397 ASN A C 1
ATOM 3077 O O . ASN A 1 397 ? 14.746 -8.150 37.778 1.00 21.58 397 ASN A O 1
ATOM 3081 N N . PHE A 1 398 ? 16.131 -8.000 39.543 1.00 26.06 398 PHE A N 1
ATOM 3082 C CA . PHE A 1 398 ? 17.106 -9.018 39.161 1.00 26.06 398 PHE A CA 1
ATOM 3083 C C . PHE A 1 398 ? 16.488 -10.430 39.137 1.00 26.06 398 PHE A C 1
ATOM 3085 O O . PHE A 1 398 ? 15.637 -10.743 39.962 1.00 26.06 398 PHE A O 1
ATOM 3092 N N . HIS A 1 399 ? 17.038 -11.287 38.264 1.00 23.39 399 HIS A N 1
ATOM 3093 C CA . HIS A 1 399 ? 16.826 -12.742 38.163 1.00 23.39 399 HIS A CA 1
ATOM 3094 C C . HIS A 1 399 ? 15.461 -13.217 37.630 1.00 23.39 399 HIS A C 1
ATOM 3096 O O . HIS A 1 399 ? 14.565 -13.532 38.400 1.00 23.39 399 HIS A O 1
ATOM 3102 N N . PHE A 1 400 ? 15.343 -13.365 36.304 1.00 21.02 400 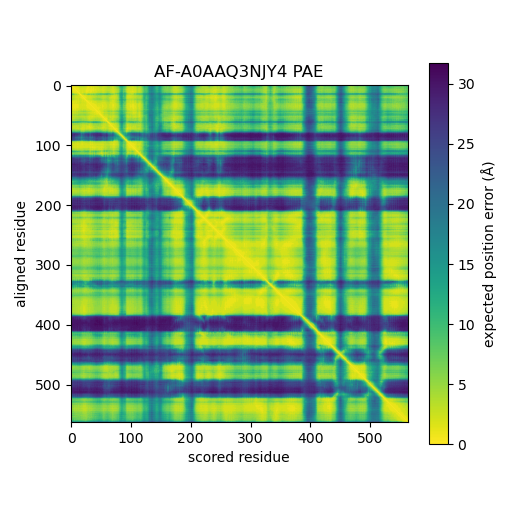PHE A N 1
ATOM 3103 C CA . PHE A 1 400 ? 14.995 -14.620 35.608 1.00 21.02 400 PHE A CA 1
ATOM 3104 C C . PHE A 1 400 ? 14.957 -14.377 34.085 1.00 21.02 400 PHE A C 1
ATOM 3106 O O . PHE A 1 400 ? 14.679 -13.272 33.635 1.00 21.02 400 PHE A O 1
ATOM 3113 N N . VAL A 1 401 ? 15.194 -15.440 33.311 1.00 22.16 401 VAL A N 1
ATOM 3114 C CA . VAL A 1 401 ? 15.263 -15.528 31.835 1.00 22.16 401 VAL A CA 1
ATOM 3115 C C . VAL A 1 401 ? 16.650 -15.259 31.227 1.00 22.16 401 VAL A C 1
ATOM 3117 O O . VAL A 1 401 ? 16.860 -14.402 30.373 1.00 22.16 401 VAL A O 1
ATOM 3120 N N . PHE A 1 402 ? 17.602 -16.107 31.621 1.00 21.44 402 PHE A N 1
ATOM 3121 C CA . PHE A 1 402 ? 18.548 -16.677 30.661 1.00 21.44 402 PHE A CA 1
ATOM 3122 C C . PHE A 1 402 ? 17.785 -17.704 29.815 1.00 21.44 402 PHE A C 1
ATOM 3124 O O . PHE A 1 402 ? 17.185 -18.608 30.391 1.00 21.44 402 PHE A O 1
ATOM 3131 N N . THR A 1 403 ? 17.783 -17.519 28.491 1.00 23.59 403 THR A N 1
ATOM 3132 C CA . THR A 1 403 ? 17.704 -18.500 27.378 1.00 23.59 403 THR A CA 1
ATOM 3133 C C . THR A 1 403 ? 17.034 -17.809 26.182 1.00 23.59 403 THR A C 1
ATOM 3135 O O . THR A 1 403 ? 15.840 -17.964 25.969 1.00 23.59 403 THR A O 1
ATOM 3138 N N . LEU A 1 404 ? 17.790 -16.967 25.466 1.00 23.52 404 LEU A N 1
ATOM 3139 C CA . LEU A 1 404 ? 17.573 -16.525 24.069 1.00 23.52 404 LEU A CA 1
ATOM 3140 C C . LEU A 1 404 ? 18.758 -15.625 23.653 1.00 23.52 404 LEU A C 1
ATOM 3142 O O . LEU A 1 404 ? 18.612 -14.478 23.232 1.00 23.52 404 LEU A O 1
ATOM 3146 N N . LEU A 1 405 ? 19.968 -16.147 23.853 1.00 27.22 405 LEU A N 1
ATOM 3147 C CA . LEU A 1 405 ? 21.210 -15.598 23.319 1.00 27.22 405 LEU A CA 1
ATOM 3148 C C . LEU A 1 405 ? 21.732 -16.607 22.305 1.00 27.22 405 LEU A C 1
ATOM 3150 O O . LEU A 1 405 ? 22.381 -17.555 22.713 1.00 27.22 405 LEU A O 1
ATOM 3154 N N . GLU A 1 406 ? 21.394 -16.414 21.029 1.00 25.41 406 GLU A N 1
ATOM 3155 C CA . GLU A 1 406 ? 22.168 -16.881 19.866 1.00 25.41 406 GLU A CA 1
ATOM 3156 C C . GLU A 1 406 ? 21.522 -16.367 18.563 1.00 25.41 406 GLU A C 1
ATOM 3158 O O . GLU A 1 406 ? 20.837 -17.092 17.858 1.00 25.41 406 GLU A O 1
ATOM 3163 N N . SER A 1 407 ? 21.682 -15.065 18.283 1.00 27.45 407 SER A N 1
ATOM 3164 C CA . SER A 1 407 ? 21.904 -14.499 16.934 1.00 27.45 407 SER A CA 1
ATOM 3165 C C . SER A 1 407 ? 21.813 -12.966 16.980 1.00 27.45 407 SER A C 1
ATOM 3167 O O . SER A 1 407 ? 20.755 -12.386 17.229 1.00 27.45 407 SER A O 1
ATOM 3169 N N . ASN A 1 408 ? 22.953 -12.314 16.750 1.00 31.58 408 ASN A N 1
ATOM 3170 C CA . ASN A 1 408 ? 23.134 -10.866 16.666 1.00 31.58 408 ASN A CA 1
ATOM 3171 C C . ASN A 1 408 ? 22.469 -10.260 15.415 1.00 31.58 408 ASN A C 1
ATOM 3173 O O . ASN A 1 408 ? 22.842 -10.613 14.297 1.00 31.58 408 ASN A O 1
ATOM 3177 N N . CYS A 1 409 ? 21.534 -9.324 15.632 1.00 27.80 409 CYS A N 1
ATOM 3178 C CA . CYS A 1 409 ? 21.195 -8.118 14.842 1.00 27.80 409 CYS A CA 1
ATOM 3179 C C . CYS A 1 409 ? 19.736 -7.750 15.137 1.00 27.80 409 CYS A C 1
ATOM 3181 O O . CYS A 1 409 ? 18.836 -8.428 14.651 1.00 27.80 409 CYS A O 1
ATOM 3183 N N . LYS A 1 410 ? 19.497 -6.715 15.956 1.00 33.75 410 LYS A N 1
ATOM 3184 C CA . LYS A 1 410 ? 18.148 -6.293 16.365 1.00 33.75 410 LYS A CA 1
ATOM 3185 C C . LYS A 1 410 ? 17.680 -5.060 15.595 1.00 33.75 410 LYS A C 1
ATOM 3187 O O . LYS A 1 410 ? 18.416 -4.090 15.456 1.00 33.75 410 LYS A O 1
ATOM 3192 N N . ILE A 1 411 ? 16.429 -5.115 15.164 1.00 44.56 411 ILE A N 1
ATOM 3193 C CA . ILE A 1 411 ? 15.666 -4.068 14.483 1.00 44.56 411 ILE A CA 1
ATOM 3194 C C . ILE A 1 411 ? 14.447 -3.759 15.357 1.00 44.56 411 ILE A C 1
ATOM 3196 O O . ILE A 1 411 ? 13.911 -4.665 15.985 1.00 44.56 411 ILE A O 1
ATOM 3200 N N . ASN A 1 412 ? 14.051 -2.492 15.466 1.00 50.25 412 ASN A N 1
ATOM 3201 C CA . ASN A 1 412 ? 13.130 -2.002 16.499 1.00 50.25 412 ASN A CA 1
ATOM 3202 C C . ASN A 1 412 ? 12.128 -0.922 16.023 1.00 50.25 412 ASN A C 1
ATOM 3204 O O . ASN A 1 412 ? 11.367 -0.432 16.860 1.00 50.25 412 ASN A O 1
ATOM 3208 N N . THR A 1 413 ? 12.107 -0.549 14.729 1.00 56.88 413 THR A N 1
ATOM 3209 C CA . THR A 1 413 ? 11.434 0.690 14.272 1.00 56.88 413 THR A CA 1
ATOM 3210 C C . THR A 1 413 ? 10.730 0.570 12.913 1.00 56.88 413 THR A C 1
ATOM 3212 O O . THR A 1 413 ? 11.353 0.216 11.911 1.00 56.88 413 THR A O 1
ATOM 3215 N N . LEU A 1 414 ? 9.447 0.944 12.865 1.00 61.34 414 LEU A N 1
ATOM 3216 C CA . LEU A 1 414 ? 8.697 1.219 11.633 1.00 61.34 414 LEU A CA 1
ATOM 3217 C C . LEU A 1 414 ? 8.614 2.727 11.403 1.00 61.34 414 LEU A C 1
ATOM 3219 O O . LEU A 1 414 ? 8.411 3.491 12.343 1.00 61.34 414 LEU A O 1
ATOM 3223 N N . LEU A 1 415 ? 8.769 3.164 10.158 1.00 63.84 415 LEU A N 1
ATOM 3224 C CA . LEU A 1 415 ? 8.698 4.575 9.784 1.00 63.84 415 LEU A CA 1
ATOM 3225 C C . LEU A 1 415 ? 7.432 4.812 8.973 1.00 63.84 415 LEU A C 1
ATOM 3227 O O . LEU A 1 415 ? 7.185 4.074 8.028 1.00 63.84 415 LEU A O 1
ATOM 3231 N N . ALA A 1 416 ? 6.648 5.838 9.299 1.00 62.97 416 ALA A N 1
ATOM 3232 C CA . ALA A 1 416 ? 5.458 6.184 8.520 1.00 62.97 416 ALA A CA 1
ATOM 3233 C C . ALA A 1 416 ? 5.487 7.622 8.005 1.00 62.97 416 ALA A C 1
ATOM 3235 O O . ALA A 1 416 ? 5.833 8.561 8.727 1.00 62.97 416 ALA A O 1
ATOM 3236 N N . CYS A 1 417 ? 5.035 7.803 6.767 1.00 63.78 417 CYS A N 1
ATOM 3237 C CA . CYS A 1 417 ? 4.721 9.104 6.187 1.00 63.78 417 CYS A CA 1
ATOM 3238 C C . CYS A 1 417 ? 3.412 9.039 5.383 1.00 63.78 417 CYS A C 1
ATOM 3240 O O . CYS A 1 417 ? 2.861 7.962 5.164 1.00 63.78 417 CYS A O 1
ATOM 3242 N N . GLY A 1 418 ? 2.891 10.192 4.956 1.00 63.19 418 GLY A N 1
ATOM 3243 C CA . GLY A 1 418 ? 1.653 10.262 4.173 1.00 63.19 418 GLY A CA 1
ATOM 3244 C C . GLY A 1 418 ? 0.394 10.639 4.970 1.00 63.19 418 GLY A C 1
ATOM 3245 O O . GLY A 1 418 ? 0.445 10.944 6.158 1.00 63.19 418 GLY A O 1
ATOM 3246 N N . GLY A 1 419 ? -0.757 10.737 4.299 1.00 65.44 419 GLY A N 1
ATOM 3247 C CA . GLY A 1 419 ? -1.975 11.343 4.862 1.00 65.44 419 GLY A CA 1
ATOM 3248 C C . GLY A 1 419 ? -2.516 10.626 6.102 1.00 65.44 419 GLY A C 1
ATOM 3249 O O . GLY A 1 419 ? -2.885 11.284 7.074 1.00 65.44 419 GLY A O 1
ATOM 3250 N N . LEU A 1 420 ? -2.496 9.291 6.093 1.00 72.06 420 LEU A N 1
ATOM 3251 C CA . LEU A 1 420 ? -2.999 8.466 7.197 1.00 72.06 420 LEU A CA 1
ATOM 3252 C C . LEU A 1 420 ? -2.112 8.509 8.439 1.00 72.06 420 LEU A C 1
ATOM 3254 O O . LEU A 1 420 ? -2.610 8.277 9.536 1.00 72.06 420 LEU A O 1
ATOM 3258 N N . SER A 1 421 ? -0.830 8.868 8.309 1.00 66.25 421 SER A N 1
ATOM 3259 C CA . SER A 1 421 ? 0.049 8.978 9.479 1.00 66.25 421 SER A CA 1
ATOM 3260 C C . SER A 1 421 ? -0.354 10.119 10.420 1.00 66.25 421 SER A C 1
ATOM 3262 O O . SER A 1 421 ? 0.135 10.194 11.542 1.00 66.25 421 SER A O 1
ATOM 3264 N N . LYS A 1 422 ? -1.287 10.982 9.984 1.00 71.00 422 LYS A N 1
ATOM 3265 C CA . LYS A 1 422 ? -1.923 12.028 10.796 1.00 71.00 422 LYS A CA 1
ATOM 3266 C C . LYS A 1 422 ? -3.024 11.517 11.725 1.00 71.00 422 LYS A C 1
ATOM 3268 O O . LYS A 1 422 ? -3.578 12.294 12.497 1.00 71.00 422 LYS A O 1
ATOM 3273 N N . ASN A 1 423 ? -3.404 10.253 11.612 1.00 81.12 423 ASN A N 1
ATOM 3274 C CA . ASN A 1 423 ? -4.503 9.677 12.363 1.00 81.12 423 ASN A CA 1
ATOM 3275 C C . ASN A 1 423 ? -3.954 8.899 13.565 1.00 81.12 423 ASN A C 1
ATOM 3277 O O . ASN A 1 423 ? -3.306 7.866 13.408 1.00 81.12 423 ASN A O 1
ATOM 3281 N N . SER A 1 424 ? -4.205 9.408 14.772 1.00 83.69 424 SER A N 1
ATOM 3282 C CA . SER A 1 424 ? -3.634 8.862 16.008 1.00 83.69 424 SER A CA 1
ATOM 3283 C C . SER A 1 424 ? -4.076 7.427 16.291 1.00 83.69 424 SER A C 1
ATOM 3285 O O . SER A 1 424 ? -3.229 6.600 16.616 1.00 83.69 424 SER A O 1
ATOM 3287 N N . ILE A 1 425 ? -5.366 7.112 16.119 1.00 88.25 425 ILE A N 1
ATOM 3288 C CA . ILE A 1 425 ? -5.875 5.744 16.295 1.00 88.25 425 ILE A CA 1
ATOM 3289 C C . ILE A 1 425 ? -5.263 4.824 15.245 1.00 88.25 425 ILE A C 1
ATOM 3291 O O . ILE A 1 425 ? -4.764 3.763 15.597 1.00 88.25 425 ILE A O 1
ATOM 3295 N N . PHE A 1 426 ? -5.210 5.249 13.978 1.00 88.12 426 PHE A N 1
ATOM 3296 C CA . PHE A 1 426 ? -4.565 4.459 12.927 1.00 88.12 426 PHE A CA 1
ATOM 3297 C C . PHE A 1 426 ? -3.133 4.074 13.310 1.00 88.12 426 PHE A C 1
ATOM 3299 O O . PHE A 1 426 ? -2.777 2.899 13.249 1.00 88.12 426 PHE A O 1
ATOM 3306 N N . MET A 1 427 ? -2.331 5.041 13.757 1.00 83.88 427 MET A N 1
ATOM 3307 C CA . MET A 1 427 ? -0.942 4.791 14.131 1.00 83.88 427 MET A CA 1
ATOM 3308 C C . MET A 1 427 ? -0.795 3.950 15.408 1.00 83.88 427 MET A C 1
ATOM 3310 O O . MET A 1 427 ? 0.073 3.080 15.451 1.00 83.88 427 MET A O 1
ATOM 3314 N N . GLN A 1 428 ? -1.630 4.173 16.429 1.00 87.19 428 GLN A N 1
ATOM 3315 C CA . GLN A 1 428 ? -1.582 3.393 17.669 1.00 87.19 428 GLN A CA 1
ATOM 3316 C C . GLN A 1 428 ? -1.999 1.934 17.439 1.00 87.19 428 GLN A C 1
ATOM 3318 O O . GLN A 1 428 ? -1.297 1.035 17.889 1.00 87.19 428 GLN A O 1
ATOM 3323 N N . GLU A 1 429 ? -3.069 1.681 16.679 1.00 92.81 429 GLU A N 1
ATOM 3324 C CA . GLU A 1 429 ? -3.507 0.315 16.352 1.00 92.81 429 GLU A CA 1
ATOM 3325 C C . GLU A 1 429 ? -2.428 -0.427 15.546 1.00 92.81 429 GLU A C 1
ATOM 3327 O O . GLU A 1 429 ? -2.156 -1.597 15.801 1.00 92.81 429 GLU A O 1
ATOM 3332 N N . HIS A 1 430 ? -1.737 0.252 14.620 1.00 89.25 430 HIS A N 1
ATOM 3333 C CA . HIS A 1 430 ? -0.587 -0.334 13.925 1.00 89.25 430 HIS A CA 1
ATOM 3334 C C . HIS A 1 430 ? 0.565 -0.664 14.891 1.00 89.25 430 HIS A C 1
ATOM 3336 O O . HIS A 1 430 ? 1.162 -1.739 14.791 1.00 89.25 430 HIS A O 1
ATOM 3342 N N . ALA A 1 431 ? 0.880 0.219 15.844 1.00 83.00 431 ALA A N 1
ATOM 3343 C CA . ALA A 1 431 ? 1.891 -0.046 16.872 1.00 83.00 431 ALA A CA 1
ATOM 3344 C C . ALA A 1 431 ? 1.537 -1.273 17.718 1.00 83.00 431 ALA A C 1
ATOM 3346 O O . ALA A 1 431 ? 2.368 -2.166 17.895 1.00 83.00 431 ALA A O 1
ATOM 3347 N N . ASP A 1 432 ? 0.290 -1.351 18.170 1.00 88.31 432 ASP A N 1
ATOM 3348 C CA . ASP A 1 432 ? -0.208 -2.405 19.048 1.00 88.31 432 ASP A CA 1
ATOM 3349 C C . ASP A 1 432 ? -0.286 -3.765 18.341 1.00 88.31 432 ASP A C 1
ATOM 3351 O O . ASP A 1 432 ? 0.129 -4.783 18.900 1.00 88.31 432 ASP A O 1
ATOM 3355 N N . ILE A 1 433 ? -0.762 -3.789 17.093 1.00 91.12 433 ILE A N 1
ATOM 3356 C CA . ILE A 1 433 ? -0.968 -5.019 16.316 1.00 91.12 433 ILE A CA 1
ATOM 3357 C C . ILE A 1 433 ? 0.353 -5.635 15.861 1.00 91.12 433 ILE A C 1
ATOM 3359 O O . ILE A 1 433 ? 0.515 -6.857 15.934 1.00 91.12 433 ILE A O 1
ATOM 3363 N N . ILE A 1 434 ? 1.285 -4.808 15.381 1.00 83.88 434 ILE A N 1
ATOM 3364 C CA . ILE A 1 434 ? 2.582 -5.269 14.858 1.00 83.88 434 ILE A CA 1
ATOM 3365 C C . ILE A 1 434 ? 3.600 -5.433 15.994 1.00 83.88 434 ILE A C 1
ATOM 3367 O O . ILE A 1 434 ? 4.607 -6.119 15.830 1.00 83.88 434 ILE A O 1
ATOM 3371 N N . ALA A 1 435 ? 3.314 -4.855 17.166 1.00 76.69 435 ALA A N 1
ATOM 3372 C CA . ALA A 1 435 ? 4.171 -4.851 18.346 1.00 76.69 435 ALA A CA 1
ATOM 3373 C C . ALA A 1 435 ? 5.556 -4.226 18.081 1.00 76.69 435 ALA A C 1
ATOM 3375 O O . ALA A 1 435 ? 6.577 -4.717 18.568 1.00 76.69 435 ALA A O 1
ATOM 3376 N N . VAL A 1 436 ? 5.581 -3.126 17.318 1.00 66.19 436 VAL A N 1
ATOM 3377 C CA . VAL A 1 436 ? 6.791 -2.355 16.977 1.00 66.19 436 VAL A CA 1
ATOM 3378 C C . VAL A 1 436 ? 6.568 -0.873 17.239 1.00 66.19 436 VAL A C 1
ATOM 3380 O O . VAL A 1 436 ? 5.460 -0.367 17.082 1.00 66.19 436 VAL A O 1
ATOM 3383 N N . SER A 1 437 ? 7.629 -0.172 17.647 1.00 60.41 437 SER A N 1
ATOM 3384 C CA . SER A 1 437 ? 7.582 1.282 17.809 1.00 60.41 437 SER A CA 1
ATOM 3385 C C . SER A 1 437 ? 7.584 1.978 16.450 1.00 60.41 437 SER A C 1
ATOM 3387 O O . SER A 1 437 ? 8.349 1.621 15.553 1.00 60.41 437 SER A O 1
ATOM 3389 N N . TRP A 1 438 ? 6.745 2.995 16.312 1.00 60.94 438 TRP A N 1
ATOM 3390 C CA . TRP A 1 438 ? 6.595 3.771 15.092 1.00 60.94 438 TRP A CA 1
ATOM 3391 C C . TRP A 1 438 ? 7.256 5.120 15.241 1.00 60.94 438 TRP A C 1
ATOM 3393 O O . TRP A 1 438 ? 6.844 5.917 16.076 1.00 60.94 438 TRP A O 1
ATOM 3403 N N . ALA A 1 439 ? 8.236 5.403 14.399 1.00 58.12 439 ALA A N 1
ATOM 3404 C CA . ALA A 1 439 ? 8.736 6.747 14.221 1.00 58.12 439 ALA A CA 1
ATOM 3405 C C . ALA A 1 439 ? 7.904 7.469 13.157 1.00 58.12 439 ALA A C 1
ATOM 3407 O O . ALA A 1 439 ? 7.868 7.111 11.978 1.00 58.12 439 ALA A O 1
ATOM 3408 N N . LEU A 1 440 ? 7.231 8.516 13.607 1.00 57.50 440 LEU A N 1
ATOM 3409 C CA . LEU A 1 440 ? 6.569 9.504 12.787 1.00 57.50 440 LEU A CA 1
ATOM 3410 C C . LEU A 1 440 ? 7.512 10.669 12.590 1.00 57.50 440 LEU A C 1
ATOM 3412 O O . LEU A 1 440 ? 7.962 11.280 13.557 1.00 57.50 440 LEU A O 1
ATOM 3416 N N . SER A 1 441 ? 7.739 11.045 11.343 1.00 49.28 441 SER A N 1
ATOM 3417 C CA . SER A 1 441 ? 8.317 12.351 11.097 1.00 49.28 441 SER A CA 1
ATOM 3418 C C . SER A 1 441 ? 7.210 13.406 11.147 1.00 49.28 441 SER A C 1
ATOM 3420 O O . SER A 1 441 ? 6.241 13.392 10.384 1.00 49.28 441 SER A O 1
ATOM 3422 N N . LEU A 1 442 ? 7.344 14.282 12.130 1.00 44.91 442 LEU A N 1
ATOM 3423 C CA . LEU A 1 442 ? 6.553 15.474 12.349 1.00 44.91 442 LEU A CA 1
ATOM 3424 C C . LEU A 1 442 ? 7.298 16.676 11.776 1.00 44.91 442 LEU A C 1
ATOM 3426 O O . LEU A 1 442 ? 8.518 16.776 11.892 1.00 44.91 442 LEU A O 1
ATOM 3430 N N . GLU A 1 443 ? 6.543 17.622 11.233 1.00 43.97 443 GLU A N 1
ATOM 3431 C CA . GLU A 1 443 ? 7.056 18.950 10.924 1.00 43.97 443 GLU A CA 1
ATOM 3432 C C . GLU A 1 443 ? 6.345 19.954 11.835 1.00 43.97 443 GLU A C 1
ATOM 3434 O O . GLU A 1 443 ? 5.108 20.010 11.863 1.00 43.97 443 GLU A O 1
ATOM 3439 N N . SER A 1 444 ? 7.103 20.763 12.578 1.00 34.00 444 SER A N 1
ATOM 3440 C CA . SER A 1 444 ? 6.535 21.947 13.228 1.00 34.00 444 SER A CA 1
ATOM 3441 C C . SER A 1 444 ? 6.696 23.152 12.308 1.00 34.00 444 SER A C 1
ATOM 3443 O O . SER A 1 444 ? 7.729 23.337 11.666 1.00 34.00 444 SER A O 1
ATOM 3445 N N . CYS A 1 445 ? 5.630 23.940 12.179 1.00 34.09 445 CYS A N 1
ATOM 3446 C CA . CYS A 1 445 ? 5.648 25.226 11.502 1.00 34.09 445 CYS A CA 1
ATOM 3447 C C . CYS A 1 445 ? 5.458 26.296 12.570 1.00 34.09 445 CYS A C 1
ATOM 3449 O O . CYS A 1 445 ? 4.384 26.380 13.167 1.00 34.09 445 CYS A O 1
ATOM 3451 N N . THR A 1 446 ? 6.457 27.142 12.802 1.00 33.03 446 THR A N 1
ATOM 3452 C CA . THR A 1 446 ? 6.233 28.360 13.586 1.00 33.03 446 THR A CA 1
ATOM 3453 C C . THR A 1 446 ? 5.617 29.410 12.678 1.00 33.03 446 THR A C 1
ATOM 3455 O O . THR A 1 446 ? 6.113 29.659 11.580 1.00 33.03 446 THR A O 1
ATOM 3458 N N . ARG A 1 447 ? 4.496 29.997 13.100 1.00 33.72 447 ARG A N 1
ATOM 3459 C CA . ARG A 1 447 ? 3.836 31.086 12.377 1.00 33.72 447 ARG A CA 1
ATOM 3460 C C . ARG A 1 447 ? 3.873 32.323 13.262 1.00 33.72 447 ARG A C 1
ATOM 3462 O O . ARG A 1 447 ? 3.408 32.293 14.401 1.00 33.72 447 ARG A O 1
ATOM 3469 N N . ARG A 1 448 ? 4.441 33.419 12.756 1.00 33.34 448 ARG A N 1
ATOM 3470 C CA . ARG A 1 448 ? 4.340 34.724 13.418 1.00 33.34 448 ARG A CA 1
ATOM 3471 C C . ARG A 1 448 ? 2.993 35.337 13.072 1.00 33.34 448 ARG A C 1
ATOM 3473 O O . ARG A 1 448 ? 2.728 35.608 11.906 1.00 33.34 448 ARG A O 1
ATOM 3480 N N . ASN A 1 449 ? 2.150 35.571 14.072 1.00 33.78 449 ASN A N 1
ATOM 3481 C CA . ASN A 1 449 ? 0.884 36.271 13.882 1.00 33.78 449 ASN A CA 1
ATOM 3482 C C . ASN A 1 449 ? 0.805 37.437 14.874 1.00 33.78 449 ASN A C 1
ATOM 3484 O O . ASN A 1 449 ? 0.826 37.228 16.086 1.00 33.78 449 ASN A O 1
ATOM 3488 N N . ARG A 1 450 ? 0.781 38.680 14.367 1.00 35.16 450 ARG A N 1
ATOM 3489 C CA . ARG A 1 450 ? 0.695 39.922 15.172 1.00 35.16 450 ARG A CA 1
ATOM 3490 C C . ARG A 1 450 ? 1.645 39.966 16.387 1.00 35.16 450 ARG A C 1
ATOM 3492 O O . ARG A 1 450 ? 1.239 40.316 17.490 1.00 35.16 450 ARG A O 1
ATOM 3499 N N . GLY A 1 451 ? 2.911 39.586 16.204 1.00 34.22 451 GLY A N 1
ATOM 3500 C CA . GLY A 1 451 ? 3.924 39.634 17.269 1.00 34.22 451 GLY A CA 1
ATOM 3501 C C . GLY A 1 451 ? 3.900 38.470 18.272 1.00 34.22 451 GLY A C 1
ATOM 3502 O O . GLY A 1 451 ? 4.798 38.401 19.108 1.00 34.22 451 GLY A O 1
ATOM 3503 N N . ARG A 1 452 ? 2.956 37.519 18.172 1.00 30.19 452 ARG A N 1
ATOM 3504 C CA . ARG A 1 452 ? 3.043 36.211 18.847 1.00 30.19 452 ARG A CA 1
ATOM 3505 C C . ARG A 1 452 ? 3.691 35.179 17.929 1.00 30.19 452 ARG A C 1
ATOM 3507 O O . ARG A 1 452 ? 3.375 35.105 16.742 1.00 30.19 452 ARG A O 1
ATOM 3514 N N . VAL A 1 453 ? 4.604 34.394 18.494 1.00 37.62 453 VAL A N 1
ATOM 3515 C CA . VAL A 1 453 ? 5.113 33.166 17.878 1.00 37.62 453 VAL A CA 1
ATOM 3516 C C . VAL A 1 453 ? 4.201 32.038 18.345 1.00 37.62 453 VAL A C 1
ATOM 3518 O O . VAL A 1 453 ? 4.179 31.734 19.534 1.00 37.62 453 VAL A O 1
ATOM 3521 N N . GLU A 1 454 ? 3.435 31.451 17.431 1.00 30.73 454 GLU A N 1
ATOM 3522 C CA . GLU A 1 454 ? 2.714 30.204 17.690 1.00 30.73 454 GLU A CA 1
ATOM 3523 C C . GLU A 1 454 ? 3.464 29.066 16.999 1.00 30.73 454 GLU A C 1
ATOM 3525 O O . GLU A 1 454 ? 3.688 29.095 15.784 1.00 30.73 454 GLU A O 1
ATOM 3530 N N . GLU A 1 455 ? 3.891 28.074 17.780 1.00 33.09 455 GLU A N 1
ATOM 3531 C CA . GLU A 1 455 ? 4.408 26.819 17.249 1.00 33.09 455 GLU A CA 1
ATOM 3532 C C . GLU A 1 455 ? 3.231 25.893 16.948 1.00 33.09 455 GLU A C 1
ATOM 3534 O O . GLU A 1 455 ? 2.465 25.522 17.835 1.00 33.09 455 GLU A O 1
ATOM 3539 N N . ILE A 1 456 ? 3.060 25.549 15.673 1.00 36.78 456 ILE A N 1
ATOM 3540 C CA . ILE A 1 456 ? 2.002 24.656 15.219 1.00 36.78 456 ILE A CA 1
ATOM 3541 C C . ILE A 1 456 ? 2.663 23.362 14.743 1.00 36.78 456 ILE A C 1
ATOM 3543 O O . ILE A 1 456 ? 3.157 23.276 13.616 1.00 36.78 456 ILE A O 1
ATOM 3547 N N . THR A 1 457 ? 2.657 22.339 15.595 1.00 33.75 457 THR A N 1
ATOM 3548 C CA . THR A 1 457 ? 3.074 20.978 15.229 1.00 33.75 457 THR A CA 1
ATOM 3549 C C . THR A 1 457 ? 1.937 20.293 14.476 1.00 33.75 457 THR A C 1
ATOM 3551 O O . THR A 1 457 ? 0.867 20.061 15.036 1.00 33.75 457 THR A O 1
ATOM 3554 N N . LYS A 1 458 ? 2.134 19.983 13.188 1.00 37.81 458 LYS A N 1
ATOM 3555 C CA . LYS A 1 458 ? 1.148 19.267 12.358 1.00 37.81 458 LYS A CA 1
ATOM 3556 C C . LYS A 1 458 ? 1.760 17.964 11.856 1.00 37.81 458 LYS A C 1
ATOM 3558 O O . LYS A 1 458 ? 2.885 17.951 11.369 1.00 37.81 458 LYS A O 1
ATOM 3563 N N . MET A 1 459 ? 1.008 16.864 11.920 1.00 36.62 459 MET A N 1
ATOM 3564 C CA . MET A 1 459 ? 1.458 15.589 11.353 1.00 36.62 459 MET A CA 1
ATOM 3565 C C . MET A 1 459 ? 1.663 15.732 9.828 1.00 36.62 459 MET A C 1
ATOM 3567 O O . MET A 1 459 ? 0.788 16.229 9.108 1.00 36.62 459 MET A O 1
ATOM 3571 N N . ALA A 1 460 ? 2.850 15.361 9.337 1.00 43.28 460 ALA A N 1
ATOM 3572 C CA . ALA A 1 460 ? 3.433 15.830 8.073 1.00 43.28 460 ALA A CA 1
ATOM 3573 C C . ALA A 1 460 ? 3.194 14.890 6.876 1.00 43.28 460 ALA A C 1
ATOM 3575 O O . ALA A 1 460 ? 4.110 14.453 6.188 1.00 43.28 460 ALA A O 1
ATOM 3576 N N . GLY A 1 461 ? 1.933 14.576 6.588 1.00 36.91 461 GLY A N 1
ATOM 3577 C CA . GLY A 1 461 ? 1.616 13.633 5.510 1.00 36.91 461 GLY A CA 1
ATOM 3578 C C . GLY A 1 461 ? 1.949 14.097 4.081 1.00 36.91 461 GLY A C 1
ATOM 3579 O O . GLY A 1 461 ? 2.335 13.289 3.246 1.00 36.91 461 GLY A O 1
ATOM 3580 N N . THR A 1 462 ? 1.812 15.388 3.763 1.00 35.53 462 THR A N 1
ATOM 3581 C CA . THR A 1 462 ? 1.877 15.888 2.370 1.00 35.53 462 THR A CA 1
ATOM 3582 C C . THR A 1 462 ? 3.177 16.607 1.997 1.00 35.53 462 THR A C 1
ATOM 3584 O O . THR A 1 462 ? 3.388 16.895 0.821 1.00 35.53 462 THR A O 1
ATOM 3587 N N . LYS A 1 463 ? 4.062 16.898 2.958 1.00 47.25 463 LYS A N 1
ATOM 3588 C CA . LYS A 1 463 ? 5.289 17.685 2.728 1.00 47.25 463 LYS A CA 1
ATOM 3589 C C . LYS A 1 463 ? 6.557 16.840 2.539 1.00 47.25 463 LYS A C 1
ATOM 3591 O O . LYS A 1 463 ? 7.425 17.240 1.771 1.00 47.25 463 LYS A O 1
ATOM 3596 N N . LYS A 1 464 ? 6.567 15.603 3.040 1.00 50.28 464 LYS A N 1
ATOM 3597 C CA . LYS A 1 464 ? 7.632 14.595 2.871 1.00 50.28 464 LYS A CA 1
ATOM 3598 C C . LYS A 1 464 ? 8.077 14.318 1.430 1.00 50.28 464 LYS A C 1
ATOM 3600 O O . LYS A 1 464 ? 9.267 14.192 1.157 1.00 50.28 464 LYS A O 1
ATOM 3605 N N . LYS A 1 465 ? 7.140 14.285 0.471 1.00 49.53 465 LYS A N 1
ATOM 3606 C CA . LYS A 1 465 ? 7.477 14.129 -0.959 1.00 49.53 465 LYS A CA 1
ATOM 3607 C C . LYS A 1 465 ? 8.339 15.300 -1.465 1.00 49.53 465 LYS A C 1
ATOM 3609 O O . LYS A 1 465 ? 9.261 15.090 -2.247 1.00 49.53 465 LYS A O 1
ATOM 3614 N N . LYS A 1 466 ? 8.113 16.520 -0.962 1.00 55.12 466 LYS A N 1
ATOM 3615 C CA . LYS A 1 466 ? 8.936 17.697 -1.296 1.00 55.12 466 LYS A CA 1
ATOM 3616 C C . LYS A 1 466 ? 10.324 17.623 -0.660 1.00 55.12 466 LYS A C 1
ATOM 3618 O O . LYS A 1 466 ? 11.289 18.016 -1.302 1.00 55.12 466 LYS A O 1
ATOM 3623 N N . GLU A 1 467 ? 10.433 17.083 0.554 1.00 60.94 467 GLU A N 1
ATOM 3624 C CA . GLU A 1 467 ? 11.725 16.868 1.224 1.00 60.94 467 GLU A CA 1
ATOM 3625 C C . GLU A 1 467 ? 12.605 15.890 0.447 1.00 60.94 467 GLU A C 1
ATOM 3627 O O . GLU A 1 467 ? 13.775 16.170 0.224 1.00 60.94 467 GLU A O 1
ATOM 3632 N N . SER A 1 468 ? 12.044 14.784 -0.048 1.00 65.12 468 SER A N 1
ATOM 3633 C CA . SER A 1 468 ? 12.802 13.827 -0.864 1.00 65.12 468 SER A CA 1
ATOM 3634 C C . SER A 1 468 ? 13.295 14.413 -2.191 1.00 65.12 468 SER A C 1
ATOM 3636 O O . SER A 1 468 ? 14.452 14.219 -2.557 1.00 65.12 468 SER A O 1
ATOM 3638 N N . ALA A 1 469 ? 12.469 15.218 -2.870 1.00 65.38 469 ALA A N 1
ATOM 3639 C CA . ALA A 1 469 ? 12.895 15.964 -4.050 1.00 65.38 469 ALA A CA 1
ATOM 3640 C C . ALA A 1 469 ? 14.002 16.978 -3.708 1.00 65.38 469 ALA A C 1
ATOM 3642 O O . ALA A 1 469 ? 14.938 17.153 -4.486 1.00 65.38 469 ALA A O 1
ATOM 3643 N N . ALA A 1 470 ? 13.941 17.602 -2.527 1.00 67.56 470 ALA A N 1
ATOM 3644 C CA . ALA A 1 470 ? 14.988 18.494 -2.036 1.00 67.56 470 ALA A CA 1
ATOM 3645 C C . ALA A 1 470 ? 16.283 17.745 -1.678 1.00 67.56 470 ALA A C 1
ATOM 3647 O O . ALA A 1 470 ? 17.358 18.250 -1.983 1.00 67.56 470 ALA A O 1
ATOM 3648 N N . ILE A 1 471 ? 16.201 16.540 -1.103 1.00 69.19 471 ILE A N 1
ATOM 3649 C CA . ILE A 1 471 ? 17.350 15.656 -0.845 1.00 69.19 471 ILE A CA 1
ATOM 3650 C C . ILE A 1 471 ? 18.054 15.328 -2.166 1.00 69.19 471 ILE A C 1
ATOM 3652 O O . ILE A 1 471 ? 19.260 15.538 -2.295 1.00 69.19 471 ILE A O 1
ATOM 3656 N N . LEU A 1 472 ? 17.300 14.889 -3.178 1.00 69.62 472 LEU A N 1
ATOM 3657 C CA . LEU A 1 472 ? 17.842 14.602 -4.510 1.00 69.62 472 LEU A CA 1
ATOM 3658 C C . LEU A 1 472 ? 18.419 15.859 -5.169 1.00 69.62 472 LEU A C 1
ATOM 3660 O O . LEU A 1 472 ? 19.501 15.807 -5.751 1.00 69.62 472 LEU A O 1
ATOM 3664 N N . GLY A 1 473 ? 17.739 16.999 -5.034 1.00 67.88 473 GLY A N 1
ATOM 3665 C CA . GLY A 1 473 ? 18.224 18.294 -5.503 1.00 67.88 473 GLY A CA 1
ATOM 3666 C C . GLY A 1 473 ? 19.524 18.726 -4.820 1.00 67.88 473 GLY A C 1
ATOM 3667 O O . GLY A 1 473 ? 20.426 19.222 -5.487 1.00 67.88 473 GLY A O 1
ATOM 3668 N N . ALA A 1 474 ? 19.670 18.499 -3.514 1.00 70.31 474 ALA A N 1
ATOM 3669 C CA . ALA A 1 474 ? 20.875 18.832 -2.756 1.00 70.31 474 ALA A CA 1
ATOM 3670 C C . ALA A 1 474 ? 22.074 17.954 -3.151 1.00 70.31 474 ALA A C 1
ATOM 3672 O O . ALA A 1 474 ? 23.207 18.433 -3.207 1.00 70.31 474 ALA A O 1
ATOM 3673 N N . VAL A 1 475 ? 21.834 16.684 -3.484 1.00 70.19 475 VAL A N 1
ATOM 3674 C CA . VAL A 1 475 ? 22.862 15.810 -4.071 1.00 70.19 475 VAL A CA 1
ATOM 3675 C C . VAL A 1 475 ? 23.210 16.275 -5.491 1.00 70.19 475 VAL A C 1
ATOM 3677 O O . VAL A 1 475 ? 24.386 16.403 -5.823 1.00 70.19 475 VAL A O 1
ATOM 3680 N N . ALA A 1 476 ? 22.212 16.614 -6.315 1.00 66.75 476 ALA A N 1
ATOM 3681 C CA . ALA A 1 476 ? 22.421 17.084 -7.688 1.00 66.75 476 ALA A CA 1
ATOM 3682 C C . ALA A 1 476 ? 23.192 18.417 -7.754 1.00 66.75 476 ALA A C 1
ATOM 3684 O O . ALA A 1 476 ? 24.036 18.611 -8.631 1.00 66.75 476 ALA A O 1
ATOM 3685 N N . THR A 1 477 ? 22.962 19.323 -6.798 1.00 66.44 477 THR A N 1
ATOM 3686 C CA . THR A 1 477 ? 23.720 20.578 -6.648 1.00 66.44 477 THR A CA 1
ATOM 3687 C C . THR A 1 477 ? 25.084 20.386 -5.982 1.00 66.44 477 THR A C 1
ATOM 3689 O O . THR A 1 477 ? 25.835 21.353 -5.859 1.00 66.44 477 THR A O 1
ATOM 3692 N N . ARG A 1 478 ? 25.445 19.150 -5.602 1.00 70.62 478 ARG A N 1
ATOM 3693 C CA . ARG A 1 478 ? 26.689 18.785 -4.902 1.00 70.62 478 ARG A CA 1
ATOM 3694 C C . ARG A 1 478 ? 26.836 19.416 -3.516 1.00 70.62 478 ARG A C 1
ATOM 3696 O O . ARG A 1 478 ? 27.954 19.539 -3.020 1.00 70.62 478 ARG A O 1
ATOM 3703 N N . LYS A 1 479 ? 25.727 19.809 -2.883 1.00 73.88 479 LYS A N 1
ATOM 3704 C CA . LYS A 1 479 ? 25.727 20.243 -1.479 1.00 73.88 479 LYS A CA 1
ATOM 3705 C C . LYS A 1 479 ? 26.100 19.089 -0.545 1.00 73.88 479 LYS A C 1
ATOM 3707 O O . LYS A 1 479 ? 26.750 19.322 0.467 1.00 73.88 479 LYS A O 1
ATOM 3712 N N . TYR A 1 480 ? 25.719 17.869 -0.914 1.00 72.44 480 TYR A N 1
ATOM 3713 C CA . TYR A 1 480 ? 26.135 16.633 -0.254 1.00 72.44 480 TYR A CA 1
ATOM 3714 C C . TYR A 1 480 ? 26.840 15.721 -1.251 1.00 72.44 480 TYR A C 1
ATOM 3716 O O . TYR A 1 480 ? 26.494 15.707 -2.436 1.00 72.44 480 TYR A O 1
ATOM 3724 N N . HIS A 1 481 ? 27.808 14.940 -0.772 1.00 72.88 481 HIS A N 1
ATOM 3725 C CA . HIS A 1 481 ? 28.561 14.033 -1.630 1.00 72.88 481 HIS A CA 1
ATOM 3726 C C . HIS A 1 481 ? 27.748 12.809 -2.006 1.00 72.88 481 HIS A C 1
ATOM 3728 O O . HIS A 1 481 ? 27.999 12.234 -3.060 1.00 72.88 481 HIS A O 1
ATOM 3734 N N . ASN A 1 482 ? 26.815 12.383 -1.150 1.00 74.88 482 ASN A N 1
ATOM 3735 C CA . ASN A 1 482 ? 25.989 11.219 -1.419 1.00 74.88 482 ASN A CA 1
ATOM 3736 C C . ASN A 1 482 ? 24.574 11.271 -0.861 1.00 74.88 482 ASN A C 1
ATOM 3738 O O . ASN A 1 482 ? 24.274 12.040 0.049 1.00 74.88 482 ASN A O 1
ATOM 3742 N N . LEU A 1 483 ? 23.698 10.428 -1.42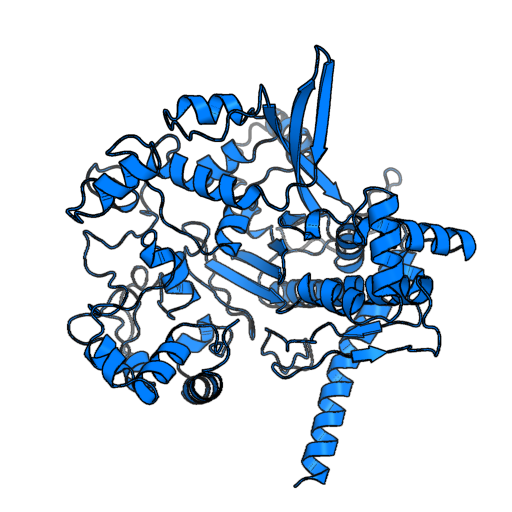6 1.00 77.06 483 LEU A N 1
ATOM 3743 C CA . LEU A 1 483 ? 22.291 10.376 -1.028 1.00 77.06 483 LEU A CA 1
ATOM 3744 C C . LEU A 1 483 ? 22.139 10.052 0.456 1.00 77.06 483 LEU A C 1
ATOM 3746 O O . LEU A 1 483 ? 21.295 10.628 1.130 1.00 77.06 483 LEU A O 1
ATOM 3750 N N . ARG A 1 484 ? 22.981 9.163 0.981 1.00 77.88 484 ARG A N 1
ATOM 3751 C CA . ARG A 1 484 ? 22.921 8.736 2.377 1.00 77.88 484 ARG A CA 1
ATOM 3752 C C . ARG A 1 484 ? 23.273 9.861 3.345 1.00 77.88 484 ARG A C 1
ATOM 3754 O O . ARG A 1 484 ? 22.591 10.045 4.346 1.00 77.88 484 ARG A O 1
ATOM 3761 N N . GLU A 1 485 ? 24.305 10.628 3.021 1.00 78.50 485 GLU A N 1
ATOM 3762 C CA . GLU A 1 485 ? 24.714 11.832 3.743 1.00 78.50 485 GLU A CA 1
ATOM 3763 C C . GLU A 1 485 ? 23.602 12.888 3.722 1.00 78.50 485 GLU A C 1
ATOM 3765 O O . GLU A 1 485 ? 23.219 13.390 4.777 1.00 78.50 485 GLU A O 1
ATOM 3770 N N . ALA A 1 486 ? 23.024 13.152 2.545 1.00 73.62 486 ALA A N 1
ATOM 3771 C CA . ALA A 1 486 ? 21.917 14.091 2.397 1.00 73.62 486 ALA A CA 1
ATOM 3772 C C . ALA A 1 486 ? 20.685 13.657 3.206 1.00 73.62 486 ALA A C 1
ATOM 3774 O O . ALA A 1 486 ? 20.115 14.467 3.933 1.00 73.62 486 ALA A O 1
ATOM 3775 N N . MET A 1 487 ? 20.300 12.377 3.135 1.00 74.62 487 MET A N 1
ATOM 3776 C CA . MET A 1 487 ? 19.179 11.841 3.910 1.00 74.62 487 MET A CA 1
ATOM 3777 C C . MET A 1 487 ? 19.420 11.965 5.417 1.00 74.62 487 MET A C 1
ATOM 3779 O O . MET A 1 487 ? 18.496 12.320 6.137 1.00 74.62 487 MET A O 1
ATOM 3783 N N . LYS A 1 488 ? 20.634 11.699 5.912 1.00 73.44 488 LYS A N 1
ATOM 3784 C CA . LYS A 1 488 ? 20.951 11.826 7.344 1.00 73.44 488 LYS A CA 1
ATOM 3785 C C . LYS A 1 488 ? 20.914 13.265 7.822 1.00 73.44 488 LYS A C 1
ATOM 3787 O O . LYS A 1 488 ? 20.293 13.540 8.843 1.00 73.44 488 LYS A O 1
ATOM 3792 N N . ALA A 1 489 ? 21.552 14.170 7.081 1.00 71.88 489 ALA A N 1
ATOM 3793 C CA . ALA A 1 489 ? 21.585 15.584 7.427 1.00 71.88 489 ALA A CA 1
ATOM 3794 C C . ALA A 1 489 ? 20.170 16.176 7.408 1.00 71.88 489 ALA A C 1
ATOM 3796 O O . ALA A 1 489 ? 19.699 16.711 8.404 1.00 71.88 489 ALA A O 1
ATOM 3797 N N . MET A 1 490 ? 19.438 15.973 6.312 1.00 70.94 490 MET A N 1
ATOM 3798 C CA . MET A 1 490 ? 18.119 16.575 6.119 1.00 70.94 490 MET A CA 1
ATOM 3799 C C . MET A 1 490 ? 16.998 15.894 6.918 1.00 70.94 490 MET A C 1
ATOM 3801 O O . MET A 1 490 ? 15.885 16.414 6.931 1.00 70.94 490 MET A O 1
ATOM 3805 N N . ASN A 1 491 ? 17.265 14.766 7.587 1.00 64.19 491 ASN A N 1
ATOM 3806 C CA . ASN A 1 491 ? 16.345 14.121 8.532 1.00 64.19 491 ASN A CA 1
ATOM 3807 C C . ASN A 1 491 ? 16.799 14.233 9.999 1.00 64.19 491 ASN A C 1
ATOM 3809 O O . ASN A 1 491 ? 16.155 13.642 10.873 1.00 64.19 491 ASN A O 1
ATOM 3813 N N . ALA A 1 492 ? 17.887 14.953 10.291 1.00 60.22 492 ALA A N 1
ATOM 3814 C CA . ALA A 1 492 ? 18.370 15.132 11.654 1.00 60.22 492 ALA A CA 1
ATOM 3815 C C . ALA A 1 492 ? 17.398 16.010 12.474 1.00 60.22 492 ALA A C 1
ATOM 3817 O O . ALA A 1 492 ? 16.917 17.024 11.958 1.00 60.22 492 ALA A O 1
ATOM 3818 N N . PRO A 1 493 ? 17.095 15.660 13.742 1.00 50.34 493 PRO A N 1
ATOM 3819 C CA . PRO A 1 493 ? 16.201 16.452 14.585 1.00 50.34 493 PRO A CA 1
ATOM 3820 C C . PRO A 1 493 ? 16.717 17.880 14.814 1.00 50.34 493 PRO A C 1
ATOM 3822 O O . PRO A 1 493 ? 17.885 18.076 15.145 1.00 50.34 493 PRO A O 1
ATOM 3825 N N . GLY A 1 494 ? 15.829 18.874 14.719 1.00 42.72 494 GLY A N 1
ATOM 3826 C CA . GLY A 1 494 ? 16.128 20.260 15.106 1.00 42.72 494 GLY A CA 1
ATOM 3827 C C . GLY A 1 494 ? 16.853 21.117 14.060 1.00 42.72 494 GLY A C 1
ATOM 3828 O O . GLY A 1 494 ? 17.141 22.284 14.342 1.00 42.72 494 GLY A O 1
ATOM 3829 N N . GLU A 1 495 ? 17.113 20.607 12.853 1.00 45.91 495 GLU A N 1
ATOM 3830 C CA . GLU A 1 495 ? 17.655 21.437 11.774 1.00 45.91 495 GLU A CA 1
ATOM 3831 C C . GLU A 1 495 ? 16.592 22.374 11.175 1.00 45.91 495 GLU A C 1
ATOM 3833 O O . GLU A 1 495 ? 15.445 22.001 10.918 1.00 45.91 495 GLU A O 1
ATOM 3838 N N . LYS A 1 496 ? 16.985 23.635 10.948 1.00 45.59 496 LYS A N 1
ATOM 3839 C CA . LYS A 1 496 ? 16.150 24.647 10.292 1.00 45.59 496 LYS A CA 1
ATOM 3840 C C . LYS A 1 496 ? 16.138 24.403 8.785 1.00 45.59 496 LYS A C 1
ATOM 3842 O O . LYS A 1 496 ? 17.119 24.703 8.104 1.00 45.59 496 LYS A O 1
ATOM 3847 N N . TYR A 1 497 ? 14.999 23.999 8.230 1.00 46.41 497 TYR A N 1
ATOM 3848 C CA . TYR A 1 497 ? 14.874 23.865 6.773 1.00 46.41 497 TYR A CA 1
ATOM 3849 C C . TYR A 1 497 ? 15.011 25.211 6.042 1.00 46.41 497 TYR A C 1
ATOM 3851 O O . TYR A 1 497 ? 15.586 25.276 4.960 1.00 46.41 497 TYR A O 1
ATOM 3859 N N . ARG A 1 498 ? 14.544 26.322 6.629 1.00 38.22 498 ARG A N 1
ATOM 3860 C CA . ARG A 1 498 ? 14.497 27.627 5.942 1.00 38.22 498 ARG A CA 1
ATOM 3861 C C . ARG A 1 498 ? 15.884 28.140 5.520 1.00 38.22 498 ARG A C 1
ATOM 3863 O O . ARG A 1 498 ? 16.041 28.573 4.381 1.00 38.22 498 ARG A O 1
ATOM 3870 N N . ASP A 1 499 ? 16.886 28.043 6.392 1.00 35.81 499 ASP A N 1
ATOM 3871 C CA . ASP A 1 499 ? 18.228 28.586 6.124 1.00 35.81 499 ASP A CA 1
ATOM 3872 C C . ASP A 1 499 ? 18.990 27.727 5.094 1.00 35.81 499 ASP A C 1
ATOM 3874 O O . ASP A 1 499 ? 19.701 28.252 4.239 1.00 35.81 499 ASP A O 1
ATOM 3878 N N . GLN A 1 500 ? 18.768 26.408 5.094 1.00 40.50 500 GLN A N 1
ATOM 3879 C CA . GLN A 1 500 ? 19.354 25.489 4.112 1.00 40.50 500 GLN A CA 1
ATOM 3880 C C . GLN A 1 500 ? 18.725 25.589 2.716 1.00 40.50 500 GLN A C 1
ATOM 3882 O O . GLN A 1 500 ? 19.399 25.270 1.735 1.00 40.50 500 GLN A O 1
ATOM 3887 N N . TRP A 1 501 ? 17.454 25.996 2.631 1.00 38.69 501 TRP A N 1
ATOM 3888 C CA . TRP A 1 501 ? 16.727 26.198 1.375 1.00 38.69 501 TRP A CA 1
ATOM 3889 C C . TRP A 1 501 ? 17.055 27.556 0.748 1.00 38.69 501 TRP A C 1
ATOM 3891 O O . TRP A 1 501 ? 17.239 27.635 -0.464 1.00 38.69 501 TRP A O 1
ATOM 3901 N N . MET A 1 502 ? 17.208 28.612 1.559 1.00 33.38 502 MET A N 1
ATOM 3902 C CA . MET A 1 502 ? 17.672 29.915 1.064 1.00 33.38 502 MET A CA 1
ATOM 3903 C C . MET A 1 502 ? 19.134 29.883 0.603 1.00 33.38 502 MET A C 1
ATOM 3905 O O . MET A 1 502 ? 19.486 30.598 -0.329 1.00 33.38 502 MET A O 1
ATOM 3909 N N . SER A 1 503 ? 19.979 29.030 1.196 1.00 36.41 503 SER A N 1
ATOM 3910 C CA . SER A 1 503 ? 21.377 28.872 0.767 1.00 36.41 503 SER A CA 1
ATOM 3911 C C . SER A 1 503 ? 21.544 28.119 -0.560 1.00 36.41 503 SER A C 1
ATOM 3913 O O . SER A 1 503 ? 22.667 28.000 -1.039 1.00 36.41 503 SER A O 1
ATOM 3915 N N . LEU A 1 504 ? 20.476 27.528 -1.112 1.00 35.84 504 LEU A N 1
ATOM 3916 C CA . LEU A 1 504 ? 20.515 26.794 -2.381 1.00 35.84 504 LEU A CA 1
ATOM 3917 C C . LEU A 1 504 ? 20.291 27.708 -3.605 1.00 35.84 504 LEU A C 1
ATOM 3919 O O . LEU A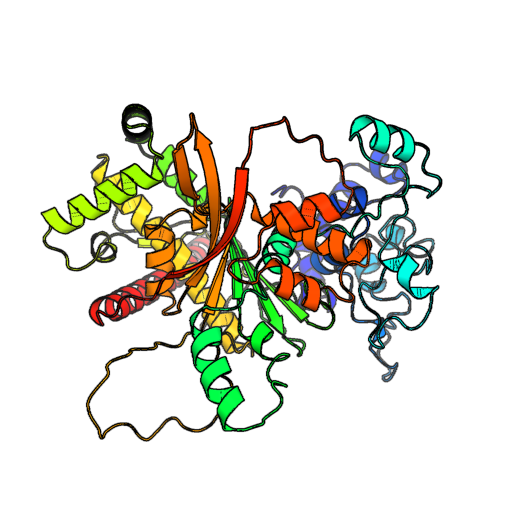 1 504 ? 20.216 27.196 -4.716 1.00 35.84 504 LEU A O 1
ATOM 3923 N N . ASP A 1 505 ? 20.173 29.034 -3.431 1.00 32.06 505 ASP A N 1
ATOM 3924 C CA . ASP A 1 505 ? 19.892 30.015 -4.505 1.00 32.06 505 ASP A CA 1
ATOM 3925 C C . ASP A 1 505 ? 18.676 29.651 -5.391 1.00 32.06 505 ASP A C 1
ATOM 3927 O O . ASP A 1 505 ? 18.471 30.181 -6.486 1.00 32.06 505 ASP A O 1
ATOM 3931 N N . VAL A 1 506 ? 17.807 28.758 -4.904 1.00 34.47 506 VAL A N 1
ATOM 3932 C CA . VAL A 1 506 ? 16.570 28.374 -5.580 1.00 34.47 506 VAL A CA 1
ATOM 3933 C C . VAL A 1 506 ? 15.494 29.351 -5.147 1.00 34.47 506 VAL A C 1
ATOM 3935 O O . VAL A 1 506 ? 14.840 29.180 -4.117 1.00 34.47 506 VAL A O 1
ATOM 3938 N N . LYS A 1 507 ? 15.287 30.396 -5.950 1.00 27.77 507 LYS A N 1
ATOM 3939 C CA . LYS A 1 507 ? 14.081 31.224 -5.866 1.00 27.77 507 LYS A CA 1
ATOM 3940 C C . LYS A 1 507 ? 12.870 30.400 -6.312 1.00 27.77 507 LYS A C 1
ATOM 3942 O O . LYS A 1 507 ? 12.354 30.587 -7.403 1.00 27.77 507 LYS A O 1
ATOM 3947 N N . PHE A 1 508 ? 12.373 29.508 -5.459 1.00 30.42 508 PHE A N 1
ATOM 3948 C CA . PHE A 1 508 ? 10.962 29.153 -5.541 1.00 30.42 508 PHE A CA 1
ATOM 3949 C C . PHE A 1 508 ? 10.183 30.380 -5.073 1.00 30.42 508 PHE A C 1
ATOM 3951 O O . PHE A 1 508 ? 10.155 30.685 -3.879 1.00 30.42 508 PHE A O 1
ATOM 3958 N N . GLN A 1 509 ? 9.542 31.089 -6.002 1.00 24.62 509 GLN A N 1
ATOM 3959 C CA . GLN A 1 509 ? 8.390 31.914 -5.652 1.00 24.62 509 GLN A CA 1
ATOM 3960 C C . GLN A 1 509 ? 7.265 30.971 -5.207 1.00 24.62 509 GLN A C 1
ATOM 3962 O O . GLN A 1 509 ? 6.326 30.676 -5.936 1.00 24.62 509 GLN A O 1
ATOM 3967 N N . LEU A 1 510 ? 7.368 30.462 -3.979 1.00 28.50 510 LEU A N 1
ATOM 3968 C CA . LEU A 1 510 ? 6.166 30.138 -3.233 1.00 28.50 510 LEU A CA 1
ATOM 3969 C C . LEU A 1 510 ? 5.397 31.456 -3.069 1.00 28.50 510 LEU A C 1
ATOM 3971 O O . LEU A 1 510 ? 6.043 32.495 -2.878 1.00 28.50 510 LEU A O 1
ATOM 3975 N N . PRO A 1 511 ? 4.052 31.457 -3.132 1.00 23.17 511 PRO A N 1
ATOM 3976 C CA . PRO A 1 511 ? 3.297 32.619 -2.694 1.00 23.17 511 PRO A CA 1
ATOM 3977 C C . PRO A 1 511 ? 3.840 33.003 -1.320 1.00 23.17 511 PRO A C 1
ATOM 3979 O O . PRO A 1 511 ? 3.955 32.147 -0.441 1.00 23.17 511 PRO A O 1
ATOM 3982 N N . VAL A 1 512 ? 4.278 34.255 -1.197 1.00 26.22 512 VAL A N 1
ATOM 3983 C CA . VAL A 1 512 ? 4.833 34.823 0.028 1.00 26.22 512 VAL A CA 1
ATOM 3984 C C . VAL A 1 512 ? 3.770 34.664 1.111 1.00 26.22 512 VAL A C 1
ATOM 3986 O O . VAL A 1 512 ? 2.831 35.446 1.203 1.00 26.22 512 VAL A O 1
ATOM 3989 N N . VAL A 1 513 ? 3.874 33.592 1.890 1.00 29.81 513 VAL A N 1
ATOM 3990 C CA . VAL A 1 513 ? 3.162 33.441 3.151 1.00 29.81 513 VAL A CA 1
ATOM 3991 C C . VAL A 1 513 ? 4.202 33.766 4.208 1.00 29.81 513 VAL A C 1
ATOM 3993 O O . VAL A 1 513 ? 5.155 33.010 4.386 1.00 29.81 513 VAL A O 1
ATOM 3996 N N . ASP A 1 514 ? 4.039 34.932 4.828 1.00 29.89 514 ASP A N 1
ATOM 3997 C CA . ASP A 1 514 ? 4.909 35.510 5.855 1.00 29.89 514 ASP A CA 1
ATOM 3998 C C . ASP A 1 514 ? 5.603 34.486 6.770 1.00 29.89 514 ASP A C 1
ATOM 4000 O O . ASP A 1 514 ? 4.961 33.600 7.335 1.00 29.89 514 ASP A O 1
ATOM 4004 N N . ASP A 1 515 ? 6.914 34.678 6.948 1.00 34.12 515 ASP A N 1
ATOM 4005 C CA . ASP A 1 515 ? 7.732 34.280 8.104 1.00 34.12 515 ASP A CA 1
ATOM 4006 C C . ASP A 1 515 ? 7.388 32.938 8.797 1.00 34.12 515 ASP A C 1
ATOM 4008 O O . ASP A 1 515 ? 7.170 32.875 10.008 1.00 34.12 515 ASP A O 1
ATOM 4012 N N . GLN A 1 516 ? 7.386 31.837 8.036 1.00 35.94 516 GLN A N 1
ATOM 4013 C CA . GLN A 1 516 ? 7.273 30.473 8.577 1.00 35.94 516 GLN A CA 1
ATOM 4014 C C . GLN A 1 516 ? 8.644 29.782 8.677 1.00 35.94 516 GLN A C 1
ATOM 4016 O O . GLN A 1 516 ? 9.395 29.767 7.701 1.00 35.94 516 GLN A O 1
ATOM 4021 N N . MET A 1 517 ? 8.989 29.201 9.837 1.00 35.84 517 MET A N 1
ATOM 4022 C CA . MET A 1 517 ? 10.137 28.282 9.982 1.00 35.84 517 MET A CA 1
ATOM 4023 C C . MET A 1 517 ? 9.647 26.839 10.141 1.00 35.84 517 MET A C 1
ATOM 4025 O O . MET A 1 517 ? 8.658 26.605 10.835 1.00 35.84 517 MET A O 1
ATOM 4029 N N . PHE A 1 518 ? 10.354 25.888 9.518 1.00 38.78 518 PHE A N 1
ATOM 4030 C CA . PHE A 1 518 ? 10.057 24.454 9.591 1.00 38.78 518 PHE A CA 1
ATOM 4031 C C . PHE A 1 518 ? 11.165 23.698 10.329 1.00 38.78 518 PHE A C 1
ATOM 4033 O O . PHE A 1 518 ? 12.346 23.936 10.055 1.00 38.78 518 PHE A O 1
ATOM 4040 N N . TYR A 1 519 ? 10.766 22.784 11.213 1.00 35.78 519 TYR A N 1
ATOM 4041 C CA . TYR A 1 519 ? 11.639 21.878 11.967 1.00 35.78 519 TYR A CA 1
ATOM 4042 C C . TYR A 1 519 ? 11.195 20.428 11.770 1.00 35.78 519 TYR A C 1
ATOM 4044 O O . TYR A 1 519 ? 9.994 20.153 11.823 1.00 35.78 519 TYR A O 1
ATOM 4052 N N . SER A 1 520 ? 12.147 19.506 11.614 1.00 43.09 520 SER A N 1
ATOM 4053 C CA . SER A 1 520 ? 11.904 18.063 11.687 1.00 43.09 520 SER A CA 1
ATOM 4054 C C . SER A 1 520 ? 11.924 17.602 13.144 1.00 43.09 520 SER A C 1
ATOM 4056 O O . SER A 1 520 ? 12.906 17.769 13.872 1.00 43.09 520 SER A O 1
ATOM 4058 N N . PHE A 1 521 ? 10.828 16.983 13.567 1.00 45.22 521 PHE A N 1
ATOM 4059 C CA . PHE A 1 521 ? 10.733 16.251 14.823 1.00 45.22 521 PHE A CA 1
ATOM 4060 C C . PHE A 1 521 ? 10.397 14.796 14.522 1.00 45.22 521 PHE A C 1
ATOM 4062 O O . PHE A 1 521 ? 9.648 14.502 13.595 1.00 45.22 521 PHE A O 1
ATOM 4069 N N . LEU A 1 522 ? 10.926 13.869 15.314 1.00 51.81 522 LEU A N 1
ATOM 4070 C CA . LEU A 1 522 ? 10.492 12.479 15.276 1.00 51.81 522 LEU A CA 1
ATOM 4071 C C . LEU A 1 522 ? 9.601 12.229 16.497 1.00 51.81 522 LEU A C 1
ATOM 4073 O O . LEU A 1 522 ? 10.091 12.260 17.624 1.00 51.81 522 LEU A O 1
ATOM 4077 N N . ALA A 1 523 ? 8.302 12.008 16.297 1.00 57.19 523 ALA A N 1
ATOM 4078 C CA . ALA A 1 523 ? 7.461 11.446 17.352 1.00 57.19 523 ALA A CA 1
ATOM 4079 C C . ALA A 1 523 ? 7.550 9.929 17.300 1.00 57.19 523 ALA A C 1
ATOM 4081 O O . ALA A 1 523 ? 7.477 9.341 16.226 1.00 57.19 523 ALA A O 1
ATOM 4082 N N . VAL A 1 524 ? 7.681 9.296 18.461 1.00 63.66 524 VAL A N 1
ATOM 4083 C CA . VAL A 1 524 ? 7.694 7.839 18.557 1.00 63.66 524 VAL A CA 1
ATOM 4084 C C . VAL A 1 524 ? 6.406 7.381 19.223 1.00 63.66 524 VAL A C 1
ATOM 4086 O O . VAL A 1 524 ? 6.110 7.780 20.347 1.00 63.66 524 VAL A O 1
ATOM 4089 N N . ILE A 1 525 ? 5.633 6.558 18.523 1.00 66.94 525 ILE A N 1
ATOM 4090 C CA . ILE A 1 525 ? 4.461 5.876 19.066 1.00 66.94 525 ILE A CA 1
ATOM 4091 C C . ILE A 1 525 ? 4.900 4.478 19.472 1.00 66.94 525 ILE A C 1
ATOM 4093 O O . ILE A 1 525 ? 5.392 3.702 18.654 1.00 66.94 525 ILE A O 1
ATOM 4097 N N . HIS A 1 526 ? 4.735 4.162 20.749 1.00 76.44 526 HIS A N 1
ATOM 4098 C CA . HIS A 1 526 ? 5.070 2.851 21.282 1.00 76.44 526 HIS A CA 1
ATOM 4099 C C . HIS A 1 526 ? 3.824 1.963 21.350 1.00 76.44 526 HIS A C 1
ATOM 4101 O O . HIS A 1 526 ? 2.735 2.474 21.631 1.00 76.44 526 HIS A O 1
ATOM 4107 N N . PRO A 1 527 ? 3.979 0.640 21.161 1.00 79.56 527 PRO A N 1
ATOM 4108 C CA . PRO A 1 527 ? 2.920 -0.303 21.474 1.00 79.56 527 PRO A CA 1
ATOM 4109 C C . PRO A 1 527 ? 2.483 -0.156 22.934 1.00 79.56 527 PRO A C 1
ATOM 4111 O O . PRO A 1 527 ? 3.297 0.140 23.818 1.00 79.56 527 PRO A O 1
ATOM 4114 N N . SER A 1 528 ? 1.207 -0.407 23.193 1.00 83.12 528 SER A N 1
ATOM 4115 C CA . SER A 1 528 ? 0.645 -0.427 24.532 1.00 83.12 528 SER A CA 1
ATOM 4116 C C . SER A 1 528 ? 1.414 -1.393 25.431 1.00 83.12 528 SER A C 1
ATOM 4118 O O . SER A 1 528 ? 1.743 -2.522 25.058 1.00 83.12 528 SER A O 1
ATOM 4120 N N . LYS A 1 529 ? 1.682 -0.944 26.660 1.00 82.94 529 LYS A N 1
ATOM 4121 C CA . LYS A 1 529 ? 2.329 -1.761 27.696 1.00 82.94 529 LYS A CA 1
ATOM 4122 C C . LYS A 1 529 ? 1.362 -2.743 28.358 1.00 82.94 529 LYS A C 1
ATOM 4124 O O . LYS A 1 529 ? 1.813 -3.608 29.106 1.00 82.94 529 LYS A O 1
ATOM 4129 N N . ASP A 1 530 ? 0.057 -2.607 28.120 1.00 87.06 530 ASP A N 1
ATOM 4130 C CA . ASP A 1 530 ? -0.935 -3.532 28.658 1.00 87.06 530 ASP A CA 1
ATOM 4131 C C . ASP A 1 530 ? -0.847 -4.881 27.913 1.00 87.06 530 ASP A C 1
ATOM 4133 O O . ASP A 1 530 ? -1.152 -4.949 26.717 1.00 87.06 530 ASP A O 1
ATOM 4137 N N . PRO A 1 531 ? -0.476 -5.989 28.589 1.00 86.75 531 PRO A N 1
ATOM 4138 C CA . PRO A 1 531 ? -0.375 -7.300 27.949 1.00 86.75 531 PRO A CA 1
ATOM 4139 C C . PRO A 1 531 ? -1.710 -7.797 27.372 1.00 86.75 531 PRO A C 1
ATOM 4141 O O . PRO A 1 531 ? -1.709 -8.651 26.479 1.00 86.75 531 PRO A O 1
ATOM 4144 N N . LYS A 1 532 ? -2.852 -7.273 27.846 1.00 92.19 532 LYS A N 1
ATOM 4145 C CA . LYS A 1 532 ? -4.175 -7.606 27.304 1.00 92.19 532 LYS A CA 1
ATOM 4146 C C . LYS A 1 532 ? -4.332 -7.137 25.861 1.00 92.19 532 LYS A C 1
ATOM 4148 O O . LYS A 1 532 ? -4.931 -7.869 25.079 1.00 92.19 532 LYS A O 1
ATOM 4153 N N . VAL A 1 533 ? -3.758 -5.988 25.498 1.00 92.25 533 VAL A N 1
ATOM 4154 C CA . VAL A 1 533 ? -3.841 -5.425 24.139 1.00 92.25 533 VAL A CA 1
ATOM 4155 C C . VAL A 1 533 ? -3.173 -6.361 23.137 1.00 92.25 533 VAL A C 1
ATOM 4157 O O . VAL A 1 533 ? -3.799 -6.788 22.168 1.00 92.25 533 VAL A O 1
ATOM 4160 N N . LYS A 1 534 ? -1.936 -6.786 23.420 1.00 89.25 534 LYS A N 1
ATOM 4161 C CA . LYS A 1 534 ? -1.227 -7.746 22.564 1.00 89.25 534 LYS A CA 1
ATOM 4162 C C . LYS A 1 534 ? -1.996 -9.063 22.437 1.00 89.25 534 LYS A C 1
ATOM 4164 O O . LYS A 1 534 ? -2.182 -9.566 21.333 1.00 89.25 534 LYS A O 1
ATOM 4169 N N . LYS A 1 535 ? -2.461 -9.619 23.563 1.00 93.62 535 LYS A N 1
ATOM 4170 C CA . LYS A 1 535 ? -3.229 -10.874 23.571 1.00 93.62 535 LYS A CA 1
ATOM 4171 C C . LYS A 1 535 ? -4.509 -10.761 22.733 1.00 93.62 535 LYS A C 1
ATOM 4173 O O . LYS A 1 535 ? -4.847 -11.702 22.019 1.00 93.62 535 LYS A O 1
ATOM 4178 N N . TYR A 1 536 ? -5.198 -9.627 22.818 1.00 96.31 536 TYR A N 1
ATOM 4179 C CA . TYR A 1 536 ? -6.404 -9.339 22.049 1.00 96.31 536 TYR A CA 1
ATOM 4180 C C . TYR A 1 536 ? -6.116 -9.280 20.544 1.00 96.31 536 TYR A C 1
ATOM 4182 O O . TYR A 1 536 ? -6.749 -9.991 19.765 1.00 96.31 536 TYR A O 1
ATOM 4190 N N . HIS A 1 537 ? -5.101 -8.521 20.127 1.00 96.62 537 HIS A N 1
ATOM 4191 C CA . HIS A 1 537 ? -4.735 -8.432 18.714 1.00 96.62 537 HIS A CA 1
ATOM 4192 C C . HIS A 1 537 ? -4.167 -9.736 18.150 1.00 96.62 537 HIS A C 1
ATOM 4194 O O . HIS A 1 537 ? -4.442 -10.054 16.998 1.00 96.62 537 HIS A O 1
ATOM 4200 N N . ASP A 1 538 ? -3.450 -10.538 18.941 1.00 94.88 538 ASP A N 1
ATOM 4201 C CA . ASP A 1 538 ? -3.029 -11.882 18.524 1.00 94.88 538 ASP A CA 1
ATOM 4202 C C . ASP A 1 538 ? -4.234 -12.805 18.272 1.00 94.88 538 ASP A C 1
ATOM 4204 O O . ASP A 1 538 ? -4.204 -13.621 17.350 1.00 94.88 538 ASP A O 1
ATOM 4208 N N . ALA A 1 539 ? -5.309 -12.678 19.059 1.00 96.94 539 ALA A N 1
ATOM 4209 C CA . ALA A 1 539 ? -6.550 -13.410 18.813 1.00 96.94 539 ALA A CA 1
ATOM 4210 C C . ALA A 1 539 ? -7.243 -12.919 17.532 1.00 96.94 539 ALA A C 1
ATOM 4212 O O . ALA A 1 539 ? -7.561 -13.732 16.663 1.00 96.94 539 ALA A O 1
ATOM 4213 N N . LYS A 1 540 ? -7.398 -11.601 17.355 1.00 97.69 540 LYS A N 1
ATOM 4214 C CA . LYS A 1 540 ? -7.994 -11.032 16.135 1.00 97.69 540 LYS A CA 1
ATOM 4215 C C . LYS A 1 540 ? -7.170 -11.304 14.878 1.00 97.69 540 LYS A C 1
ATOM 4217 O O . LYS A 1 540 ? -7.748 -11.522 13.820 1.00 97.69 540 LYS A O 1
ATOM 4222 N N . TYR A 1 541 ? -5.845 -11.381 14.978 1.00 95.88 541 TYR A N 1
ATOM 4223 C CA . TYR A 1 541 ? 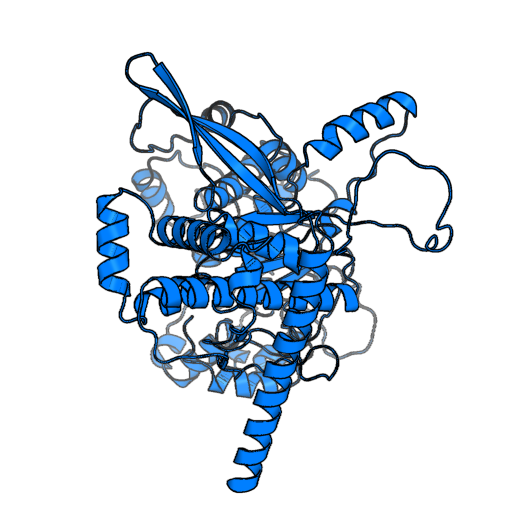-4.989 -11.745 13.851 1.00 95.88 541 TYR A CA 1
ATOM 4224 C C . TYR A 1 541 ? -5.211 -13.196 13.391 1.00 95.88 541 TYR A C 1
ATOM 4226 O O . TYR A 1 541 ? -5.201 -13.473 12.192 1.00 95.88 541 TYR A O 1
ATOM 4234 N N . LYS A 1 542 ? -5.501 -14.126 14.314 1.00 95.44 542 LYS A N 1
ATOM 4235 C CA . LYS A 1 542 ? -5.927 -15.490 13.943 1.00 95.44 542 LYS A CA 1
ATOM 4236 C C . LYS A 1 542 ? -7.261 -15.480 13.202 1.00 95.44 542 LYS A C 1
ATOM 4238 O O . LYS A 1 542 ? -7.396 -16.185 12.208 1.00 95.44 542 LYS A O 1
ATOM 4243 N N . ILE A 1 543 ? -8.214 -14.659 13.647 1.00 96.25 543 ILE A N 1
ATOM 4244 C CA . ILE A 1 543 ? -9.505 -14.493 12.962 1.00 96.25 543 ILE A CA 1
ATOM 4245 C C . ILE A 1 543 ? -9.290 -13.919 11.558 1.00 96.25 543 ILE A C 1
ATOM 4247 O O . ILE A 1 543 ? -9.791 -14.477 10.589 1.00 96.25 543 ILE A O 1
ATOM 4251 N N . PHE A 1 544 ? -8.479 -12.866 11.433 1.00 94.94 544 PHE A N 1
ATOM 4252 C CA . PHE A 1 544 ? -8.098 -12.265 10.154 1.00 94.94 544 PHE A CA 1
ATOM 4253 C C . PHE A 1 544 ? -7.539 -13.301 9.169 1.00 94.94 544 PHE A C 1
ATOM 4255 O O . PHE A 1 544 ? -7.961 -13.343 8.016 1.00 94.94 544 PHE A O 1
ATOM 4262 N N . ARG A 1 545 ? -6.642 -14.186 9.626 1.00 91.81 545 ARG A N 1
ATOM 4263 C CA . ARG A 1 545 ? -6.136 -15.300 8.809 1.00 91.81 545 ARG A CA 1
ATOM 4264 C C . ARG A 1 545 ? -7.229 -16.307 8.442 1.00 91.81 545 ARG A C 1
ATOM 4266 O O . ARG A 1 545 ? -7.320 -16.698 7.283 1.00 91.81 545 ARG A O 1
ATOM 4273 N N . GLY A 1 546 ? -8.087 -16.669 9.394 1.00 92.81 546 GLY A N 1
ATOM 4274 C CA . GLY A 1 546 ? -9.219 -17.566 9.152 1.00 92.81 546 GLY A CA 1
ATOM 4275 C C . GLY A 1 546 ? -10.200 -17.034 8.099 1.00 92.81 546 GLY A C 1
ATOM 4276 O O . GLY A 1 546 ? -10.733 -17.817 7.318 1.00 92.81 546 GLY A O 1
ATOM 4277 N N . LEU A 1 547 ? -10.394 -15.712 8.002 1.00 92.19 547 LEU A N 1
ATOM 4278 C CA . LEU A 1 547 ? -11.237 -15.104 6.962 1.00 92.19 547 LEU A CA 1
ATOM 4279 C C . LEU A 1 547 ? -10.684 -15.327 5.541 1.00 92.19 547 LEU A C 1
ATOM 4281 O O . LEU A 1 547 ? -11.471 -15.504 4.608 1.00 92.19 547 LEU A O 1
ATOM 4285 N N . TYR A 1 548 ? -9.358 -15.370 5.355 1.00 87.88 548 TYR A N 1
ATOM 4286 C CA . TYR A 1 548 ? -8.763 -15.746 4.062 1.00 87.88 548 TYR A CA 1
ATOM 4287 C C . TYR A 1 548 ? -9.035 -17.208 3.718 1.00 87.88 548 TYR A C 1
ATOM 4289 O O . TYR A 1 548 ? -9.458 -17.516 2.603 1.00 87.88 548 TYR A O 1
ATOM 4297 N N . GLU A 1 549 ? -8.811 -18.101 4.681 1.00 87.94 549 GLU A N 1
ATOM 4298 C CA . GLU A 1 549 ? -9.011 -19.543 4.512 1.00 87.94 549 GLU A CA 1
ATOM 4299 C C . GLU A 1 549 ? -10.476 -19.859 4.173 1.00 87.94 549 GLU A C 1
ATOM 4301 O O . GLU A 1 549 ? -10.753 -20.598 3.227 1.00 87.94 549 GLU A O 1
ATOM 4306 N N . GLN A 1 550 ? -11.423 -19.222 4.869 1.00 90.50 550 GLN A N 1
ATOM 4307 C CA . GLN A 1 550 ? -12.854 -19.333 4.576 1.00 90.50 550 GLN A CA 1
ATOM 4308 C C . GLN A 1 550 ? -13.192 -18.847 3.165 1.00 90.50 550 GLN A C 1
ATOM 4310 O O . GLN A 1 550 ? -13.914 -19.527 2.438 1.00 90.50 550 GLN A O 1
ATOM 4315 N N . GLN A 1 551 ? -12.652 -17.699 2.744 1.00 88.69 551 GLN A N 1
ATOM 4316 C CA . GLN A 1 551 ? -12.924 -17.175 1.408 1.00 88.69 551 GLN A CA 1
ATOM 4317 C C . GLN A 1 551 ? -12.427 -18.121 0.303 1.00 88.69 551 GLN A C 1
ATOM 4319 O O . GLN A 1 551 ? -13.120 -18.308 -0.699 1.00 88.69 551 GLN A O 1
ATOM 4324 N N . LEU A 1 552 ? -11.250 -18.729 0.476 1.00 84.38 552 LEU A N 1
ATOM 4325 C CA . LEU A 1 552 ? -10.730 -19.743 -0.447 1.00 84.38 552 LEU A CA 1
ATOM 4326 C C . LEU A 1 552 ? -11.626 -20.987 -0.475 1.00 84.38 552 LEU A C 1
ATOM 4328 O O . LEU A 1 552 ? -11.963 -21.477 -1.552 1.00 84.38 552 LEU A O 1
ATOM 4332 N N . SER A 1 553 ? -12.062 -21.449 0.698 1.00 89.88 553 SER A N 1
ATOM 4333 C CA . SER A 1 553 ? -12.965 -22.592 0.834 1.00 89.88 553 SER A CA 1
ATOM 4334 C C . SER A 1 553 ? -14.293 -22.368 0.099 1.00 89.88 553 SER A C 1
ATOM 4336 O O . SER A 1 553 ? -14.678 -23.192 -0.729 1.00 89.88 553 SER A O 1
ATOM 4338 N N . TYR A 1 554 ? -14.945 -21.215 0.292 1.00 91.62 554 TYR A N 1
ATOM 4339 C CA . TYR A 1 554 ? -16.200 -20.887 -0.396 1.00 91.62 554 TYR A CA 1
ATOM 4340 C C . TYR A 1 554 ? -16.040 -20.814 -1.915 1.00 91.62 554 TYR A C 1
ATOM 4342 O O . TYR A 1 554 ? -16.905 -21.280 -2.652 1.00 91.62 554 TYR A O 1
ATOM 4350 N N . ARG A 1 555 ? -14.921 -20.270 -2.408 1.00 86.94 555 ARG A N 1
ATOM 4351 C CA . ARG A 1 555 ? -14.640 -20.242 -3.851 1.00 86.94 555 ARG A CA 1
ATOM 4352 C C . ARG A 1 555 ? -14.476 -21.641 -4.425 1.00 86.94 555 ARG A C 1
ATOM 4354 O O . ARG A 1 555 ? -14.997 -21.893 -5.505 1.00 86.94 555 ARG A O 1
ATOM 4361 N N . SER A 1 556 ? -13.791 -22.530 -3.706 1.00 88.12 556 SER A N 1
ATOM 4362 C CA . SER A 1 556 ? -13.643 -23.927 -4.116 1.00 88.12 556 SER A CA 1
ATOM 4363 C C . SER A 1 556 ? -14.998 -24.629 -4.206 1.00 88.12 556 SER A C 1
ATOM 4365 O O . SER A 1 556 ? -15.267 -25.273 -5.212 1.00 88.12 556 SER A O 1
ATOM 4367 N N . MET A 1 557 ? -15.871 -24.448 -3.206 1.00 93.62 557 MET A N 1
ATOM 4368 C CA . MET A 1 557 ? -17.218 -25.040 -3.202 1.00 93.62 557 MET A CA 1
ATOM 4369 C C . MET A 1 557 ? -18.063 -24.558 -4.385 1.00 93.62 557 MET A C 1
ATOM 4371 O O . MET A 1 557 ? -18.741 -25.350 -5.029 1.00 93.62 557 MET A O 1
ATOM 4375 N N . ILE A 1 558 ? -18.026 -23.256 -4.685 1.00 93.06 558 ILE A N 1
ATOM 4376 C CA . ILE A 1 558 ? -18.773 -22.702 -5.820 1.00 93.06 558 ILE A CA 1
ATOM 4377 C C . ILE A 1 558 ? -18.182 -23.169 -7.154 1.00 93.06 558 ILE A C 1
ATOM 4379 O O . ILE A 1 558 ? -18.942 -23.461 -8.068 1.00 93.06 558 ILE A O 1
ATOM 4383 N N . ALA A 1 559 ? -16.855 -23.266 -7.277 1.00 89.56 559 ALA A N 1
ATOM 4384 C CA . ALA A 1 559 ? -16.220 -23.786 -8.487 1.00 89.56 559 ALA A CA 1
ATOM 4385 C C . ALA A 1 559 ? -16.606 -25.250 -8.753 1.00 89.56 559 ALA A C 1
ATOM 4387 O O . ALA A 1 559 ? -16.935 -25.577 -9.886 1.00 89.56 559 ALA A O 1
ATOM 4388 N N . GLU A 1 560 ? -16.631 -26.092 -7.715 1.00 94.56 560 GLU A N 1
ATOM 4389 C CA . GLU A 1 560 ? -17.093 -27.486 -7.794 1.00 94.56 560 GLU A CA 1
ATOM 4390 C C . GLU A 1 560 ? -18.584 -27.582 -8.146 1.00 94.56 560 GLU A C 1
ATOM 4392 O O . GLU A 1 560 ? -18.980 -28.426 -8.938 1.00 94.56 560 GLU A O 1
ATOM 4397 N N . ALA A 1 561 ? -19.423 -26.694 -7.608 1.00 95.75 561 ALA A N 1
ATOM 4398 C CA . ALA A 1 561 ? -20.846 -26.665 -7.945 1.00 95.75 561 ALA A CA 1
ATOM 4399 C C . ALA A 1 561 ? -21.133 -26.177 -9.381 1.00 95.75 561 ALA A C 1
ATOM 4401 O O . ALA A 1 561 ? -22.230 -26.405 -9.892 1.00 95.75 561 ALA A O 1
ATOM 4402 N N . LEU A 1 562 ? -20.190 -25.458 -10.003 1.00 93.31 562 LEU A N 1
ATOM 4403 C CA . LEU A 1 562 ? -20.301 -24.934 -11.369 1.00 93.31 562 LEU A CA 1
ATOM 4404 C C . LEU A 1 562 ? -19.646 -25.837 -12.428 1.00 93.31 562 LEU A C 1
ATOM 4406 O O . LEU A 1 562 ? -19.928 -25.640 -13.612 1.00 93.31 562 LEU A O 1
ATOM 4410 N N . SER A 1 563 ? -18.765 -26.761 -12.027 1.00 88.81 563 SER A N 1
ATOM 4411 C CA . SER A 1 563 ? -18.158 -27.785 -12.894 1.00 88.81 563 SER A CA 1
ATOM 4412 C C . SER A 1 563 ? -19.086 -28.971 -13.091 1.00 88.81 563 SER A C 1
ATOM 4414 O O . SER A 1 563 ? -19.150 -29.472 -14.235 1.00 88.81 563 SER A O 1
#

Radius of gyration: 25.2 Å; Cα contacts (8 Å, |Δi|>4): 937; chains: 1; bounding box: 66×68×75 Å

Foldseek 3Di:
DDQPLVVLQVVLLVVQDPLCLLVLSGDGSPADLSVLLVCVVPPVVCVVPQQADDDPLVVVFNAPLNCVQRVSFAQCLVVDDDDDPDPQPPVFNGDRLVSCVSSPNNVCPPPNNSRYDGQPPPQRHQPVDDPPFPPDPSNLSSQFDQLPDPPPVSVVVCVVQVWDHRQGFGRGADLQLLLCLLPLQFDDPVCVPVVVVVCVPPVDDPPVPPCQSLLEWEWQDDQKIKTKGWDLDFFRFRQWRDQHAPSRPHNIGIIIDIGPGQPVLLVCLLVVAPCNVVLCVVCVVVVHDSLVSLVVLLVVVCVVVVHPDSLVLQLQKAKQSQQVAHSGDDCDPVQHGDRPDHMDIGRDDPDRDPSVSSNNSLNSLLNVLLVVLSVQVSVCVRPRVNDLDADDDDPDDDDDDDDDPDDDDDRAEYEYAADCQQRPSSQQSSQALSVGKYKFKWKWKFDDDPNDTDIRIGRHRPCSSVLSSVLSSCCSLVVDSDSSRSSNVSSYFPDWPVVVVVVSVTPRPDPCPPDIIMTIDIDMRHHDSPVVSNVSSVVSSVVSSVVSVVSVVVVVVVVVVVD

Solvent-accessible surface area (backbone atoms only — not comparable to full-atom values): 31250 Å² total; per-residue (Å²): 126,66,60,88,14,45,70,43,16,56,54,52,47,68,68,71,53,76,69,28,46,43,36,13,58,38,62,51,28,69,27,47,64,18,40,51,52,40,39,51,75,75,35,50,70,60,55,73,70,57,73,63,57,70,54,75,44,41,69,77,28,63,35,58,26,48,41,35,75,34,61,68,32,36,66,53,49,79,72,60,76,93,82,71,98,58,93,78,72,59,85,58,71,20,50,57,63,67,58,36,42,76,68,72,46,44,82,43,51,51,83,72,22,60,39,39,89,47,66,81,46,80,90,72,36,40,70,90,66,68,97,64,72,93,83,53,89,76,69,60,58,43,45,33,56,48,64,74,62,94,54,83,65,50,63,56,48,28,61,76,62,58,48,66,86,55,52,50,39,34,62,37,55,49,71,59,47,25,36,37,54,46,46,65,54,50,66,55,75,71,54,54,58,54,49,54,58,50,42,74,72,66,80,55,81,84,81,69,61,82,62,54,50,36,26,31,39,32,35,33,27,37,53,33,31,40,38,39,36,39,29,88,56,88,46,69,38,81,18,26,30,15,46,28,46,46,43,67,49,80,84,24,21,31,36,44,39,53,43,63,40,44,42,51,46,53,51,46,59,46,67,73,36,91,36,32,67,62,48,47,52,54,16,57,77,67,77,45,52,56,68,57,49,39,53,53,50,43,53,50,50,22,59,75,68,73,48,96,49,63,79,62,76,31,77,67,35,46,30,45,56,25,68,72,20,35,66,34,60,27,82,41,96,91,57,64,41,42,48,86,35,62,49,44,80,45,64,82,70,93,69,66,47,64,67,48,52,36,41,53,49,52,20,41,48,47,19,46,29,47,52,50,35,52,51,48,53,54,44,36,76,48,71,44,54,51,38,66,49,77,77,86,85,79,88,88,79,86,89,86,83,90,86,88,87,88,80,95,78,90,20,56,45,36,36,43,38,20,60,55,62,56,35,66,66,56,49,48,50,35,10,36,60,43,32,28,31,31,40,32,56,30,36,35,40,34,40,66,54,96,90,42,81,45,79,46,75,45,64,37,25,82,55,38,51,57,50,19,54,47,38,39,27,35,35,33,64,59,78,27,97,38,67,68,58,30,31,37,62,79,38,35,72,73,48,59,51,54,65,63,47,64,71,62,75,61,56,70,80,58,82,90,67,76,73,61,46,42,33,44,40,72,48,73,46,64,38,72,85,52,68,64,58,46,55,49,41,56,52,51,46,52,51,55,54,47,52,44,55,49,54,54,51,54,50,52,53,52,51,61,76,72,106

InterPro domains:
  IPR006003 FGGY carbohydrate kinase, pentulose kinase [cd07782] (1-555)
  IPR018485 Carbohydrate kinase FGGY, C-terminal [PF02782] (218-435)
  IPR043129 ATPase, nucleotide binding domain [SSF53067] (1-183)
  IPR043129 ATPase, nucleotide binding domain [SSF53067] (216-435)

Mean predicted aligned error: 12.69 Å

Secondary structure (DSSP, 8-state):
---TTHHHHHHHHHT--GGGGGBTTS--TTSHHHHHHHHHHH-HHHHHH-S----HHHHHS--HHHHHHHS---TTGGG----S--S----STT--HHHHHHTT-GGGTHHHHTTS-----TTT---S--SS-S-STTGGGGG-B-TTSS-THHHHHHHHTTPPTT--BPPP--HHHHHHHTTTTPPPHHHHHHHHHHHHHH------HHHHTTTEEEEEESSSEEEEEEESS----TTSEEEEETSSSTTSEEEEEEES-SHHHHHHHHHHSTTHHHHHHHHHHTT--HHHHHHHHHHHHHHHTT-SSGGGGGSS-EEE--TT--S---BSSSSB--TT---EEES--S--SHHHHHHHHHHHHHHHHHHHHHHHHHHHHTT-----------------------------EEEEEEGGGG-HHHHHHHHHHHT-EEEEEEEEEEEEETTEEEEEEEE-TTTHHHHHHHHHHHHHTTSSSSHHHHHHHHTSTT-BHHHHHHTTT--------TTEEEEEEEEEEPPPS-HHHHHHHHHHHHHHHHHHHHHHHHHHHHHHHH-

Nearest PDB structures (foldseek):
  3l0q-assembly1_B  TM=8.642E-01  e=8.700E-34  Yersinia pseudotuberculosis
  3gg4-assembly2_B  TM=8.723E-01  e=4.466E-33  Yersinia pseudotuberculosis
  3gg4-assembly3_A-2  TM=8.707E-01  e=3.581E-32  Yersinia pseudotuberculosis
  3qdk-assembly1_B  TM=8.188E-01  e=4.977E-18  Halalkalibacterium halodurans
  3qdk-assembly2_D  TM=7.652E-01  e=3.348E-18  Halalkalibacterium halodurans

Sequence (563 aa):
MDHRAVDQAERINSSKSPVLEYCGGAVSPEMEPPKLLWVKENLQESWSMVFRWMDLSDWLSYSLCTTVCKWTYLGHAHMQHVNDNNSRDMEACGWDDDFWEEIGLGDLIEGHHAKIVNHNDRTKCCFPWPSSGFTDKANIQCLVGKVNTPFLHLQGLVQELGLVPGIAVGTSLIDAHAGGVGVIESVLPSETEAAVFLAKRISVSLEHDKEAICNRMVLVCGTSTCHMAVSQKKLFIPGVWGPFWSAMVPEYWLTEGGQSATGALLDHIIESHGASTVLANRAASQDISVFELLNKMLETMRVEQNLSFVAALTEDVHVLPDFHGNRYLVTNNSFPTYPKAKGVIYGLTLDTSEKQLALLYLAAVQGIAYGTRHIVEHCNANGHKVIACILGWNVLNFHFVFTLLESNCKINTLLACGGLSKNSIFMQEHADIIAVSWALSLESCTRRNRGRVEEITKMAGTKKKKESAAILGAVATRKYHNLREAMKAMNAPGEKYRDQWMSLDVKFQLPVVDDQMFYSFLAVIHPSKDPKVKKYHDAKYKIFRGLYEQQLSYRSMIAEALS

Organism: Vigna mungo (NCBI:txid3915)

pLDDT: mean 70.62, std 23.74, range [20.98, 98.56]